Protein AF-A0A841F418-F1 (afdb_monomer)

Secondary structure (DSSP, 8-state):
------------------------------------PPPP-----------PPP------HHHHHHHHHHHH-----SS-BHHHHHHHHHHHTTTTT-----SS---PPP--SS--TTSTTHHHHHHHHHTTS---S---TTSBPBHHHHHHHHHHHTT-HHHHHT--HHHHHHHHHHTT--TTSS-HHHHHHHHHHHHTTSS-GGGHHHHHH-SBPPHHHHHHHHHHHHHHTT-S---SEETT-TTHHHHHHHHHHHPPP---HHHHHHHHHHHHTTS-SEEEEEEGGG-----GGGEEEEEES-HHHHHHHHHHHHHTT--EEEEEEEEEEEEEEPGGG-----BTTEEEEE-TTS-EEEEEEEEEEEEEESSHHHHHHHHHHHHHHTB--TT--S---TT-BSS-EEEESS--TT--EEEEEEEEETTEEEEEEE-HHHHHHHHHHHHHH-TTSEEEEEEEEE-HHHHHHHTT---

Solvent-accessible surface area (backbone atoms only — not comparable to full-atom values): 27471 Å² total; per-residue (Å²): 144,79,87,76,77,82,77,78,80,64,84,75,84,90,69,87,79,79,76,77,82,79,83,81,86,76,81,91,77,90,78,85,89,78,93,79,84,90,76,85,87,76,86,77,82,74,80,72,74,81,76,74,75,80,80,76,88,70,88,47,37,65,56,30,39,52,48,37,34,73,77,67,69,46,77,83,48,84,80,38,26,36,23,59,52,42,39,51,48,20,60,78,69,42,41,75,70,68,74,75,65,88,52,91,70,75,73,75,73,73,79,39,80,74,57,51,91,87,44,92,39,33,68,30,48,45,32,30,36,79,72,61,41,39,88,66,47,69,69,60,41,82,40,72,24,31,41,65,60,52,48,52,40,32,32,32,67,37,68,39,48,70,64,11,75,67,48,49,72,69,58,21,36,58,39,30,46,76,47,69,35,62,58,87,79,42,62,70,68,65,24,16,37,54,15,38,26,45,74,73,50,50,47,48,75,89,49,26,66,56,63,58,70,50,58,70,39,48,47,50,58,51,28,38,35,54,40,36,26,27,50,64,68,72,65,40,72,43,61,73,42,34,49,76,44,94,56,35,65,60,48,52,53,50,55,58,72,72,48,64,65,58,63,61,64,75,60,41,55,49,54,52,48,36,42,74,69,66,60,37,82,41,38,34,32,37,50,59,89,49,53,34,69,59,56,50,81,28,32,39,38,40,51,52,68,52,68,70,32,54,52,46,51,40,50,46,37,43,75,72,72,43,57,28,42,32,23,73,28,58,24,16,40,33,35,76,42,56,53,91,79,49,86,83,81,72,50,95,56,28,46,72,46,80,44,98,89,64,31,27,42,33,39,35,43,33,32,35,38,37,34,34,30,88,40,59,68,60,50,60,48,49,58,61,51,38,63,69,34,37,47,48,57,103,82,64,85,70,80,57,48,60,89,45,32,64,58,51,46,42,36,22,72,38,91,51,90,82,32,52,73,32,23,42,42,33,43,40,59,88,60,36,34,38,38,30,78,39,56,60,89,49,43,63,62,39,53,56,48,48,43,71,73,39,72,88,49,53,71,50,71,50,71,33,20,29,39,53,40,37,53,26,46,77,71,56,41,87,109

Radius of gyration: 28.77 Å; Cα contacts (8 Å, |Δi|>4): 763; chains: 1; bounding box: 75×77×76 Å

Structure (mmCIF, N/CA/C/O backbone):
data_AF-A0A841F418-F1
#
_entry.id   AF-A0A841F418-F1
#
loop_
_atom_site.group_PDB
_atom_site.id
_atom_site.type_symbol
_atom_site.label_atom_id
_atom_site.label_alt_id
_atom_site.label_comp_id
_atom_site.label_asym_id
_atom_site.label_entity_id
_atom_site.label_seq_id
_atom_site.pdbx_PDB_ins_code
_atom_site.Cartn_x
_atom_site.Cartn_y
_atom_site.Cartn_z
_atom_site.occupancy
_atom_site.B_iso_or_equiv
_atom_site.auth_seq_id
_atom_site.auth_comp_id
_atom_site.auth_asym_id
_atom_site.auth_atom_id
_atom_site.pdbx_PDB_model_num
ATOM 1 N N . MET A 1 1 ? -16.067 27.434 44.082 1.00 32.47 1 MET A N 1
ATOM 2 C CA . MET A 1 1 ? -17.075 27.668 43.023 1.00 32.47 1 MET A CA 1
ATOM 3 C C . MET A 1 1 ? -16.406 27.621 41.654 1.00 32.47 1 MET A C 1
ATOM 5 O O . MET A 1 1 ? -15.836 28.611 41.230 1.00 32.47 1 MET A O 1
ATOM 9 N N . LYS A 1 2 ? -16.460 26.464 40.994 1.00 26.03 2 LYS A N 1
ATOM 10 C CA . LYS A 1 2 ? -16.475 26.282 39.534 1.00 26.03 2 LYS A CA 1
ATOM 11 C C . LYS A 1 2 ? -17.062 24.885 39.341 1.00 26.03 2 LYS A C 1
ATOM 13 O O . LYS A 1 2 ? -16.432 23.898 39.700 1.00 26.03 2 LYS A O 1
ATOM 18 N N . LYS A 1 3 ? -18.341 24.841 38.966 1.00 24.81 3 LYS A N 1
ATOM 19 C CA . LYS A 1 3 ? -19.079 23.608 38.687 1.00 24.81 3 LYS A CA 1
ATOM 20 C C . LYS A 1 3 ? -18.502 23.038 37.395 1.00 24.81 3 LYS A C 1
ATOM 22 O O . LYS A 1 3 ? -18.706 23.638 36.346 1.00 24.81 3 LYS A O 1
ATOM 27 N N . PHE A 1 4 ? -17.759 21.942 37.484 1.00 26.64 4 PHE A N 1
ATOM 28 C CA . PHE A 1 4 ? -17.492 21.111 36.320 1.00 26.64 4 PHE A CA 1
ATOM 29 C C . PHE A 1 4 ? -18.671 20.159 36.172 1.00 26.64 4 PHE A C 1
ATOM 31 O O . PHE A 1 4 ? -19.015 19.412 37.086 1.00 26.64 4 PHE A O 1
ATOM 38 N N . THR A 1 5 ? -19.356 20.321 35.052 1.00 27.53 5 THR A N 1
ATOM 39 C CA . THR A 1 5 ? -20.506 19.545 34.615 1.00 27.53 5 THR A CA 1
ATOM 40 C C . THR A 1 5 ? -20.112 18.072 34.564 1.00 27.53 5 THR A C 1
ATOM 42 O O . THR A 1 5 ? -19.142 17.720 33.899 1.00 27.53 5 THR A O 1
ATOM 45 N N . GLN A 1 6 ? -20.843 17.227 35.294 1.00 24.33 6 GLN A N 1
ATOM 46 C CA . GLN A 1 6 ? -20.786 15.778 35.141 1.00 24.33 6 GLN A CA 1
ATOM 47 C C . GLN A 1 6 ? -21.098 15.450 33.679 1.00 24.33 6 GLN A C 1
ATOM 49 O O . GLN A 1 6 ? -22.224 15.646 33.226 1.00 24.33 6 GLN A O 1
ATOM 54 N N . ILE A 1 7 ? -20.092 14.993 32.939 1.00 29.00 7 ILE A N 1
ATOM 55 C CA . ILE A 1 7 ? -20.303 14.312 31.668 1.00 29.00 7 ILE A CA 1
ATOM 56 C C . ILE A 1 7 ? -20.811 12.927 32.053 1.00 29.00 7 ILE A C 1
ATOM 58 O O . ILE A 1 7 ? -20.073 12.108 32.597 1.00 29.00 7 ILE A O 1
ATOM 62 N N . THR A 1 8 ? -22.108 12.707 31.870 1.00 25.97 8 THR A N 1
ATOM 63 C CA . THR A 1 8 ? -22.732 11.392 31.978 1.00 25.97 8 THR A CA 1
ATOM 64 C C . THR A 1 8 ? -22.053 10.469 30.975 1.00 25.97 8 THR A C 1
ATOM 66 O O . THR A 1 8 ? -22.203 10.637 29.767 1.00 25.97 8 THR A O 1
ATOM 69 N N . LEU A 1 9 ? -21.275 9.518 31.488 1.00 29.61 9 LEU A N 1
ATOM 70 C CA . LEU A 1 9 ? -20.693 8.423 30.730 1.00 29.61 9 LEU A CA 1
ATOM 71 C C . LEU A 1 9 ? -21.853 7.559 30.212 1.00 29.61 9 LEU A C 1
ATOM 73 O O . LEU A 1 9 ? -22.412 6.747 30.949 1.00 29.61 9 LEU A O 1
ATOM 77 N N . ALA A 1 10 ? -22.270 7.781 28.966 1.00 25.69 10 ALA A N 1
ATOM 78 C CA . ALA A 1 10 ? -23.228 6.927 28.274 1.00 25.69 10 ALA A CA 1
ATOM 79 C C . ALA A 1 10 ? -22.531 5.612 27.889 1.00 25.69 10 ALA A C 1
ATOM 81 O O . ALA A 1 10 ? -22.186 5.367 26.738 1.00 25.69 10 ALA A O 1
ATOM 82 N N . ALA A 1 11 ? -22.281 4.766 28.887 1.00 30.53 11 ALA A N 1
ATOM 83 C CA . ALA A 1 11 ? -21.896 3.381 28.688 1.00 30.53 11 ALA A CA 1
ATOM 84 C C . ALA A 1 11 ? -23.150 2.578 28.313 1.00 30.53 11 ALA A C 1
ATOM 86 O O . ALA A 1 11 ? -23.836 2.037 29.179 1.00 30.53 11 ALA A O 1
ATOM 87 N N . LEU A 1 12 ? -23.461 2.506 27.017 1.00 27.92 12 LEU A N 1
ATOM 88 C CA . LEU A 1 12 ? -24.394 1.517 26.478 1.00 27.92 12 LEU A CA 1
ATOM 89 C C . LEU A 1 12 ? -23.704 0.671 25.395 1.00 27.92 12 LEU A C 1
ATOM 91 O O . LEU A 1 12 ? -23.572 1.073 24.246 1.00 27.92 12 LEU A O 1
ATOM 95 N N . LEU A 1 13 ? -23.287 -0.524 25.823 1.00 28.75 13 LEU A N 1
ATOM 96 C CA . LEU A 1 13 ? -23.244 -1.792 25.082 1.00 28.75 13 LEU A CA 1
ATOM 97 C C . LEU A 1 13 ? -22.640 -1.790 23.663 1.00 28.75 13 LEU A C 1
ATOM 99 O O . LEU A 1 13 ? -23.347 -1.875 22.660 1.00 28.75 13 LEU A O 1
ATOM 103 N N . ALA A 1 14 ? -21.318 -1.937 23.613 1.00 28.92 14 ALA A N 1
ATOM 104 C CA . ALA A 1 14 ? -20.635 -2.711 22.574 1.00 28.92 14 ALA A CA 1
ATOM 105 C C . ALA A 1 14 ? -19.720 -3.764 23.229 1.00 28.92 14 ALA A C 1
ATOM 107 O O . ALA A 1 14 ? -18.532 -3.844 22.952 1.00 28.92 14 ALA A O 1
ATOM 108 N N . ALA A 1 15 ? -20.273 -4.555 24.153 1.00 27.92 15 ALA A N 1
ATOM 109 C CA . ALA A 1 15 ? -19.637 -5.783 24.619 1.00 27.92 15 ALA A CA 1
ATOM 110 C C . ALA A 1 15 ? -20.347 -6.968 23.942 1.00 27.92 15 ALA A C 1
ATOM 112 O O . ALA A 1 15 ? -21.556 -7.133 24.146 1.00 27.92 15 ALA A O 1
ATOM 113 N N . PRO A 1 16 ? -19.664 -7.801 23.138 1.00 30.88 16 PRO A N 1
ATOM 114 C CA . PRO A 1 16 ? -20.233 -9.057 22.682 1.00 30.88 16 PRO A CA 1
ATOM 115 C C . PRO A 1 16 ? -20.288 -10.016 23.875 1.00 30.88 16 PRO A C 1
ATOM 117 O O . PRO A 1 16 ? -19.336 -10.733 24.179 1.00 30.88 16 PRO A O 1
ATOM 120 N N . VAL A 1 17 ? -21.424 -10.047 24.572 1.00 27.30 17 VAL A N 1
ATOM 121 C CA . VAL A 1 17 ? -21.732 -11.149 25.487 1.00 27.30 17 VAL A CA 1
ATOM 122 C C . VAL A 1 17 ? -21.964 -12.388 24.625 1.00 27.30 17 VAL A C 1
ATOM 124 O O . VAL A 1 17 ? -23.040 -12.597 24.066 1.00 27.30 17 VAL A O 1
ATOM 127 N N . THR A 1 18 ? -20.928 -13.208 24.480 1.00 29.25 18 THR A N 1
ATOM 128 C CA . THR A 1 18 ? -21.031 -14.547 23.900 1.00 29.25 18 THR A CA 1
ATOM 129 C C . THR A 1 18 ? -21.774 -15.449 24.887 1.00 29.25 18 THR A C 1
ATOM 131 O O . THR A 1 18 ? -21.191 -16.086 25.762 1.00 29.25 18 THR A O 1
ATOM 134 N N . LEU A 1 19 ? -23.102 -15.499 24.769 1.00 26.17 19 LEU A N 1
ATOM 135 C CA . LEU A 1 19 ? -23.897 -16.544 25.405 1.00 26.17 19 LEU A CA 1
ATOM 136 C C . LEU A 1 19 ? -23.569 -17.874 24.719 1.00 26.17 19 LEU A C 1
ATOM 138 O O . LEU A 1 19 ? -23.931 -18.104 23.566 1.00 26.17 19 LEU A O 1
ATOM 142 N N . GLY A 1 20 ? -22.842 -18.730 25.438 1.00 25.47 20 GLY A N 1
ATOM 143 C CA . GLY A 1 20 ? -22.570 -20.101 25.034 1.00 25.47 20 GLY A CA 1
ATOM 144 C C . GLY A 1 20 ? -23.873 -20.844 24.752 1.00 25.47 20 GLY A C 1
ATOM 145 O O . GLY A 1 20 ? -24.770 -20.903 25.592 1.00 25.47 20 GLY A O 1
ATOM 146 N N . SER A 1 21 ? -23.974 -21.406 23.553 1.00 28.59 21 SER A N 1
ATOM 147 C CA . SER A 1 21 ? -25.055 -22.291 23.149 1.00 28.59 21 SER A CA 1
ATOM 148 C C . SER A 1 21 ? -25.024 -23.563 23.999 1.00 28.59 21 SER A C 1
ATOM 150 O O . SER A 1 21 ? -24.153 -24.419 23.858 1.00 28.59 21 SER A O 1
ATOM 152 N N . LEU A 1 22 ? -26.000 -23.681 24.898 1.00 25.06 22 LEU A N 1
ATOM 153 C CA . LEU A 1 22 ? -26.347 -24.930 25.562 1.00 25.06 22 LEU A CA 1
ATOM 154 C C . LEU A 1 22 ? -26.990 -25.863 24.531 1.00 25.06 22 LEU A C 1
ATOM 156 O O . LEU A 1 22 ? -28.081 -25.605 24.022 1.00 25.06 22 LEU A O 1
ATOM 160 N N . SER A 1 23 ? -26.290 -26.949 24.221 1.00 27.38 23 SER A N 1
ATOM 161 C CA . SER A 1 23 ? -26.765 -28.050 23.391 1.00 27.38 23 SER A CA 1
ATOM 162 C C . SER A 1 23 ? -27.940 -28.752 24.077 1.00 27.38 23 SER A C 1
ATOM 164 O O . SER A 1 23 ? -27.741 -29.533 25.006 1.00 27.38 23 SER A O 1
ATOM 166 N N . PHE A 1 24 ? -29.166 -28.503 23.619 1.00 27.22 24 PHE A N 1
ATOM 167 C CA . PHE A 1 24 ? -30.311 -29.349 23.948 1.00 27.22 24 PHE A CA 1
ATOM 168 C C . PHE A 1 24 ? -30.300 -30.581 23.040 1.00 27.22 24 PHE A C 1
ATOM 170 O O . PHE A 1 24 ? -30.591 -30.509 21.847 1.00 27.22 24 PHE A O 1
ATOM 177 N N . SER A 1 25 ? -29.948 -31.722 23.621 1.00 29.88 25 SER A N 1
ATOM 178 C CA . SER A 1 25 ? -30.187 -33.048 23.065 1.00 29.88 25 SER A CA 1
ATOM 179 C C . SER A 1 25 ? -31.679 -33.383 23.163 1.00 29.88 25 SER A C 1
ATOM 181 O O . SER A 1 25 ? -32.249 -33.430 24.252 1.00 29.88 25 SER A O 1
ATOM 183 N N . LEU A 1 26 ? -32.311 -33.647 22.019 1.00 27.12 26 LEU A N 1
ATOM 184 C CA . LEU A 1 26 ? -33.628 -34.282 21.936 1.00 27.12 26 LEU A CA 1
ATOM 185 C C . LEU A 1 26 ? -33.526 -35.583 21.123 1.00 27.12 26 LEU A C 1
ATOM 187 O O . LEU A 1 26 ? -32.654 -35.702 20.259 1.00 27.12 26 LEU A O 1
ATOM 191 N N . PRO A 1 27 ? -34.357 -36.589 21.447 1.00 27.81 27 PRO A N 1
ATOM 192 C CA . PRO A 1 27 ? -34.069 -37.984 21.155 1.00 27.81 27 PRO A CA 1
ATOM 193 C C . PRO A 1 27 ? -34.465 -38.392 19.736 1.00 27.81 27 PRO A C 1
ATOM 195 O O . PRO A 1 27 ? -35.436 -37.906 19.156 1.00 27.81 27 PRO A O 1
ATOM 198 N N . ALA A 1 28 ? -33.718 -39.363 19.215 1.00 29.42 28 ALA A N 1
ATOM 199 C CA . ALA A 1 28 ? -34.022 -40.077 17.990 1.00 29.42 28 ALA A CA 1
ATOM 200 C C . ALA A 1 28 ? -35.381 -40.790 18.096 1.00 29.42 28 ALA A C 1
ATOM 202 O O . ALA A 1 28 ? -35.588 -41.613 18.987 1.00 29.42 28 ALA A O 1
ATOM 203 N N . SER A 1 29 ? -36.282 -40.514 17.153 1.00 31.39 29 SER A N 1
ATOM 204 C CA . SER A 1 29 ? -37.414 -41.394 16.857 1.00 31.39 29 SER A CA 1
ATOM 205 C C . SER A 1 29 ? -37.142 -42.133 15.558 1.00 31.39 29 SER A C 1
ATOM 207 O O . SER A 1 29 ? -36.965 -41.532 14.500 1.00 31.39 29 SER A O 1
ATOM 209 N N . ALA A 1 30 ? -37.081 -43.454 15.679 1.00 32.97 30 ALA A N 1
ATOM 210 C CA . ALA A 1 30 ? -37.023 -44.385 14.573 1.00 32.97 30 ALA A CA 1
ATOM 211 C C . ALA A 1 30 ? -38.330 -44.326 13.772 1.00 32.97 30 ALA A C 1
ATOM 213 O O . ALA A 1 30 ? -39.416 -44.426 14.342 1.00 32.97 30 ALA A O 1
ATOM 214 N N . ALA A 1 31 ? -38.217 -44.213 12.451 1.00 33.59 31 ALA A N 1
ATOM 215 C CA . ALA A 1 31 ? -39.319 -44.458 11.536 1.00 33.59 31 ALA A CA 1
ATOM 216 C C . ALA A 1 31 ? -38.864 -45.435 10.449 1.00 33.59 31 ALA A C 1
ATOM 218 O O . ALA A 1 31 ? -37.821 -45.287 9.814 1.00 33.59 31 ALA A O 1
ATOM 219 N N . THR A 1 32 ? -39.663 -46.483 10.333 1.00 29.09 32 THR A N 1
ATOM 220 C CA . THR A 1 32 ? -39.524 -47.685 9.522 1.00 29.09 32 THR A CA 1
ATOM 221 C C . THR A 1 32 ? -39.519 -47.407 8.022 1.00 29.09 32 THR A C 1
ATOM 223 O O . THR A 1 32 ? -40.334 -46.638 7.519 1.00 29.09 32 THR A O 1
ATOM 226 N N . ALA A 1 33 ? -38.638 -48.105 7.305 1.00 29.92 33 ALA A N 1
ATOM 227 C CA . ALA A 1 33 ? -38.586 -48.128 5.851 1.00 29.92 33 ALA A CA 1
ATOM 228 C C . ALA A 1 33 ? -39.730 -48.963 5.248 1.00 29.92 33 ALA A C 1
ATOM 230 O O . ALA A 1 33 ? -39.954 -50.107 5.641 1.00 29.92 33 ALA A O 1
ATOM 231 N N . THR A 1 34 ? -40.386 -48.413 4.226 1.00 31.73 34 THR A N 1
ATOM 232 C CA . THR A 1 34 ? -41.203 -49.152 3.252 1.00 31.73 34 THR A CA 1
ATOM 233 C C . THR A 1 34 ? -40.696 -48.843 1.839 1.00 31.73 34 THR A C 1
ATOM 235 O O . THR A 1 34 ? -40.401 -47.679 1.559 1.00 31.73 34 THR A O 1
ATOM 238 N N . PRO A 1 35 ? -40.576 -49.835 0.939 1.00 33.06 35 PRO A N 1
ATOM 239 C CA . PRO A 1 35 ? -39.984 -49.641 -0.379 1.00 33.06 35 PRO A CA 1
ATOM 240 C C . PRO A 1 35 ? -41.006 -49.064 -1.370 1.00 33.06 35 PRO A C 1
ATOM 242 O O . PRO A 1 35 ? -42.144 -49.523 -1.436 1.00 33.06 35 PRO A O 1
ATOM 245 N N . VAL A 1 36 ? -40.577 -48.090 -2.175 1.00 36.31 36 VAL A N 1
ATOM 246 C CA . VAL A 1 36 ? -41.323 -47.559 -3.331 1.00 36.31 36 VAL A CA 1
ATOM 247 C C . VAL A 1 36 ? -40.580 -47.972 -4.616 1.00 36.31 36 VAL A C 1
ATOM 249 O O . VAL A 1 36 ? -39.347 -48.020 -4.598 1.00 36.31 36 VAL A O 1
ATOM 252 N N . PRO A 1 37 ? -41.279 -48.331 -5.714 1.00 34.19 37 PRO A N 1
ATOM 253 C CA . PRO A 1 37 ? -40.692 -49.047 -6.844 1.00 34.19 37 PRO A CA 1
ATOM 254 C C . PRO A 1 37 ? -39.844 -48.152 -7.755 1.00 34.19 37 PRO A C 1
ATOM 256 O O . PRO A 1 37 ? -40.103 -46.961 -7.918 1.00 34.19 37 PRO A O 1
ATOM 259 N N . ALA A 1 38 ? -38.849 -48.770 -8.392 1.00 36.19 38 ALA A N 1
ATOM 260 C CA . ALA A 1 38 ? -37.937 -48.142 -9.338 1.00 36.19 38 ALA A CA 1
ATOM 261 C C . ALA A 1 38 ? -38.645 -47.685 -10.629 1.00 36.19 38 ALA A C 1
ATOM 263 O O . ALA A 1 38 ? -39.268 -48.487 -11.325 1.00 36.19 38 ALA A O 1
ATOM 264 N N . ALA A 1 39 ? -38.473 -46.407 -10.971 1.00 33.44 39 ALA A N 1
ATOM 265 C CA . ALA A 1 39 ? -38.795 -45.829 -12.275 1.00 33.44 39 ALA A CA 1
ATOM 266 C C . ALA A 1 39 ? -37.534 -45.790 -13.176 1.00 33.44 39 ALA A C 1
ATOM 268 O O . ALA A 1 39 ? -36.411 -45.749 -12.660 1.00 33.44 39 ALA A O 1
ATOM 269 N N . PRO A 1 40 ? -37.682 -45.843 -14.514 1.00 35.19 40 PRO A N 1
ATOM 270 C CA . PRO A 1 40 ? -36.585 -46.127 -15.436 1.00 35.19 40 PRO A CA 1
ATOM 271 C C . PRO A 1 40 ? -35.589 -44.965 -15.549 1.00 35.19 40 PRO A C 1
ATOM 273 O O . PRO A 1 40 ? -35.959 -43.794 -15.589 1.00 35.19 40 PRO A O 1
ATOM 276 N N . LYS A 1 41 ? -34.299 -45.313 -15.629 1.00 31.88 41 LYS A N 1
ATOM 277 C CA . LYS A 1 41 ? -33.183 -44.375 -15.802 1.00 31.88 41 LYS A CA 1
ATOM 278 C C . LYS A 1 41 ? -33.236 -43.730 -17.190 1.00 31.88 41 LYS A C 1
ATOM 280 O O . LYS A 1 41 ? -32.846 -44.352 -18.173 1.00 31.88 41 LYS A O 1
ATOM 285 N N . ALA A 1 42 ? -33.659 -42.472 -17.252 1.00 32.53 42 ALA A N 1
ATOM 286 C CA . ALA A 1 42 ? -33.348 -41.591 -18.370 1.00 32.53 42 ALA A CA 1
ATOM 287 C C . ALA A 1 42 ? -31.920 -41.053 -18.187 1.00 32.53 42 ALA A C 1
ATOM 289 O O . ALA A 1 42 ? -31.624 -40.346 -17.223 1.00 32.53 42 ALA A O 1
ATOM 290 N N . THR A 1 43 ? -31.018 -41.414 -19.094 1.00 31.33 43 THR A N 1
ATOM 291 C CA . THR A 1 43 ? -29.655 -40.881 -19.152 1.00 31.33 43 THR A CA 1
ATOM 292 C C . THR A 1 43 ? -29.710 -39.455 -19.697 1.00 31.33 43 THR A C 1
ATOM 294 O O . THR A 1 43 ? -29.719 -39.234 -20.904 1.00 31.33 43 THR A O 1
ATOM 297 N N . LEU A 1 44 ? -29.770 -38.470 -18.801 1.00 30.17 44 LEU A N 1
ATOM 298 C CA . LEU A 1 44 ? -29.520 -37.071 -19.139 1.00 30.17 44 LEU A CA 1
ATOM 299 C C . LEU A 1 44 ? -28.005 -36.861 -19.212 1.00 30.17 44 LEU A C 1
ATOM 301 O O . LEU A 1 44 ? -27.333 -36.703 -18.195 1.00 30.17 44 LEU A O 1
ATOM 305 N N . THR A 1 45 ? -27.453 -36.872 -20.423 1.00 30.88 45 THR A N 1
ATOM 306 C CA . THR A 1 45 ? -26.113 -36.340 -20.681 1.00 30.88 45 THR A CA 1
ATOM 307 C C . THR A 1 45 ? -26.161 -34.822 -20.554 1.00 30.88 45 THR A C 1
ATOM 309 O O . THR A 1 45 ? -26.459 -34.114 -21.515 1.00 30.88 45 THR A O 1
ATOM 312 N N . VAL A 1 46 ? -25.888 -34.321 -19.351 1.00 33.16 46 VAL A N 1
ATOM 313 C CA . VAL A 1 46 ? -25.592 -32.905 -19.126 1.00 33.16 46 VAL A CA 1
ATOM 314 C C . VAL A 1 46 ? -24.196 -32.652 -19.686 1.00 33.16 46 VAL A C 1
ATOM 316 O O . VAL A 1 46 ? -23.200 -33.085 -19.110 1.00 33.16 46 VAL A O 1
ATOM 319 N N . GLN A 1 47 ? -24.117 -31.978 -20.833 1.00 32.19 47 GLN A N 1
ATOM 320 C CA . GLN A 1 47 ? -22.882 -31.319 -21.244 1.00 32.19 47 GLN A CA 1
ATOM 321 C C . GLN A 1 47 ? -22.627 -30.190 -20.247 1.00 32.19 47 GLN A C 1
ATOM 323 O O . GLN A 1 47 ? -23.277 -29.148 -20.295 1.00 32.19 47 GLN A O 1
ATOM 328 N N . THR A 1 48 ? -21.716 -30.417 -19.305 1.00 32.72 48 THR A N 1
ATOM 329 C CA . THR A 1 48 ? -21.181 -29.362 -18.449 1.00 32.72 48 THR A CA 1
ATOM 330 C C . THR A 1 48 ? -20.517 -28.329 -19.360 1.00 32.72 48 THR A C 1
ATOM 332 O O . THR A 1 48 ? -19.591 -28.692 -20.093 1.00 32.72 48 THR A O 1
ATOM 335 N N . PRO A 1 49 ? -20.945 -27.053 -19.357 1.00 37.56 49 PRO A N 1
ATOM 336 C CA . PRO A 1 49 ? -20.158 -26.004 -19.982 1.00 37.56 49 PRO A CA 1
ATOM 337 C C . PRO A 1 49 ? -18.787 -26.036 -19.316 1.00 37.56 49 PRO A C 1
ATOM 339 O O . PRO A 1 49 ? -18.706 -26.052 -18.086 1.00 37.56 49 PRO A O 1
ATOM 342 N N . ALA A 1 50 ? -17.718 -26.098 -20.109 1.00 35.84 50 ALA A N 1
ATOM 343 C CA . ALA A 1 50 ? -16.371 -25.955 -19.586 1.00 35.84 50 ALA A CA 1
ATOM 344 C C . ALA A 1 50 ? -16.329 -24.648 -18.785 1.00 35.84 50 ALA A C 1
ATOM 346 O O . ALA A 1 50 ? -16.472 -23.565 -19.356 1.00 35.84 50 ALA A O 1
ATOM 347 N N . ALA A 1 51 ? -16.216 -24.758 -17.459 1.00 34.75 51 ALA A N 1
ATOM 348 C CA . ALA A 1 51 ? -16.047 -23.610 -16.591 1.00 34.75 51 ALA A CA 1
ATOM 349 C C . ALA A 1 51 ? -14.766 -22.912 -17.046 1.00 34.75 51 ALA A C 1
ATOM 351 O O . ALA A 1 51 ? -13.665 -23.435 -16.867 1.00 34.75 51 ALA A O 1
ATOM 352 N N . LYS A 1 52 ? -14.918 -21.766 -17.714 1.00 33.69 52 LYS A N 1
ATOM 353 C CA . LYS A 1 52 ? -13.793 -20.894 -18.025 1.00 33.69 52 LYS A CA 1
ATOM 354 C C . LYS A 1 52 ? -13.148 -20.573 -16.672 1.00 33.69 52 LYS A C 1
ATOM 356 O O . LYS A 1 52 ? -13.880 -20.119 -15.788 1.00 33.69 52 LYS A O 1
ATOM 361 N N . PRO A 1 53 ? -11.853 -20.871 -16.458 1.00 43.34 53 PRO A N 1
ATOM 362 C CA . PRO A 1 53 ? -11.205 -20.537 -15.199 1.00 43.34 53 PRO A CA 1
ATOM 363 C C . PRO A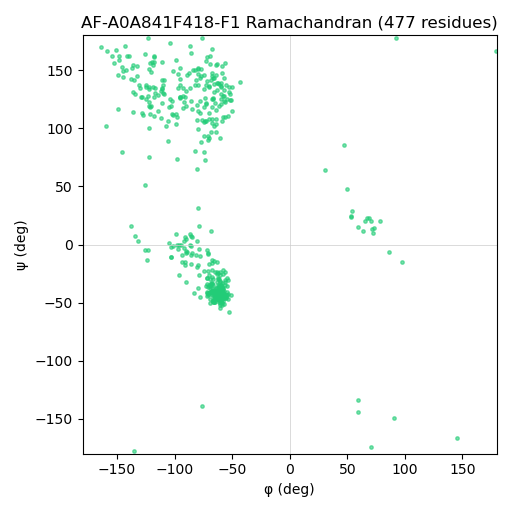 1 53 ? -11.444 -19.054 -14.921 1.00 43.34 53 PRO A C 1
ATOM 365 O O . PRO A 1 53 ? -11.388 -18.240 -15.850 1.00 43.34 53 PRO A O 1
ATOM 368 N N . ALA A 1 54 ? -11.797 -18.730 -13.674 1.00 49.72 54 ALA A N 1
ATOM 369 C CA . ALA A 1 54 ? -11.991 -17.350 -13.258 1.00 49.72 54 ALA A CA 1
ATOM 370 C C . ALA A 1 54 ? -10.751 -16.555 -13.682 1.00 49.72 54 ALA A C 1
ATOM 372 O O . ALA A 1 54 ? -9.625 -16.969 -13.402 1.00 49.72 54 ALA A O 1
ATOM 373 N N . ALA A 1 55 ? -10.956 -15.481 -14.444 1.00 55.50 55 ALA A N 1
ATOM 374 C CA . ALA A 1 55 ? -9.855 -14.634 -14.862 1.00 55.50 55 ALA A CA 1
ATOM 375 C C . ALA A 1 55 ? -9.254 -14.012 -13.599 1.00 55.50 55 ALA A C 1
ATOM 377 O O . ALA A 1 55 ? -9.943 -13.283 -12.891 1.00 55.50 55 ALA A O 1
ATOM 378 N N . VAL A 1 56 ? -7.999 -14.347 -13.299 1.00 66.44 56 VAL A N 1
ATOM 379 C CA . VAL A 1 56 ? -7.243 -13.683 -12.236 1.00 66.44 56 VAL A CA 1
ATOM 380 C C . VAL A 1 56 ? -7.027 -12.248 -12.692 1.00 66.44 56 VAL A C 1
ATOM 382 O O . VAL A 1 56 ? -6.543 -12.026 -13.805 1.00 66.44 56 VAL A O 1
ATOM 385 N N . TYR A 1 57 ? -7.435 -11.285 -11.870 1.00 78.44 57 TYR A N 1
ATOM 386 C CA . TYR A 1 57 ? -7.207 -9.878 -12.163 1.00 78.44 57 TYR A CA 1
ATOM 387 C C . TYR A 1 57 ? -5.702 -9.613 -12.279 1.00 78.44 57 TYR A C 1
ATOM 389 O O . TYR A 1 57 ? -4.896 -10.107 -11.491 1.00 78.44 57 TYR A O 1
ATOM 397 N N . THR A 1 58 ? -5.320 -8.839 -13.288 1.00 82.62 58 THR A N 1
ATOM 398 C CA . THR A 1 58 ? -3.939 -8.408 -13.487 1.00 82.62 58 THR A CA 1
ATOM 399 C C . THR A 1 58 ? -3.924 -6.906 -13.648 1.00 82.62 58 THR A C 1
ATOM 401 O O . THR A 1 58 ? -4.610 -6.401 -14.538 1.00 82.62 58 THR A O 1
ATOM 404 N N . GLU A 1 59 ? -3.097 -6.233 -12.853 1.00 90.44 59 GLU A N 1
ATOM 405 C CA . GLU A 1 59 ? -2.940 -4.782 -12.928 1.00 90.44 59 GLU A CA 1
ATOM 406 C C . GLU A 1 59 ? -2.625 -4.320 -14.353 1.00 90.44 59 GLU A C 1
ATOM 408 O O . GLU A 1 59 ? -1.742 -4.858 -15.042 1.00 90.44 59 GLU A O 1
ATOM 413 N N . SER A 1 60 ? -3.373 -3.315 -14.794 1.00 94.19 60 SER A N 1
ATOM 414 C CA . SER A 1 60 ? -3.221 -2.677 -16.090 1.00 94.19 60 SER A CA 1
ATOM 415 C C . SER A 1 60 ? -2.183 -1.551 -16.036 1.00 94.19 60 SER A C 1
ATOM 417 O O . SER A 1 60 ? -1.715 -1.117 -14.982 1.00 94.19 60 SER A O 1
ATOM 419 N N . ALA A 1 61 ? -1.820 -1.022 -17.206 1.00 97.00 61 ALA A N 1
ATOM 420 C CA . ALA A 1 61 ? -0.970 0.164 -17.278 1.00 97.00 61 ALA A CA 1
ATOM 421 C C . ALA A 1 61 ? -1.603 1.396 -16.609 1.00 97.00 61 ALA A C 1
ATOM 423 O O . ALA A 1 61 ? -0.870 2.259 -16.126 1.00 97.00 61 ALA A O 1
ATOM 424 N N . ALA A 1 62 ? -2.939 1.488 -16.600 1.00 96.75 62 ALA A N 1
ATOM 425 C CA . ALA A 1 62 ? -3.661 2.594 -15.984 1.00 96.75 62 ALA A CA 1
ATOM 426 C C . ALA A 1 62 ? -3.580 2.525 -14.454 1.00 96.75 62 ALA A C 1
ATOM 428 O O . ALA A 1 62 ? -3.299 3.546 -13.830 1.00 96.75 62 ALA A O 1
ATOM 429 N N . ASP A 1 63 ? -3.711 1.328 -13.879 1.00 96.12 63 ASP A N 1
ATOM 430 C CA . ASP A 1 63 ? -3.637 1.114 -12.427 1.00 96.12 63 ASP A CA 1
ATOM 431 C C . ASP A 1 63 ? -2.240 1.461 -11.899 1.00 96.12 63 ASP A C 1
ATOM 433 O O . ASP A 1 63 ? -2.086 2.219 -10.938 1.00 96.12 63 ASP A O 1
ATOM 437 N N . PHE A 1 64 ? -1.190 1.013 -12.599 1.00 98.19 64 PHE A N 1
ATOM 438 C CA . PHE A 1 64 ? 0.178 1.411 -12.268 1.00 98.19 64 PHE A CA 1
ATOM 439 C C . PHE A 1 64 ? 0.414 2.910 -12.440 1.00 98.19 64 PHE A C 1
ATOM 441 O O . PHE A 1 64 ? 1.052 3.519 -11.586 1.00 98.19 64 PHE A O 1
ATOM 448 N N . ALA A 1 65 ? -0.100 3.528 -13.507 1.00 98.31 65 ALA A N 1
ATOM 449 C CA . ALA A 1 65 ? 0.029 4.971 -13.703 1.00 98.31 65 ALA A CA 1
ATOM 450 C C . ALA A 1 65 ? -0.639 5.764 -12.571 1.00 98.31 65 ALA A C 1
ATOM 452 O O . ALA A 1 65 ? -0.074 6.745 -12.088 1.00 98.31 65 ALA A O 1
ATOM 453 N N . GLN A 1 66 ? -1.827 5.334 -12.142 1.00 97.69 66 GLN A N 1
ATOM 454 C CA . GLN A 1 66 ? -2.562 5.963 -11.053 1.00 97.69 66 GLN A CA 1
ATOM 455 C C . GLN A 1 66 ? -1.802 5.839 -9.731 1.00 97.69 66 GLN A C 1
ATOM 457 O O . GLN A 1 66 ? -1.637 6.833 -9.026 1.00 97.69 66 GLN A O 1
ATOM 462 N N . PHE A 1 67 ? -1.279 4.650 -9.431 1.00 98.31 67 PHE A N 1
ATOM 463 C CA . PHE A 1 67 ? -0.481 4.414 -8.231 1.00 98.31 67 PHE A CA 1
ATOM 464 C C . PHE A 1 67 ? 0.818 5.225 -8.220 1.00 98.31 67 PHE A C 1
ATOM 466 O O . PHE A 1 67 ? 1.128 5.886 -7.231 1.00 98.31 67 PHE A O 1
ATOM 473 N N . LEU A 1 68 ? 1.560 5.225 -9.332 1.00 98.50 68 LEU A N 1
ATOM 474 C CA . LEU A 1 68 ? 2.788 6.009 -9.497 1.00 98.50 68 LEU A CA 1
ATOM 475 C C . LEU A 1 68 ? 2.531 7.503 -9.283 1.00 98.50 68 LEU A C 1
ATOM 477 O O . LEU A 1 68 ? 3.310 8.174 -8.606 1.00 98.50 68 LEU A O 1
ATOM 481 N N . GLN A 1 69 ? 1.414 8.015 -9.797 1.00 98.00 69 GLN A N 1
ATOM 482 C CA . GLN A 1 69 ? 1.018 9.394 -9.559 1.00 98.00 69 GLN A CA 1
ATOM 483 C C . GLN A 1 69 ? 0.669 9.645 -8.089 1.00 98.00 69 GLN A C 1
ATOM 485 O O . GLN A 1 69 ? 1.149 10.617 -7.510 1.00 98.00 69 GLN A O 1
ATOM 490 N N . ALA A 1 70 ? -0.168 8.800 -7.489 1.00 97.00 70 ALA A N 1
ATOM 491 C CA . ALA A 1 70 ? -0.677 9.014 -6.138 1.00 97.00 70 ALA A CA 1
ATOM 492 C C . ALA A 1 70 ? 0.411 8.862 -5.062 1.00 97.00 70 ALA A C 1
ATOM 494 O O . ALA A 1 70 ? 0.459 9.648 -4.121 1.00 97.00 70 ALA A O 1
ATOM 495 N N . LYS A 1 71 ? 1.297 7.868 -5.203 1.00 96.25 71 LYS A N 1
ATOM 496 C CA . LYS A 1 71 ? 2.309 7.529 -4.189 1.00 96.25 71 LYS A CA 1
ATOM 497 C C . LYS A 1 71 ? 3.676 8.156 -4.433 1.00 96.25 71 LYS A C 1
ATOM 499 O O . LYS A 1 71 ? 4.398 8.393 -3.471 1.00 96.25 71 LYS A O 1
ATOM 504 N N . TYR A 1 72 ? 4.019 8.458 -5.687 1.00 96.50 72 TYR A N 1
ATOM 505 C CA . TYR A 1 72 ? 5.347 8.967 -6.051 1.00 96.50 72 TYR A CA 1
ATOM 506 C C . TYR A 1 72 ? 5.316 10.283 -6.840 1.00 96.50 72 TYR A C 1
ATOM 508 O O . TYR A 1 72 ? 6.374 10.834 -7.133 1.00 96.50 72 TYR A O 1
ATOM 516 N N . GLY A 1 73 ? 4.138 10.803 -7.209 1.00 96.69 73 GLY A N 1
ATOM 517 C CA . GLY A 1 73 ? 4.024 12.009 -8.038 1.00 96.69 73 GLY A CA 1
ATOM 518 C C . GLY A 1 73 ? 4.562 11.837 -9.464 1.00 96.69 73 GLY A C 1
ATOM 519 O O . GLY A 1 73 ? 4.911 12.823 -10.111 1.00 96.69 73 GLY A O 1
ATOM 520 N N . ILE A 1 74 ? 4.674 10.597 -9.953 1.00 97.94 74 ILE A N 1
ATOM 521 C CA . ILE A 1 74 ? 5.274 10.286 -11.255 1.00 97.94 74 ILE A CA 1
ATOM 522 C C . ILE A 1 74 ? 4.194 1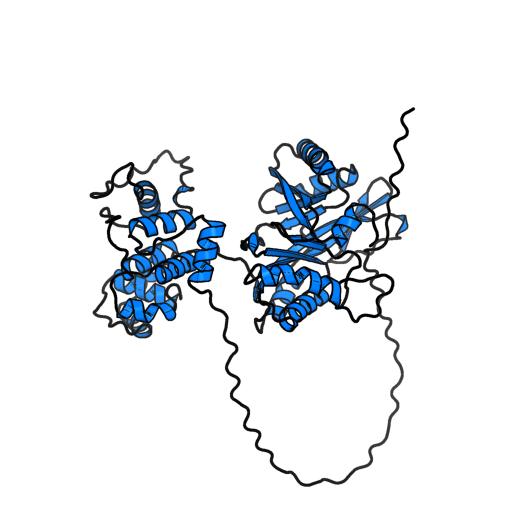0.267 -12.340 1.00 97.94 74 ILE A C 1
ATOM 524 O O . ILE A 1 74 ? 3.276 9.448 -12.310 1.00 97.94 74 ILE A O 1
ATOM 528 N N . GLN A 1 75 ? 4.373 11.097 -13.373 1.00 97.75 75 GLN A N 1
ATOM 529 C CA . GLN A 1 75 ? 3.613 11.017 -14.624 1.00 97.75 75 GLN A CA 1
ATOM 530 C C . GLN A 1 75 ? 4.556 10.996 -15.814 1.00 97.75 75 GLN A C 1
ATOM 532 O O . GLN A 1 75 ? 5.198 11.992 -16.137 1.00 97.75 75 GLN A O 1
ATOM 537 N N . LEU A 1 76 ? 4.588 9.873 -16.526 1.00 97.44 76 LEU A N 1
ATOM 538 C CA . LEU A 1 76 ? 5.385 9.792 -17.741 1.00 97.44 76 LEU A CA 1
ATOM 539 C C . LEU A 1 76 ? 4.734 10.593 -18.886 1.00 97.44 76 LEU A C 1
ATOM 541 O O . LEU A 1 76 ? 3.510 10.491 -19.096 1.00 97.44 76 LEU A O 1
ATOM 545 N N . PRO A 1 77 ? 5.523 11.355 -19.667 1.00 96.00 77 PRO A N 1
ATOM 546 C CA . PRO A 1 77 ? 5.027 12.032 -20.857 1.00 96.00 77 PRO A CA 1
ATOM 547 C C . PRO A 1 77 ? 4.683 11.017 -21.955 1.00 96.00 77 PRO A C 1
ATOM 549 O O . PRO A 1 77 ? 5.131 9.871 -21.942 1.00 96.00 77 PRO A O 1
ATOM 552 N N . LYS A 1 78 ? 3.881 11.440 -22.943 1.00 92.19 78 LYS A N 1
ATOM 553 C CA . LYS A 1 78 ? 3.466 10.577 -24.068 1.00 92.19 78 LYS A CA 1
ATOM 554 C C . LYS A 1 78 ? 4.662 10.048 -24.871 1.00 92.19 78 LYS A C 1
ATOM 556 O O . LYS A 1 78 ? 4.631 8.910 -25.330 1.00 92.19 78 LYS A O 1
ATOM 561 N N . GLN A 1 79 ? 5.682 10.883 -25.055 1.00 93.44 79 GLN A N 1
ATOM 562 C CA . GLN A 1 79 ? 6.974 10.505 -25.619 1.00 93.44 79 GLN A CA 1
ATOM 563 C C . GLN A 1 79 ? 7.983 10.457 -24.474 1.00 93.44 79 GLN A C 1
ATOM 565 O O . GLN A 1 79 ? 8.581 11.469 -24.136 1.00 93.44 79 GLN A O 1
ATOM 570 N N . THR A 1 80 ? 8.101 9.296 -23.837 1.00 97.06 80 THR A N 1
ATOM 571 C CA . THR A 1 80 ? 9.015 9.091 -22.710 1.00 97.06 80 THR A CA 1
ATOM 572 C C . THR A 1 80 ? 10.457 9.020 -23.207 1.00 97.06 80 THR A C 1
ATOM 574 O O . THR A 1 80 ? 10.773 8.227 -24.100 1.00 97.06 80 THR A O 1
ATOM 577 N N . THR A 1 81 ? 11.330 9.844 -22.634 1.00 98.38 81 THR A N 1
ATOM 578 C CA . THR A 1 81 ? 12.779 9.776 -22.857 1.00 98.38 81 THR A CA 1
ATOM 579 C C . THR A 1 81 ? 13.428 8.771 -21.906 1.00 98.38 81 THR A C 1
ATOM 581 O O . THR A 1 81 ? 12.833 8.340 -20.912 1.00 98.38 81 THR A O 1
ATOM 584 N N . LYS A 1 82 ? 14.673 8.375 -22.187 1.00 98.19 82 LYS A N 1
ATOM 585 C CA . LYS A 1 82 ? 15.453 7.545 -21.260 1.00 98.19 82 LYS A CA 1
ATOM 586 C C . LYS A 1 82 ? 15.682 8.256 -19.919 1.00 98.19 82 LYS A C 1
ATOM 588 O O . LYS A 1 82 ? 15.634 7.599 -18.882 1.00 98.19 82 LYS A O 1
ATOM 593 N N . GLY A 1 83 ? 15.874 9.576 -19.934 1.00 97.94 83 GLY A N 1
ATOM 594 C CA . GLY A 1 83 ? 16.020 10.415 -18.744 1.00 97.94 83 GLY A CA 1
ATOM 595 C C . GLY A 1 83 ? 14.776 10.408 -17.855 1.00 97.94 83 GLY A C 1
ATOM 596 O O . GLY A 1 83 ? 14.907 10.176 -16.655 1.00 97.94 83 GLY A O 1
ATOM 597 N N . ASP A 1 84 ? 13.581 10.554 -18.440 1.00 98.38 84 ASP A N 1
ATOM 598 C CA . ASP A 1 84 ? 12.310 10.490 -17.694 1.00 98.38 84 ASP A CA 1
ATOM 599 C C . ASP A 1 84 ? 12.168 9.153 -16.953 1.00 98.38 84 ASP A C 1
ATOM 601 O O . ASP A 1 84 ? 11.779 9.093 -15.787 1.00 98.38 84 ASP A O 1
ATOM 605 N N . PHE A 1 85 ? 12.514 8.054 -17.629 1.00 98.56 85 PHE A N 1
ATOM 606 C CA . PHE A 1 85 ? 12.415 6.715 -17.057 1.00 98.56 85 PHE A CA 1
ATOM 607 C C . PHE A 1 85 ? 13.465 6.458 -15.968 1.00 98.56 85 PHE A C 1
ATOM 609 O O . PHE A 1 85 ? 13.160 5.818 -14.965 1.00 98.56 85 PHE A O 1
ATOM 616 N N . ILE A 1 86 ? 14.683 6.986 -16.129 1.00 98.06 86 ILE A N 1
ATOM 617 C CA . ILE A 1 86 ? 15.742 6.951 -15.107 1.00 98.06 86 ILE A CA 1
ATOM 618 C C . ILE A 1 86 ? 15.300 7.689 -13.842 1.00 98.06 86 ILE A C 1
ATOM 620 O O . ILE A 1 86 ? 15.437 7.147 -12.747 1.00 98.06 86 ILE A O 1
ATOM 624 N N . GLN A 1 87 ? 14.728 8.888 -13.981 1.00 97.69 87 GLN A N 1
ATOM 625 C CA . GLN A 1 87 ? 14.194 9.644 -12.845 1.00 97.69 87 GLN A CA 1
ATOM 626 C C . GLN A 1 87 ? 13.068 8.878 -12.147 1.00 97.69 87 GLN A C 1
ATOM 628 O O . GLN A 1 87 ? 13.068 8.772 -10.922 1.00 97.69 87 GLN A O 1
ATOM 633 N N . ALA A 1 88 ? 12.148 8.295 -12.923 1.00 98.38 88 ALA A N 1
ATOM 634 C CA . ALA A 1 88 ? 11.059 7.495 -12.377 1.00 98.38 88 ALA A CA 1
ATOM 635 C C . ALA A 1 88 ? 11.575 6.270 -11.606 1.00 98.38 88 ALA A C 1
ATOM 637 O O . ALA A 1 88 ? 11.111 6.030 -10.495 1.00 98.38 88 ALA A O 1
ATOM 638 N N . ILE A 1 89 ? 12.562 5.535 -12.143 1.00 98.19 89 ILE A N 1
ATOM 639 C CA . ILE A 1 89 ? 13.198 4.413 -11.434 1.00 98.19 89 ILE A CA 1
ATOM 640 C C . ILE A 1 89 ? 13.857 4.900 -10.143 1.00 98.19 89 ILE A C 1
ATOM 642 O O . ILE A 1 89 ? 13.588 4.336 -9.088 1.00 98.19 89 ILE A O 1
ATOM 646 N N . ALA A 1 90 ? 14.678 5.951 -10.205 1.00 96.38 90 ALA A N 1
ATOM 647 C CA . ALA A 1 90 ? 15.376 6.470 -9.031 1.00 96.38 90 ALA A CA 1
ATOM 648 C C . ALA A 1 90 ? 14.409 6.882 -7.9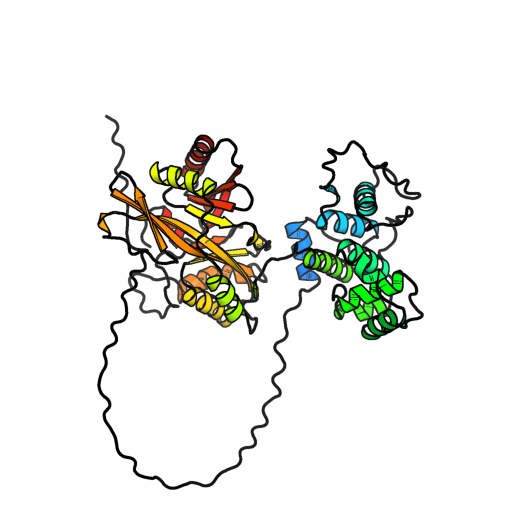10 1.00 96.38 90 ALA A C 1
ATOM 650 O O . ALA A 1 90 ? 14.689 6.630 -6.736 1.00 96.38 90 ALA A O 1
ATOM 651 N N . ALA A 1 91 ? 13.261 7.462 -8.277 1.00 95.75 91 ALA A N 1
ATOM 652 C CA . ALA A 1 91 ? 12.204 7.826 -7.344 1.00 95.75 91 ALA A CA 1
ATOM 653 C C . ALA A 1 91 ? 11.555 6.595 -6.685 1.00 95.75 91 ALA A C 1
ATOM 655 O O . ALA A 1 91 ? 11.475 6.547 -5.459 1.00 95.75 91 ALA A O 1
ATOM 656 N N . ILE A 1 92 ? 11.147 5.574 -7.453 1.00 95.94 92 ILE A N 1
ATOM 657 C CA . ILE A 1 92 ? 10.479 4.385 -6.880 1.00 95.94 92 ILE A CA 1
ATOM 658 C C . ILE A 1 92 ? 11.428 3.471 -6.096 1.00 95.94 92 ILE A C 1
ATOM 660 O O . ILE A 1 92 ? 11.014 2.800 -5.150 1.00 95.94 92 ILE A O 1
ATOM 664 N N . THR A 1 93 ? 12.714 3.446 -6.453 1.00 91.69 93 THR A N 1
ATOM 665 C CA . THR A 1 93 ? 13.721 2.674 -5.715 1.00 91.69 93 THR A CA 1
ATOM 666 C C . THR A 1 93 ? 14.298 3.444 -4.530 1.00 91.69 93 THR A C 1
ATOM 668 O O . THR A 1 93 ? 15.132 2.886 -3.826 1.00 91.69 93 THR A O 1
ATOM 671 N N . GLU A 1 94 ? 13.871 4.695 -4.299 1.00 84.56 94 GLU A N 1
ATOM 672 C CA . GLU A 1 94 ? 14.408 5.601 -3.266 1.00 84.56 94 GLU A CA 1
ATOM 673 C C . GLU A 1 94 ? 15.935 5.775 -3.355 1.00 84.56 94 GLU A C 1
ATOM 675 O O . GLU A 1 94 ? 16.612 6.057 -2.368 1.00 84.56 94 GLU A O 1
ATOM 680 N N . ALA A 1 95 ? 16.497 5.641 -4.560 1.00 70.62 95 ALA A N 1
ATOM 681 C CA . ALA A 1 95 ? 17.946 5.691 -4.763 1.00 70.62 95 ALA A CA 1
ATOM 682 C C . ALA A 1 95 ? 18.530 7.075 -4.419 1.00 70.62 95 ALA A C 1
ATOM 684 O O . ALA A 1 95 ? 19.702 7.189 -4.076 1.00 70.62 95 ALA A O 1
ATOM 685 N N . ASN A 1 96 ? 17.700 8.121 -4.462 1.00 60.75 96 ASN A N 1
ATOM 686 C CA . ASN A 1 96 ? 18.083 9.481 -4.079 1.00 60.75 96 ASN A CA 1
ATOM 687 C C . ASN A 1 96 ? 18.079 9.701 -2.552 1.00 60.75 96 ASN A C 1
ATOM 689 O O . ASN A 1 96 ? 18.656 10.675 -2.077 1.00 60.75 96 ASN A O 1
ATOM 693 N N . SER A 1 97 ? 17.420 8.828 -1.781 1.00 57.12 97 SER A N 1
ATOM 694 C CA . SER A 1 97 ? 17.279 8.943 -0.321 1.00 57.12 97 SER A CA 1
ATOM 695 C C . SER A 1 97 ? 18.360 8.180 0.444 1.00 57.12 97 SER A C 1
ATOM 697 O O . SER A 1 97 ? 18.575 8.447 1.620 1.00 57.12 97 SER A O 1
ATOM 699 N N . THR A 1 98 ? 19.091 7.278 -0.217 1.00 48.69 98 THR A N 1
ATOM 700 C CA . THR A 1 98 ? 20.203 6.512 0.371 1.00 48.69 98 THR A CA 1
ATOM 701 C C . THR A 1 98 ? 21.512 7.305 0.483 1.00 48.69 98 THR A C 1
ATOM 703 O O . THR A 1 98 ? 22.566 6.721 0.708 1.00 48.69 98 THR A O 1
ATOM 706 N N . ALA A 1 99 ? 21.468 8.636 0.366 1.00 43.28 99 ALA A N 1
ATOM 707 C CA . ALA A 1 99 ? 22.606 9.526 0.609 1.00 43.28 99 ALA A CA 1
ATOM 708 C C . ALA A 1 99 ? 22.853 9.791 2.112 1.00 43.28 99 ALA A C 1
ATOM 710 O O . ALA A 1 99 ? 23.330 10.861 2.484 1.00 43.28 99 ALA A O 1
ATOM 711 N N . ASP A 1 100 ? 22.553 8.821 2.981 1.00 39.34 100 ASP A N 1
ATOM 712 C CA . ASP A 1 100 ? 22.999 8.811 4.378 1.00 39.34 100 ASP A CA 1
ATOM 713 C C . ASP A 1 100 ? 24.453 8.302 4.414 1.00 39.34 100 ASP A C 1
ATOM 715 O O . ASP A 1 100 ? 24.778 7.213 4.885 1.00 39.34 100 ASP A O 1
ATOM 719 N N . THR A 1 101 ? 25.363 9.070 3.812 1.00 41.97 101 THR A N 1
ATOM 720 C CA . THR A 1 101 ? 26.797 8.769 3.828 1.00 41.97 101 THR A CA 1
ATOM 721 C C . THR A 1 101 ? 27.399 9.283 5.133 1.00 41.97 101 THR A C 1
ATOM 723 O O . THR A 1 101 ? 28.028 10.342 5.178 1.00 41.97 101 THR A O 1
ATOM 726 N N . SER A 1 102 ? 27.226 8.515 6.212 1.00 39.56 102 SER A N 1
ATOM 727 C CA . SER A 1 102 ? 28.180 8.527 7.330 1.00 39.56 102 SER A CA 1
ATOM 728 C C . SER A 1 102 ? 29.513 7.863 6.955 1.00 39.56 102 SER A C 1
ATOM 730 O O . SER A 1 102 ? 30.481 7.968 7.709 1.00 39.56 102 SER A O 1
ATOM 732 N N . ASP A 1 103 ? 29.591 7.233 5.781 1.00 40.56 103 ASP A N 1
ATOM 733 C CA . ASP A 1 103 ? 30.849 6.811 5.181 1.00 40.56 103 ASP A CA 1
ATOM 734 C C . ASP A 1 103 ? 31.528 7.988 4.480 1.00 40.56 103 ASP A C 1
ATOM 736 O O . ASP A 1 103 ? 31.018 8.589 3.538 1.00 40.56 103 ASP A O 1
ATOM 740 N N . LYS A 1 104 ? 32.737 8.294 4.949 1.00 39.81 104 LYS A N 1
ATOM 741 C CA . LYS A 1 104 ? 33.658 9.294 4.392 1.00 39.81 104 LYS A CA 1
ATOM 742 C C . LYS A 1 104 ? 34.231 8.910 3.018 1.00 39.81 104 LYS A C 1
ATOM 744 O O . LYS A 1 104 ? 35.131 9.594 2.540 1.00 39.81 104 LYS A O 1
ATOM 749 N N . ASP A 1 105 ? 33.675 7.887 2.378 1.00 41.97 105 ASP A N 1
ATOM 750 C CA . ASP A 1 105 ? 33.843 7.588 0.963 1.00 41.97 105 ASP A CA 1
ATOM 751 C C . ASP A 1 105 ? 32.625 8.139 0.216 1.00 41.97 105 ASP A C 1
ATOM 753 O O . ASP A 1 105 ? 31.740 7.406 -0.224 1.00 41.97 105 ASP A O 1
ATOM 757 N N . ALA A 1 106 ? 32.561 9.464 0.073 1.00 47.50 106 ALA A N 1
ATOM 758 C CA . ALA A 1 106 ? 31.722 10.070 -0.951 1.00 47.50 106 ALA A CA 1
ATOM 759 C C . ALA A 1 106 ? 32.235 9.557 -2.306 1.00 47.50 106 ALA A C 1
ATOM 761 O O . ALA A 1 106 ? 33.189 10.108 -2.859 1.00 47.50 106 ALA A O 1
ATOM 762 N N . ALA A 1 107 ? 31.665 8.447 -2.787 1.00 57.31 107 ALA A N 1
ATOM 763 C CA . ALA A 1 107 ? 31.996 7.856 -4.072 1.00 57.31 107 ALA A CA 1
ATOM 764 C C . ALA A 1 107 ? 31.922 8.964 -5.124 1.00 57.31 107 ALA A C 1
ATOM 766 O O . ALA A 1 107 ? 30.872 9.579 -5.326 1.00 57.31 107 ALA A O 1
ATOM 767 N N . GLN A 1 108 ? 33.074 9.288 -5.714 1.00 68.69 108 GLN A N 1
ATOM 768 C CA . GLN A 1 108 ? 33.183 10.335 -6.716 1.00 68.69 108 GLN A CA 1
ATOM 769 C C . GLN A 1 108 ? 32.134 10.070 -7.796 1.00 68.69 108 GLN A C 1
ATOM 771 O O . GLN A 1 108 ? 32.106 8.976 -8.360 1.00 68.69 108 GLN A O 1
ATOM 776 N N . ALA A 1 109 ? 31.275 11.061 -8.056 1.00 71.88 109 ALA A N 1
ATOM 777 C CA . ALA A 1 109 ? 30.225 10.931 -9.056 1.00 71.88 109 ALA A CA 1
ATOM 778 C C . ALA A 1 109 ? 30.830 10.411 -10.374 1.00 71.88 109 ALA A C 1
ATOM 780 O O . ALA A 1 109 ? 31.902 10.887 -10.775 1.00 71.88 109 ALA A O 1
ATOM 781 N N . PRO A 1 110 ? 30.186 9.435 -11.037 1.00 83.38 110 PRO A N 1
ATOM 782 C CA . PRO A 1 110 ? 30.689 8.901 -12.289 1.00 83.38 110 PRO A CA 1
ATOM 783 C C . PRO A 1 110 ? 30.883 10.037 -13.292 1.00 83.38 110 PRO A C 1
ATOM 785 O O . PRO A 1 110 ? 30.039 10.923 -13.434 1.00 83.38 110 PRO A O 1
ATOM 788 N N . ALA A 1 111 ? 32.005 10.003 -14.007 1.00 88.31 111 ALA A N 1
ATOM 789 C CA . ALA A 1 111 ? 32.267 10.939 -15.089 1.00 88.31 111 ALA A CA 1
ATOM 790 C C . ALA A 1 111 ? 31.416 10.553 -16.308 1.00 88.31 111 ALA A C 1
ATOM 792 O O . ALA A 1 111 ? 31.897 9.885 -17.226 1.00 88.31 111 ALA A O 1
ATOM 793 N N . PHE A 1 112 ? 30.136 10.931 -16.293 1.00 93.81 112 PHE A N 1
ATOM 794 C CA . PHE A 1 112 ? 29.264 10.770 -17.450 1.00 93.81 112 PHE A CA 1
ATOM 795 C C . PHE A 1 112 ? 29.790 11.613 -18.618 1.00 93.81 112 PHE A C 1
ATOM 797 O O . PHE A 1 112 ? 30.147 12.780 -18.453 1.00 93.81 112 PHE A O 1
ATOM 804 N N . SER A 1 113 ? 29.860 11.023 -19.809 1.00 93.44 113 SER A N 1
ATOM 805 C CA . SER A 1 113 ? 30.410 11.689 -20.999 1.00 93.44 113 SER A CA 1
ATOM 806 C C . SER A 1 113 ? 29.413 12.634 -21.673 1.00 93.44 113 SER A C 1
ATOM 808 O O . SER A 1 113 ? 29.815 13.508 -22.439 1.00 93.44 113 SER A O 1
ATOM 810 N N . ASP A 1 114 ? 28.123 12.467 -21.389 1.00 95.31 114 ASP A N 1
ATOM 811 C CA . ASP A 1 114 ? 27.007 13.123 -22.074 1.00 95.31 114 ASP A CA 1
ATOM 812 C C . ASP A 1 114 ? 25.939 13.695 -21.123 1.00 95.31 114 ASP A C 1
ATOM 814 O O . ASP A 1 114 ? 24.905 14.180 -21.581 1.00 95.31 114 ASP A O 1
ATOM 818 N N . LEU A 1 115 ? 26.196 13.672 -19.812 1.00 94.00 115 LEU A N 1
ATOM 819 C CA . LEU A 1 115 ? 25.305 14.198 -18.777 1.00 94.00 115 LEU A CA 1
ATOM 820 C C . LEU A 1 115 ? 26.112 15.004 -17.754 1.00 94.00 115 LEU A C 1
ATOM 822 O O . LEU A 1 115 ? 27.149 14.542 -17.276 1.00 94.00 115 LEU A O 1
ATOM 826 N N . LYS A 1 116 ? 25.658 16.213 -17.417 1.00 93.00 116 LYS A N 1
ATOM 827 C CA . LYS A 1 116 ? 26.392 17.161 -16.563 1.00 93.00 116 LYS A CA 1
ATOM 828 C C . LYS A 1 116 ? 25.618 17.502 -15.286 1.00 93.00 116 LYS A C 1
ATOM 830 O O . LYS A 1 116 ? 24.387 17.468 -15.296 1.00 93.00 116 LYS A O 1
ATOM 835 N N . PRO A 1 117 ? 26.313 17.907 -14.203 1.00 91.19 117 PRO A N 1
ATOM 836 C CA . PRO A 1 117 ? 25.653 18.462 -13.026 1.00 91.19 117 PRO A CA 1
ATOM 837 C C . PRO A 1 117 ? 24.706 19.608 -13.406 1.00 91.19 117 PRO A C 1
ATOM 839 O O . PRO A 1 117 ? 25.105 20.531 -14.118 1.00 91.19 117 PRO A O 1
ATOM 842 N N . GLY A 1 118 ? 23.464 19.544 -12.924 1.00 88.06 118 GLY A N 1
ATOM 843 C CA . GLY A 1 118 ? 22.395 20.492 -13.254 1.00 88.06 118 GLY A CA 1
ATOM 844 C C . GLY A 1 118 ? 21.442 20.024 -14.359 1.00 88.06 118 GLY A C 1
ATOM 845 O O . GLY A 1 118 ? 20.344 20.571 -14.465 1.00 88.06 118 GLY A O 1
ATOM 846 N N . ASP A 1 119 ? 21.797 18.996 -15.137 1.00 93.12 119 ASP A N 1
ATOM 847 C CA . ASP A 1 119 ? 20.842 18.347 -16.037 1.00 93.12 119 ASP A CA 1
ATOM 848 C C . ASP A 1 119 ? 19.786 17.591 -15.220 1.00 93.12 119 ASP A C 1
ATOM 850 O O . ASP A 1 119 ? 20.102 16.931 -14.230 1.00 93.12 119 ASP A O 1
ATOM 854 N N . ALA A 1 120 ? 18.526 17.621 -15.664 1.00 93.19 120 ALA A N 1
ATOM 855 C CA . ALA A 1 120 ? 17.403 17.088 -14.888 1.00 93.19 120 ALA A CA 1
ATOM 856 C C . ALA A 1 120 ? 17.567 15.609 -14.480 1.00 93.19 120 ALA A C 1
ATOM 858 O O . ALA A 1 120 ? 17.071 15.190 -13.440 1.00 93.19 120 ALA A O 1
ATOM 859 N N . ALA A 1 121 ? 18.229 14.787 -15.302 1.00 94.75 121 ALA A N 1
ATOM 860 C CA . ALA A 1 121 ? 18.434 13.362 -15.030 1.00 94.75 121 ALA A CA 1
ATOM 861 C C . ALA A 1 121 ? 19.748 13.047 -14.291 1.00 94.75 121 ALA A C 1
ATOM 863 O O . ALA A 1 121 ? 19.980 11.878 -13.987 1.00 94.75 121 ALA A O 1
ATOM 864 N N . TYR A 1 122 ? 20.606 14.039 -14.020 1.00 94.25 122 TYR A N 1
ATOM 865 C CA . TYR A 1 122 ? 21.958 13.813 -13.501 1.00 94.25 122 TYR A CA 1
ATOM 866 C C . TYR A 1 122 ? 21.959 13.106 -12.145 1.00 94.25 122 TYR A C 1
ATOM 868 O O . TYR A 1 122 ? 22.537 12.028 -12.030 1.00 94.25 122 TYR A O 1
ATOM 876 N N . ASP A 1 123 ? 21.255 13.648 -11.149 1.00 92.75 123 ASP A N 1
ATOM 877 C CA . ASP A 1 123 ? 21.262 13.090 -9.789 1.00 92.75 123 ASP A CA 1
ATOM 878 C C . ASP A 1 123 ? 20.690 11.666 -9.758 1.00 92.75 123 ASP A C 1
ATOM 880 O O . ASP A 1 123 ? 21.283 10.756 -9.177 1.00 92.75 123 ASP A O 1
ATOM 884 N N . ALA A 1 124 ? 19.588 11.447 -10.482 1.00 94.94 124 ALA A N 1
ATOM 885 C CA . ALA A 1 124 ? 18.994 10.125 -10.649 1.00 94.94 124 ALA A CA 1
ATOM 886 C C . ALA A 1 124 ? 19.964 9.146 -11.332 1.00 94.94 124 ALA A C 1
ATOM 888 O O . ALA A 1 124 ? 20.071 7.990 -10.924 1.00 94.94 124 ALA A O 1
ATOM 889 N N . ALA A 1 125 ? 20.695 9.592 -12.358 1.00 95.19 125 ALA A N 1
ATOM 890 C CA . ALA A 1 125 ? 21.670 8.756 -13.043 1.00 95.19 125 ALA A CA 1
ATOM 891 C C . ALA A 1 125 ? 22.855 8.393 -12.136 1.00 95.19 125 ALA A C 1
ATOM 893 O O . ALA A 1 125 ? 23.267 7.234 -12.121 1.00 95.19 125 ALA A O 1
ATOM 894 N N . VAL A 1 126 ? 23.372 9.342 -11.346 1.00 93.31 126 VAL A N 1
ATOM 895 C CA . VAL A 1 126 ? 24.428 9.080 -10.353 1.00 93.31 126 VAL A CA 1
ATOM 896 C C . VAL A 1 126 ? 23.958 8.029 -9.345 1.00 93.31 126 VAL A C 1
ATOM 898 O O . VAL A 1 126 ? 24.637 7.020 -9.151 1.00 93.31 126 VAL A O 1
ATOM 901 N N . ALA A 1 127 ? 22.772 8.220 -8.760 1.00 91.88 127 ALA A N 1
ATOM 902 C CA . ALA A 1 127 ? 22.209 7.301 -7.774 1.00 91.88 127 ALA A CA 1
ATOM 903 C C . ALA A 1 127 ? 22.024 5.882 -8.342 1.00 91.88 127 ALA A C 1
ATOM 905 O O . ALA A 1 127 ? 22.433 4.890 -7.734 1.00 91.88 127 ALA A O 1
ATOM 906 N N . LEU A 1 128 ? 21.466 5.769 -9.551 1.00 94.25 128 LEU A N 1
ATOM 907 C CA . LEU A 1 128 ? 21.285 4.478 -10.214 1.00 94.25 128 LEU A CA 1
ATOM 908 C C . LEU A 1 128 ? 22.596 3.839 -10.676 1.00 94.25 128 LEU A C 1
ATOM 910 O O . LEU A 1 128 ? 22.654 2.612 -10.775 1.00 94.25 128 LEU A O 1
ATOM 914 N N . PHE A 1 129 ? 23.639 4.623 -10.954 1.00 93.81 129 PHE A N 1
ATOM 915 C CA . PHE A 1 129 ? 24.966 4.092 -11.260 1.00 93.81 129 PHE A CA 1
ATOM 916 C C . PHE A 1 129 ? 25.606 3.462 -10.020 1.00 93.81 129 PHE A C 1
ATOM 918 O O . PHE A 1 129 ? 26.061 2.320 -10.081 1.00 93.81 129 PHE A O 1
ATOM 925 N N . HIS A 1 130 ? 25.567 4.151 -8.875 1.00 89.44 130 HIS A N 1
ATOM 926 C CA . HIS A 1 130 ? 26.082 3.616 -7.608 1.00 89.44 130 HIS A CA 1
ATOM 927 C C . HIS A 1 130 ? 25.345 2.344 -7.170 1.00 89.44 130 HIS A C 1
ATOM 929 O O . HIS A 1 130 ? 25.973 1.399 -6.698 1.00 89.44 130 HIS A O 1
ATOM 935 N N . ASN A 1 131 ? 24.038 2.269 -7.429 1.00 88.81 131 ASN A N 1
ATOM 936 C CA . ASN A 1 131 ? 23.230 1.091 -7.112 1.00 88.81 131 ASN A CA 1
ATOM 937 C C . ASN A 1 131 ? 23.283 0.003 -8.208 1.00 88.81 131 ASN A C 1
ATOM 939 O O . ASN A 1 131 ? 22.556 -0.987 -8.141 1.00 88.81 131 ASN A O 1
ATOM 943 N N . GLY A 1 132 ? 24.132 0.163 -9.233 1.00 90.88 132 GLY A N 1
ATOM 944 C CA . GLY A 1 132 ? 24.381 -0.842 -10.272 1.00 90.88 132 GLY A CA 1
ATOM 945 C C . GLY A 1 132 ? 23.233 -1.066 -11.264 1.00 90.88 132 GLY A C 1
ATOM 946 O O . GLY A 1 132 ? 23.257 -2.049 -12.014 1.00 90.88 132 GLY A O 1
ATOM 947 N N . VAL A 1 133 ? 22.237 -0.173 -11.285 1.00 94.81 133 VAL A N 1
ATOM 948 C CA . VAL A 1 133 ? 21.136 -0.166 -12.261 1.00 94.81 133 VAL A CA 1
ATOM 949 C C . VAL A 1 133 ? 21.607 0.421 -13.587 1.00 94.81 133 VAL A C 1
ATOM 951 O O . VAL A 1 133 ? 21.365 -0.156 -14.651 1.00 94.81 133 VAL A O 1
ATOM 954 N N . LEU A 1 134 ? 22.337 1.536 -13.529 1.00 94.56 134 LEU A N 1
ATOM 955 C CA . LEU A 1 134 ? 23.109 2.047 -14.656 1.00 94.56 134 LEU A CA 1
ATOM 956 C C . LEU A 1 134 ? 24.534 1.504 -14.576 1.00 94.56 134 LEU A C 1
ATOM 958 O O . LEU A 1 134 ? 25.149 1.491 -13.520 1.00 94.56 134 LEU A O 1
ATOM 962 N N . THR A 1 135 ? 25.057 1.038 -15.707 1.00 89.06 135 THR A N 1
ATOM 963 C CA . THR A 1 135 ? 26.380 0.391 -15.767 1.00 89.06 135 THR A CA 1
ATOM 964 C C . THR A 1 135 ? 27.341 1.068 -16.742 1.00 89.06 135 THR A C 1
ATOM 966 O O . THR A 1 135 ? 28.489 0.654 -16.842 1.00 89.06 135 THR A O 1
ATOM 969 N N . GLY A 1 136 ? 26.883 2.074 -17.490 1.00 89.31 136 GLY A N 1
ATOM 970 C CA . GLY A 1 136 ? 27.682 2.812 -18.469 1.00 89.31 136 GLY A CA 1
ATOM 971 C C . GLY A 1 136 ? 27.759 4.297 -18.132 1.00 89.31 136 GLY A C 1
ATOM 972 O O . GLY A 1 136 ? 26.883 4.821 -17.445 1.00 89.31 136 GLY A O 1
ATOM 973 N N . THR A 1 137 ? 28.799 4.962 -18.635 1.00 91.06 137 THR A N 1
ATOM 974 C CA . THR A 1 137 ? 29.016 6.409 -18.474 1.00 91.06 137 THR A CA 1
ATOM 975 C C . THR A 1 137 ? 28.370 7.249 -19.582 1.00 91.06 137 THR A C 1
ATOM 977 O O . THR A 1 137 ? 28.362 8.470 -19.494 1.00 91.06 137 THR A O 1
ATOM 980 N N . GLU A 1 138 ? 27.816 6.609 -20.611 1.00 94.44 138 GLU A N 1
ATOM 981 C CA . GLU A 1 138 ? 26.964 7.247 -21.616 1.00 94.44 138 GLU A CA 1
ATOM 982 C C . GLU A 1 138 ? 25.489 7.003 -21.271 1.00 94.44 138 GLU A C 1
ATOM 984 O O . GLU A 1 138 ? 24.981 5.874 -21.349 1.00 94.44 138 GLU A O 1
ATOM 989 N N . VAL A 1 139 ? 24.792 8.057 -20.852 1.00 95.00 139 VAL A N 1
ATOM 990 C CA . VAL A 1 139 ? 23.421 7.956 -20.341 1.00 95.00 139 VAL A CA 1
ATOM 991 C C . VAL A 1 139 ? 22.391 8.117 -21.449 1.00 95.00 139 VAL A C 1
ATOM 993 O O . VAL A 1 139 ? 21.357 7.460 -21.379 1.00 95.00 139 VAL A O 1
ATOM 996 N N . HIS A 1 140 ? 22.652 8.909 -22.482 1.00 96.19 140 HIS A N 1
ATOM 997 C CA . HIS A 1 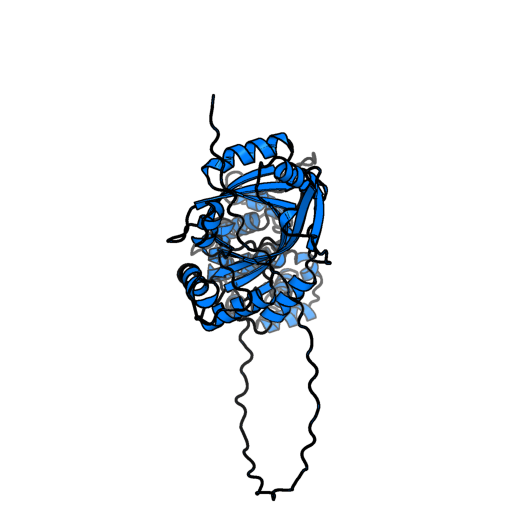140 ? 21.751 9.232 -23.591 1.00 96.19 140 HIS A CA 1
ATOM 998 C C . HIS A 1 140 ? 20.367 9.670 -23.089 1.00 96.19 140 HIS A C 1
ATOM 1000 O O . HIS A 1 140 ? 19.333 9.146 -23.496 1.00 96.19 140 HIS A O 1
ATOM 1006 N N . ALA A 1 141 ? 20.342 10.589 -22.116 1.00 96.44 141 ALA A N 1
ATOM 1007 C CA . ALA A 1 141 ? 19.130 10.924 -21.360 1.00 96.44 141 ALA A CA 1
ATOM 1008 C C . ALA A 1 141 ? 18.002 11.517 -22.226 1.00 96.44 141 ALA A C 1
ATOM 1010 O O . ALA A 1 141 ? 16.832 11.324 -21.909 1.00 96.44 141 ALA A O 1
ATOM 1011 N N . GLN A 1 142 ? 18.342 12.205 -23.318 1.00 96.62 142 GLN A N 1
ATOM 1012 C CA . GLN A 1 142 ? 17.369 12.841 -24.217 1.00 96.62 142 GLN A CA 1
ATOM 1013 C C . GLN A 1 142 ? 16.830 11.896 -25.299 1.00 96.62 142 GLN A C 1
ATOM 1015 O O . GLN A 1 142 ? 15.878 12.242 -25.999 1.00 96.62 142 GLN A O 1
ATOM 1020 N N . ASP A 1 143 ? 17.410 10.701 -25.439 1.00 97.25 143 ASP A N 1
ATOM 1021 C CA . ASP A 1 143 ? 16.954 9.734 -26.428 1.00 97.25 143 ASP A CA 1
ATOM 1022 C C . ASP A 1 143 ? 15.560 9.217 -26.083 1.00 97.25 143 ASP A C 1
ATOM 1024 O O . ASP A 1 143 ? 15.192 9.037 -24.915 1.00 97.25 143 ASP A O 1
ATOM 1028 N N . GLN A 1 144 ? 14.788 8.904 -27.123 1.00 97.81 144 GLN A N 1
ATOM 1029 C CA . GLN A 1 144 ? 13.513 8.225 -26.952 1.00 97.81 144 GLN A CA 1
ATOM 1030 C C . GLN A 1 144 ? 13.732 6.869 -26.264 1.00 97.81 144 GLN A C 1
ATOM 1032 O O . GLN A 1 144 ? 14.555 6.060 -26.701 1.00 97.81 144 GLN A O 1
ATOM 1037 N N . LEU A 1 145 ? 12.966 6.593 -25.203 1.00 98.56 145 LEU A N 1
ATOM 1038 C CA . LEU A 1 145 ? 13.072 5.340 -24.462 1.00 98.56 145 LEU A CA 1
ATOM 1039 C C . LEU A 1 145 ? 12.753 4.157 -25.382 1.00 98.56 145 LEU A C 1
ATOM 1041 O O . LEU A 1 145 ? 11.640 4.045 -25.894 1.00 98.56 145 LEU A O 1
ATOM 1045 N N . SER A 1 146 ? 13.706 3.242 -25.568 1.00 98.06 146 SER A N 1
ATOM 1046 C CA . SER A 1 146 ? 13.452 1.977 -26.263 1.00 98.06 146 SER A CA 1
ATOM 1047 C C . SER A 1 146 ? 12.840 0.941 -25.317 1.00 98.06 146 SER A C 1
ATOM 1049 O O . SER A 1 146 ? 13.141 0.930 -24.120 1.00 98.06 146 SER A O 1
ATOM 1051 N N . ILE A 1 147 ? 12.021 0.026 -25.846 1.00 98.00 147 ILE A N 1
ATOM 1052 C CA . ILE A 1 147 ? 11.403 -1.038 -25.038 1.00 98.00 147 ILE A CA 1
ATOM 1053 C C . ILE A 1 147 ? 12.446 -1.952 -24.382 1.00 98.00 147 ILE A C 1
ATOM 1055 O O . ILE A 1 147 ? 12.281 -2.334 -23.228 1.00 98.00 147 ILE A O 1
ATOM 1059 N N . TYR A 1 148 ? 13.552 -2.256 -25.067 1.00 97.25 148 TYR A N 1
ATOM 1060 C CA . TYR A 1 148 ? 14.616 -3.080 -24.489 1.00 97.25 148 TYR A CA 1
ATOM 1061 C C . TYR A 1 148 ? 15.369 -2.337 -23.387 1.00 97.25 148 TYR A C 1
ATOM 1063 O O . TYR A 1 148 ? 15.587 -2.903 -22.322 1.00 97.25 148 TYR A O 1
ATOM 1071 N N . THR A 1 149 ? 15.690 -1.055 -23.596 1.00 97.56 149 THR A N 1
ATOM 1072 C CA . THR A 1 149 ? 16.319 -0.221 -22.561 1.00 97.56 149 THR A CA 1
ATOM 1073 C C . THR A 1 149 ? 15.448 -0.156 -21.309 1.00 97.56 149 THR A C 1
ATOM 1075 O O . THR A 1 149 ? 15.964 -0.319 -20.207 1.00 97.56 149 THR A O 1
ATOM 1078 N N . ALA A 1 150 ? 14.133 0.029 -21.471 1.00 98.56 150 ALA A N 1
ATOM 1079 C CA . ALA A 1 150 ? 13.194 0.035 -20.354 1.00 98.56 150 ALA A CA 1
ATOM 1080 C C . ALA A 1 150 ? 13.223 -1.294 -19.580 1.00 98.56 150 ALA A C 1
ATOM 1082 O O . ALA A 1 150 ? 13.309 -1.285 -18.354 1.00 98.56 150 ALA A O 1
ATOM 1083 N N . VAL A 1 151 ? 13.221 -2.432 -20.286 1.00 98.62 151 VAL A N 1
ATOM 1084 C CA . VAL A 1 151 ? 13.303 -3.760 -19.656 1.00 98.62 151 VAL A CA 1
ATOM 1085 C C . VAL A 1 151 ? 14.625 -3.956 -18.919 1.00 98.62 151 VAL A C 1
ATOM 1087 O O . VAL A 1 151 ? 14.606 -4.394 -17.777 1.00 98.62 151 VAL A O 1
ATOM 1090 N N . PHE A 1 152 ? 15.765 -3.619 -19.519 1.00 98.06 152 PHE A N 1
ATOM 1091 C CA . PHE A 1 152 ? 17.076 -3.825 -18.889 1.00 98.06 152 PHE A CA 1
ATOM 1092 C C . PHE A 1 152 ? 17.241 -3.003 -17.610 1.00 98.06 152 PHE A C 1
ATOM 1094 O O . PHE A 1 152 ? 17.730 -3.509 -16.599 1.00 98.06 152 PHE A O 1
ATOM 1101 N N . LEU A 1 153 ? 16.776 -1.751 -17.628 1.00 98.38 153 LEU A N 1
ATOM 1102 C CA . LEU A 1 153 ? 16.746 -0.916 -16.430 1.00 98.38 153 LEU A CA 1
ATOM 1103 C C . LEU A 1 153 ? 15.795 -1.497 -15.377 1.00 98.38 153 LEU A C 1
ATOM 1105 O O . LEU A 1 153 ? 16.176 -1.595 -14.214 1.00 98.38 153 LEU A O 1
ATOM 1109 N N . ALA A 1 154 ? 14.604 -1.949 -15.782 1.00 98.56 154 ALA A N 1
ATOM 1110 C CA . ALA A 1 154 ? 13.641 -2.567 -14.876 1.00 98.56 154 ALA A CA 1
ATOM 1111 C C . ALA A 1 154 ? 14.172 -3.867 -14.250 1.00 98.56 154 ALA A C 1
ATOM 1113 O O . ALA A 1 154 ? 13.994 -4.069 -13.058 1.00 98.56 154 ALA A O 1
ATOM 1114 N N . VAL A 1 155 ? 14.870 -4.727 -15.001 1.00 98.50 155 VAL A N 1
ATOM 1115 C CA . VAL A 1 155 ? 15.473 -5.974 -14.486 1.00 98.50 155 VAL A CA 1
ATOM 1116 C C . VAL A 1 155 ? 16.461 -5.684 -13.366 1.00 98.50 155 VAL A C 1
ATOM 1118 O O . VAL A 1 155 ? 16.436 -6.345 -12.328 1.00 98.50 155 VAL A O 1
ATOM 1121 N N . LYS A 1 156 ? 17.327 -4.689 -13.568 1.00 97.81 156 LYS A N 1
ATOM 1122 C CA . LYS A 1 156 ? 18.333 -4.315 -12.572 1.00 97.81 156 LYS A CA 1
ATOM 1123 C C . LYS A 1 156 ? 17.689 -3.629 -11.374 1.00 97.81 156 LYS A C 1
ATOM 1125 O O . LYS A 1 156 ? 17.988 -4.000 -10.246 1.00 97.81 156 LYS A O 1
ATOM 1130 N N . ALA A 1 157 ? 16.762 -2.702 -11.613 1.00 97.75 157 ALA A N 1
ATOM 1131 C CA . ALA A 1 157 ? 16.013 -2.035 -10.553 1.00 97.75 157 ALA A CA 1
ATOM 1132 C C . ALA A 1 157 ? 15.187 -3.026 -9.714 1.00 97.75 157 ALA A C 1
ATOM 1134 O O . ALA A 1 157 ? 15.130 -2.898 -8.499 1.00 97.75 157 ALA A O 1
ATOM 1135 N N . ALA A 1 158 ? 14.616 -4.060 -10.332 1.00 97.50 158 ALA A N 1
ATOM 1136 C CA . ALA A 1 158 ? 13.878 -5.130 -9.660 1.00 97.50 158 ALA A CA 1
ATOM 1137 C C . ALA A 1 158 ? 14.766 -6.101 -8.852 1.00 97.50 158 ALA A C 1
ATOM 1139 O O . ALA A 1 158 ? 14.244 -7.000 -8.199 1.00 97.50 158 ALA A O 1
ATOM 1140 N N . GLY A 1 159 ? 16.097 -5.964 -8.902 1.00 96.19 159 GLY A N 1
ATOM 1141 C CA . GLY A 1 159 ? 17.023 -6.853 -8.192 1.00 96.19 159 GLY A CA 1
ATOM 1142 C C . GLY A 1 159 ? 17.252 -8.205 -8.878 1.00 96.19 159 GLY A C 1
ATOM 1143 O O . GLY A 1 159 ? 17.688 -9.159 -8.239 1.00 96.19 159 GLY A O 1
ATOM 1144 N N . PHE A 1 160 ? 16.974 -8.319 -10.182 1.00 97.75 160 PHE A N 1
ATOM 1145 C CA . PHE A 1 160 ? 17.128 -9.572 -10.933 1.00 97.75 160 PHE A CA 1
ATOM 1146 C C . PHE A 1 160 ? 18.424 -9.666 -11.748 1.00 97.75 160 PHE A C 1
ATOM 1148 O O . PHE A 1 160 ? 18.574 -10.604 -12.532 1.00 97.75 160 PHE A O 1
ATOM 1155 N N . LYS A 1 161 ? 19.379 -8.741 -11.582 1.00 96.56 161 LYS A N 1
ATOM 1156 C CA . LYS A 1 161 ? 20.629 -8.720 -12.365 1.00 96.56 161 LYS A CA 1
ATOM 1157 C C . LYS A 1 161 ? 21.436 -10.009 -12.195 1.00 96.56 161 LYS A C 1
ATOM 1159 O O . LYS A 1 161 ? 21.797 -10.658 -13.174 1.00 96.56 161 LYS A O 1
ATOM 1164 N N . GLU A 1 162 ? 21.692 -10.402 -10.954 1.00 96.94 162 GLU A N 1
ATOM 1165 C CA . GLU A 1 162 ? 22.478 -11.588 -10.615 1.00 96.94 162 GLU A CA 1
ATOM 1166 C C . GLU A 1 162 ? 21.768 -12.852 -11.105 1.00 96.94 162 GLU A C 1
ATOM 1168 O O . GLU A 1 162 ? 22.403 -13.708 -11.719 1.00 96.94 162 GLU A O 1
ATOM 1173 N N . LEU A 1 163 ? 20.440 -12.929 -10.927 1.00 98.06 163 LEU A N 1
ATOM 1174 C CA . LEU A 1 163 ? 19.620 -14.014 -11.468 1.00 98.06 163 LEU A CA 1
ATOM 1175 C C . LEU A 1 163 ? 19.751 -14.095 -12.991 1.00 98.06 163 LEU A C 1
ATOM 1177 O O . LEU A 1 163 ? 19.984 -15.186 -13.510 1.00 98.06 163 LEU A O 1
ATOM 1181 N N . ALA A 1 164 ? 19.628 -12.973 -13.702 1.00 98.06 164 ALA A N 1
ATOM 1182 C CA . ALA A 1 164 ? 19.745 -12.930 -15.153 1.00 98.06 164 ALA A CA 1
ATOM 1183 C C . ALA A 1 164 ? 21.083 -13.493 -15.628 1.00 98.06 164 ALA A C 1
ATOM 1185 O O . ALA A 1 164 ? 21.118 -14.361 -16.499 1.00 98.06 164 ALA A O 1
ATOM 1186 N N . TYR A 1 165 ? 22.184 -13.096 -14.996 1.00 97.31 165 TYR A N 1
ATOM 1187 C CA . TYR A 1 165 ? 23.521 -13.522 -15.413 1.00 97.31 165 TYR A CA 1
ATOM 1188 C C . TYR A 1 165 ? 23.823 -15.001 -15.120 1.00 97.31 165 TYR A C 1
ATOM 1190 O O . TYR A 1 165 ? 24.818 -15.526 -15.619 1.00 97.31 165 TYR A O 1
ATOM 1198 N N . THR A 1 166 ? 22.939 -15.715 -14.409 1.00 97.94 166 THR A N 1
ATOM 1199 C CA . THR A 1 166 ? 23.002 -17.185 -14.301 1.00 97.94 166 THR A CA 1
ATOM 1200 C C . THR A 1 166 ? 22.470 -17.923 -15.532 1.00 97.94 166 THR A C 1
ATOM 1202 O O . THR A 1 166 ? 22.605 -19.143 -15.600 1.00 97.94 166 THR A O 1
ATOM 1205 N N . TYR A 1 167 ? 21.826 -17.243 -16.491 1.00 97.94 167 TYR A N 1
ATOM 1206 C CA . TYR A 1 167 ? 21.132 -17.914 -17.591 1.00 97.94 167 TYR A CA 1
ATOM 1207 C C . TYR A 1 167 ? 22.127 -18.387 -18.662 1.00 97.94 167 TYR A C 1
ATOM 1209 O O . TYR A 1 167 ? 22.697 -17.555 -19.373 1.00 97.94 167 TYR A O 1
ATOM 1217 N N . PRO A 1 168 ? 22.320 -19.707 -18.860 1.00 96.56 168 PRO A N 1
ATOM 1218 C CA . PRO A 1 168 ? 23.077 -20.201 -20.005 1.00 96.56 168 PRO A CA 1
ATOM 1219 C C . PRO A 1 168 ? 22.333 -19.931 -21.322 1.00 96.56 168 PRO A C 1
ATOM 1221 O O . PRO A 1 168 ? 21.149 -19.572 -21.341 1.00 96.56 168 PRO A O 1
ATOM 1224 N N . ALA A 1 169 ? 23.029 -20.112 -22.446 1.00 95.75 169 ALA A N 1
ATOM 1225 C CA . ALA A 1 169 ? 22.498 -19.806 -23.774 1.00 95.75 169 ALA A CA 1
ATOM 1226 C C . ALA A 1 169 ? 21.214 -20.590 -24.113 1.00 95.75 169 ALA A C 1
ATOM 1228 O O . ALA A 1 169 ? 20.286 -20.028 -24.693 1.00 95.75 169 ALA A O 1
ATOM 1229 N N . ASP A 1 170 ? 21.121 -21.864 -23.721 1.00 96.00 170 ASP A N 1
ATOM 1230 C CA . ASP A 1 170 ? 19.950 -22.705 -23.988 1.00 96.00 170 ASP A CA 1
ATOM 1231 C C . ASP A 1 170 ? 18.731 -22.281 -23.150 1.00 96.00 170 ASP A C 1
ATOM 1233 O O . ASP A 1 170 ? 17.619 -22.199 -23.676 1.00 96.00 170 ASP A O 1
ATOM 1237 N N . LYS A 1 171 ? 18.935 -21.947 -21.867 1.00 97.31 171 LYS A N 1
ATOM 1238 C CA . LYS A 1 171 ? 17.895 -21.392 -20.988 1.00 97.31 171 LYS A CA 1
ATOM 1239 C C . LYS A 1 171 ? 17.407 -20.043 -21.513 1.00 97.31 171 LYS A C 1
ATOM 1241 O O . LYS A 1 171 ? 16.202 -19.830 -21.615 1.00 97.31 171 LYS A O 1
ATOM 1246 N N . THR A 1 172 ? 18.337 -19.179 -21.921 1.00 98.00 172 THR A N 1
ATOM 1247 C CA . THR A 1 172 ? 18.038 -17.879 -22.541 1.00 98.00 172 THR A CA 1
ATOM 1248 C C . THR A 1 172 ? 17.166 -18.059 -23.783 1.00 98.00 172 THR A C 1
ATOM 1250 O O . THR A 1 172 ? 16.099 -17.460 -23.885 1.00 98.00 172 THR A O 1
ATOM 1253 N N . ALA A 1 173 ? 17.562 -18.943 -24.704 1.00 96.56 173 ALA A N 1
ATOM 1254 C CA . ALA A 1 173 ? 16.804 -19.215 -25.922 1.00 96.56 173 ALA A CA 1
ATOM 1255 C C . ALA A 1 173 ? 15.382 -19.730 -25.636 1.00 96.56 173 ALA A C 1
ATOM 1257 O O . ALA A 1 173 ? 14.431 -19.286 -26.282 1.00 96.56 173 ALA A O 1
ATOM 1258 N N . LYS A 1 174 ? 15.223 -20.630 -24.654 1.00 97.31 174 LYS A N 1
ATOM 1259 C CA . LYS A 1 174 ? 13.913 -21.163 -24.240 1.00 97.31 174 LYS A CA 1
ATOM 1260 C C . LYS A 1 174 ? 12.996 -20.073 -23.684 1.00 97.31 174 LYS A C 1
ATOM 1262 O O . LYS A 1 174 ? 11.823 -20.044 -24.042 1.00 97.31 174 LYS A O 1
ATOM 1267 N N . ALA A 1 175 ? 13.516 -19.180 -22.844 1.00 97.50 175 ALA A N 1
ATOM 1268 C CA . ALA A 1 175 ? 12.739 -18.076 -22.282 1.00 97.50 175 ALA A CA 1
ATOM 1269 C C . ALA A 1 175 ? 12.315 -17.070 -23.366 1.00 97.50 175 ALA A C 1
ATOM 1271 O O . ALA A 1 175 ? 11.136 -16.746 -23.480 1.00 97.50 175 ALA A O 1
ATOM 1272 N N . LEU A 1 176 ? 13.243 -16.649 -24.234 1.00 97.62 176 LEU A N 1
ATOM 1273 C CA . LEU A 1 176 ? 12.948 -15.725 -25.339 1.00 97.62 176 LEU A CA 1
ATOM 1274 C C . LEU A 1 176 ? 11.895 -16.279 -26.314 1.00 97.62 176 LEU A C 1
ATOM 1276 O O . LEU A 1 176 ? 11.059 -15.525 -26.819 1.00 97.62 176 LEU A O 1
ATOM 1280 N N . ALA A 1 177 ? 11.894 -17.596 -26.543 1.00 96.62 177 ALA A N 1
ATOM 1281 C CA . ALA A 1 177 ? 10.913 -18.253 -27.400 1.00 96.62 177 ALA A CA 1
ATOM 1282 C C . ALA A 1 177 ? 9.470 -18.112 -26.882 1.00 96.62 177 ALA A C 1
ATOM 1284 O O . ALA A 1 177 ? 8.559 -18.023 -27.705 1.00 96.62 177 ALA A O 1
ATOM 1285 N N . LYS A 1 178 ? 9.252 -18.011 -25.559 1.00 96.69 178 LYS A N 1
ATOM 1286 C CA . LYS A 1 178 ? 7.918 -17.765 -24.968 1.00 96.69 178 LYS A CA 1
ATOM 1287 C C . LYS A 1 178 ? 7.306 -16.450 -25.457 1.00 96.69 178 LYS A C 1
ATOM 1289 O O . LYS A 1 178 ? 6.107 -16.383 -25.691 1.00 96.69 178 LYS A O 1
ATOM 1294 N N . ALA A 1 179 ? 8.145 -15.435 -25.677 1.00 95.31 179 ALA A N 1
ATOM 1295 C CA . ALA A 1 179 ? 7.743 -14.137 -26.213 1.00 95.31 179 ALA A CA 1
ATOM 1296 C C . ALA A 1 179 ? 7.814 -14.052 -27.749 1.00 95.31 179 ALA A C 1
ATOM 1298 O O . ALA A 1 179 ? 7.653 -12.972 -28.311 1.00 95.31 179 ALA A O 1
ATOM 1299 N N . GLY A 1 180 ? 8.096 -15.157 -28.452 1.00 95.81 180 GLY A N 1
ATOM 1300 C CA . GLY A 1 180 ? 8.257 -15.167 -29.910 1.00 95.81 180 GLY A CA 1
ATOM 1301 C C . GLY A 1 180 ? 9.536 -14.478 -30.410 1.00 95.81 180 GLY A C 1
ATOM 1302 O O . GLY A 1 180 ? 9.618 -14.087 -31.577 1.00 95.81 180 GLY A O 1
ATOM 1303 N N . ILE A 1 181 ? 10.544 -14.308 -29.549 1.00 95.75 181 ILE A N 1
ATOM 1304 C CA . ILE A 1 181 ? 11.799 -13.624 -29.881 1.00 95.75 181 ILE A CA 1
ATOM 1305 C C . ILE A 1 181 ? 12.850 -14.654 -30.299 1.00 95.75 181 ILE A C 1
ATOM 1307 O O . ILE A 1 181 ? 13.135 -15.611 -29.583 1.00 95.75 181 ILE A O 1
ATOM 1311 N N . LYS A 1 182 ? 13.461 -14.448 -31.472 1.00 91.38 182 LYS A N 1
ATOM 1312 C CA . LYS A 1 182 ? 14.511 -15.340 -31.978 1.00 91.38 182 LYS A CA 1
ATOM 1313 C C . LYS A 1 182 ? 15.799 -15.201 -31.145 1.00 91.38 182 LYS A C 1
ATOM 1315 O O . LYS A 1 182 ? 16.230 -14.067 -30.924 1.00 91.38 182 LYS A O 1
ATOM 1320 N N . PRO A 1 183 ? 16.474 -16.306 -30.768 1.00 82.25 183 PRO A N 1
ATOM 1321 C CA . PRO A 1 183 ? 17.669 -16.265 -29.912 1.00 82.25 183 PRO A CA 1
ATOM 1322 C C . PRO A 1 183 ? 18.856 -15.473 -30.474 1.00 82.25 183 PRO A C 1
ATOM 1324 O O . PRO A 1 183 ? 19.701 -15.014 -29.722 1.00 82.25 183 PRO A O 1
ATOM 1327 N N . ASN A 1 184 ? 18.939 -15.295 -31.794 1.00 85.50 184 ASN A N 1
ATOM 1328 C CA . ASN A 1 184 ? 20.016 -14.533 -32.428 1.00 85.50 184 ASN A CA 1
ATOM 1329 C C . ASN A 1 184 ? 19.800 -13.010 -32.397 1.00 85.50 184 ASN A C 1
ATOM 1331 O O . ASN A 1 184 ? 20.713 -12.271 -32.759 1.00 85.50 184 ASN A O 1
ATOM 1335 N N . ARG A 1 185 ? 18.612 -12.539 -31.986 1.00 87.75 185 ARG A N 1
ATOM 1336 C CA . ARG A 1 185 ? 18.269 -11.110 -31.946 1.00 87.75 185 ARG A CA 1
ATOM 1337 C C . ARG A 1 185 ? 18.978 -10.368 -30.816 1.00 87.75 185 ARG A C 1
ATOM 1339 O O . ARG A 1 185 ? 19.331 -9.208 -30.987 1.00 87.75 185 ARG A O 1
ATOM 1346 N N . LEU A 1 186 ? 19.154 -11.028 -29.674 1.00 88.00 186 LEU A N 1
ATOM 1347 C CA . LEU A 1 186 ? 19.831 -10.499 -28.495 1.00 88.00 186 LEU A CA 1
ATOM 1348 C C . LEU A 1 186 ? 20.779 -11.570 -27.969 1.00 88.00 186 LEU A C 1
ATOM 1350 O O . LEU A 1 186 ? 20.376 -12.714 -27.784 1.00 88.00 186 LEU A O 1
ATOM 1354 N N . GLN A 1 187 ? 22.033 -11.196 -27.740 1.00 87.00 187 GLN A N 1
ATOM 1355 C CA . GLN A 1 187 ? 23.085 -12.104 -27.287 1.00 87.00 187 GLN A CA 1
ATOM 1356 C C . GLN A 1 187 ? 23.747 -11.558 -26.020 1.00 87.00 187 GLN A C 1
ATOM 1358 O O . GLN A 1 187 ? 23.584 -10.385 -25.675 1.00 87.00 187 GLN A O 1
ATOM 1363 N N . GLY A 1 188 ? 24.487 -12.418 -25.320 1.00 92.69 188 GLY A N 1
ATOM 1364 C CA . GLY A 1 188 ? 25.160 -12.059 -24.073 1.00 92.69 188 GLY A CA 1
ATOM 1365 C C . GLY A 1 188 ? 24.185 -11.577 -22.994 1.00 92.69 188 GLY A C 1
ATOM 1366 O O . GLY A 1 188 ? 23.054 -12.062 -22.904 1.00 92.69 188 GLY A O 1
ATOM 1367 N N . GLN A 1 189 ? 24.622 -10.599 -22.200 1.00 95.19 189 GLN A N 1
ATOM 1368 C CA . GLN A 1 189 ? 23.873 -10.078 -21.050 1.00 95.19 189 GLN A CA 1
ATOM 1369 C C . GLN A 1 189 ? 22.500 -9.508 -21.430 1.00 95.19 189 GLN A C 1
ATOM 1371 O O . GLN A 1 189 ? 21.532 -9.752 -20.723 1.00 95.19 189 GLN A O 1
ATOM 1376 N N . ALA A 1 190 ? 22.368 -8.848 -22.583 1.00 95.19 190 ALA A N 1
ATOM 1377 C CA . ALA A 1 190 ? 21.078 -8.320 -23.035 1.00 95.19 190 ALA A CA 1
ATOM 1378 C C . ALA A 1 190 ? 20.039 -9.435 -23.277 1.00 95.19 190 ALA A C 1
ATOM 1380 O O . ALA A 1 190 ? 18.859 -9.283 -22.962 1.00 95.19 190 ALA A O 1
ATOM 1381 N N . GLY A 1 191 ? 20.475 -10.579 -23.819 1.00 97.06 191 GLY A N 1
ATOM 1382 C CA . GLY A 1 191 ? 19.612 -11.753 -23.975 1.00 97.06 191 GLY A CA 1
ATOM 1383 C C . GLY A 1 191 ? 19.225 -12.359 -22.625 1.00 97.06 191 GLY A C 1
ATOM 1384 O O . GLY A 1 191 ? 18.056 -12.674 -22.408 1.00 97.06 191 GLY A O 1
ATOM 1385 N N . GLN A 1 192 ? 20.193 -12.472 -21.712 1.00 98.06 192 GLN A N 1
ATOM 1386 C CA . GLN A 1 192 ? 20.007 -13.001 -20.358 1.00 98.06 192 GLN A CA 1
ATOM 1387 C C . GLN A 1 192 ? 19.039 -12.155 -19.516 1.00 98.06 192 GLN A C 1
ATOM 1389 O O . GLN A 1 192 ? 18.138 -12.704 -18.885 1.00 98.06 192 GLN A O 1
ATOM 1394 N N . GLU A 1 193 ? 19.187 -10.828 -19.535 1.00 98.12 193 GLU A N 1
ATOM 1395 C CA . GLU A 1 193 ? 18.312 -9.889 -18.822 1.00 98.12 193 GLU A CA 1
ATOM 1396 C C . GLU A 1 193 ? 16.866 -10.001 -19.308 1.00 98.12 193 GLU A C 1
ATOM 1398 O O . GLU A 1 193 ? 15.956 -10.155 -18.496 1.00 98.12 193 GLU A O 1
ATOM 1403 N N . LEU A 1 194 ? 16.643 -10.007 -20.628 1.00 98.19 194 LEU A N 1
ATOM 1404 C CA . LEU A 1 194 ? 15.294 -10.160 -21.174 1.00 98.19 194 LEU A CA 1
ATOM 1405 C C . LEU A 1 194 ? 14.697 -11.542 -20.874 1.00 98.19 194 LEU A C 1
ATOM 1407 O O . LEU A 1 194 ? 13.514 -11.642 -20.552 1.00 98.19 194 LEU A O 1
ATOM 1411 N N . ALA A 1 195 ? 15.501 -12.604 -20.964 1.00 98.19 195 ALA A N 1
ATOM 1412 C CA . ALA A 1 195 ? 15.072 -13.957 -20.624 1.00 98.19 195 ALA A CA 1
ATOM 1413 C C . ALA A 1 195 ? 14.624 -14.061 -19.161 1.00 98.19 195 ALA A C 1
ATOM 1415 O O . ALA A 1 195 ? 13.551 -14.598 -18.888 1.00 98.19 195 ALA A O 1
ATOM 1416 N N . ALA A 1 196 ? 15.404 -13.504 -18.232 1.00 98.50 196 ALA A N 1
ATOM 1417 C CA . ALA A 1 196 ? 15.026 -13.462 -16.827 1.00 98.50 196 ALA A CA 1
ATOM 1418 C C . ALA A 1 196 ? 13.767 -12.624 -16.602 1.00 98.50 196 ALA A C 1
ATOM 1420 O O . ALA A 1 196 ? 12.886 -13.071 -15.880 1.00 98.50 196 ALA A O 1
ATOM 1421 N N . ALA A 1 197 ? 13.635 -11.471 -17.266 1.00 98.50 197 ALA A N 1
ATOM 1422 C CA . ALA A 1 197 ? 12.444 -10.630 -17.160 1.00 98.50 197 ALA A CA 1
ATOM 1423 C C . ALA A 1 197 ? 11.155 -11.359 -17.583 1.00 98.50 197 ALA A C 1
ATOM 1425 O O . ALA A 1 197 ? 10.101 -11.152 -16.985 1.00 98.50 197 ALA A O 1
ATOM 1426 N N . ILE A 1 198 ? 11.241 -12.205 -18.615 1.00 98.38 198 ILE A N 1
ATOM 1427 C CA . ILE A 1 198 ? 10.135 -13.050 -19.082 1.00 98.38 198 ILE A CA 1
ATOM 1428 C C . ILE A 1 198 ? 9.824 -14.144 -18.054 1.00 98.38 198 ILE A C 1
ATOM 1430 O O . ILE A 1 198 ? 8.669 -14.313 -17.672 1.00 98.38 198 ILE A O 1
ATOM 1434 N N . ASP A 1 199 ? 10.840 -14.877 -17.594 1.00 97.94 199 ASP A N 1
ATOM 1435 C CA . ASP A 1 199 ? 10.656 -16.019 -16.690 1.00 97.94 199 ASP A CA 1
ATOM 1436 C C . ASP A 1 199 ? 10.191 -15.610 -15.284 1.00 97.94 199 ASP A C 1
ATOM 1438 O O . ASP A 1 199 ? 9.472 -16.374 -14.642 1.00 97.94 199 ASP A O 1
ATOM 1442 N N . THR A 1 200 ? 10.562 -14.417 -14.807 1.00 96.88 200 THR A N 1
ATOM 1443 C CA . THR A 1 200 ? 10.095 -13.876 -13.518 1.00 96.88 200 THR A CA 1
ATOM 1444 C C . THR A 1 200 ? 8.744 -13.168 -13.611 1.00 96.88 200 THR A C 1
ATOM 1446 O O . THR A 1 200 ? 8.197 -12.768 -12.586 1.00 96.88 200 THR A O 1
ATOM 1449 N N . GLY A 1 201 ? 8.201 -12.980 -14.818 1.00 95.94 201 GLY A N 1
ATOM 1450 C CA . GLY A 1 201 ? 6.967 -12.222 -15.034 1.00 95.94 201 GLY A CA 1
ATOM 1451 C C . GLY A 1 201 ? 7.113 -10.705 -14.851 1.00 95.94 201 GLY A C 1
ATOM 1452 O O . GLY A 1 201 ? 6.105 -9.997 -14.867 1.00 95.94 201 GLY A O 1
ATOM 1453 N N . LEU A 1 202 ? 8.343 -10.184 -14.714 1.00 97.69 202 LEU A N 1
ATOM 1454 C CA . LEU A 1 202 ? 8.613 -8.740 -14.747 1.00 97.69 202 LEU A CA 1
ATOM 1455 C C . LEU A 1 202 ? 8.122 -8.130 -16.070 1.00 97.69 202 LEU A C 1
ATOM 1457 O O . LEU A 1 202 ? 7.559 -7.038 -16.091 1.00 97.69 202 LEU A O 1
ATOM 1461 N N . VAL A 1 203 ? 8.301 -8.866 -17.169 1.00 97.69 203 VAL A N 1
ATOM 1462 C CA . VAL A 1 203 ? 7.671 -8.596 -18.462 1.00 97.69 203 VAL A CA 1
ATOM 1463 C C . VAL A 1 203 ? 6.455 -9.520 -18.605 1.00 97.69 203 VAL A C 1
ATOM 1465 O O . VAL A 1 203 ? 6.631 -10.706 -18.901 1.00 97.69 203 VAL A O 1
ATOM 1468 N N . PRO A 1 204 ? 5.222 -9.008 -18.436 1.00 96.06 204 PRO 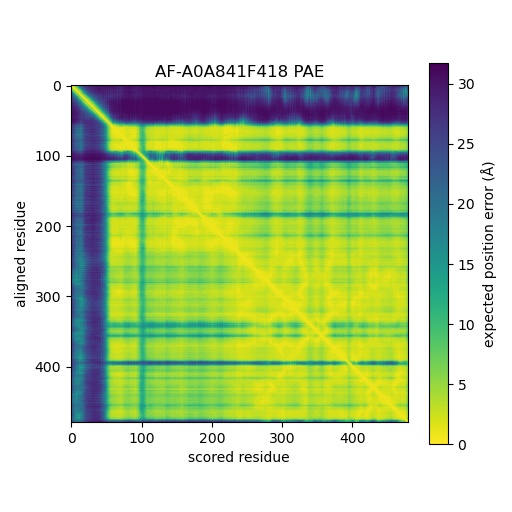A N 1
ATOM 1469 C CA . PRO A 1 204 ? 4.020 -9.799 -18.671 1.00 96.06 204 PRO A CA 1
ATOM 1470 C C . PRO A 1 204 ? 3.788 -10.050 -20.169 1.00 96.06 204 PRO A C 1
ATOM 1472 O O . PRO A 1 204 ? 4.281 -9.312 -21.027 1.00 96.06 204 PRO A O 1
ATOM 1475 N N . GLU A 1 205 ? 2.970 -11.059 -20.485 1.00 95.88 205 GLU A N 1
ATOM 1476 C CA . GLU A 1 205 ? 2.646 -11.456 -21.867 1.00 95.88 205 GLU A CA 1
ATOM 1477 C C . GLU A 1 205 ? 2.071 -10.308 -22.711 1.00 95.88 205 GLU A C 1
ATOM 1479 O O . GLU A 1 205 ? 2.326 -10.223 -23.914 1.00 95.88 205 GLU A O 1
ATOM 1484 N N . SER A 1 206 ? 1.361 -9.370 -22.075 1.00 95.12 206 SER A N 1
ATOM 1485 C CA . SER A 1 206 ? 0.820 -8.171 -22.725 1.00 95.12 206 SER A CA 1
ATOM 1486 C C . SER A 1 206 ? 1.893 -7.295 -23.387 1.00 95.12 206 SER A C 1
ATOM 1488 O O . SER A 1 206 ? 1.583 -6.556 -24.322 1.00 95.12 206 SER A O 1
ATOM 1490 N N . LEU A 1 207 ? 3.161 -7.398 -22.966 1.00 97.44 207 LEU A N 1
ATOM 1491 C CA . LEU A 1 207 ? 4.286 -6.666 -23.555 1.00 97.44 207 LEU A CA 1
ATOM 1492 C C . LEU A 1 207 ? 5.037 -7.442 -24.647 1.00 97.44 207 LEU A C 1
ATOM 1494 O O . LEU A 1 207 ? 5.865 -6.851 -25.349 1.00 97.44 207 LEU A O 1
ATOM 1498 N N . TYR A 1 208 ? 4.756 -8.733 -24.855 1.00 97.19 208 TYR A N 1
ATOM 1499 C CA . TYR A 1 208 ? 5.469 -9.541 -25.854 1.00 97.19 208 TYR A CA 1
ATOM 1500 C C . TYR A 1 208 ? 5.352 -8.977 -27.280 1.00 97.19 208 TYR A C 1
ATOM 1502 O O . TYR A 1 208 ? 6.385 -8.873 -27.948 1.00 97.19 208 TYR A O 1
ATOM 1510 N N . PRO A 1 209 ? 4.177 -8.513 -27.760 1.00 96.94 209 PRO A N 1
ATOM 1511 C CA . PRO A 1 209 ? 4.079 -7.919 -29.094 1.00 96.94 209 PRO A CA 1
ATOM 1512 C C . PRO A 1 209 ? 4.982 -6.689 -29.276 1.00 96.94 209 PRO A C 1
ATOM 1514 O O . PRO A 1 209 ? 5.603 -6.524 -30.329 1.00 96.94 209 PRO A O 1
ATOM 1517 N N . ALA A 1 210 ? 5.107 -5.847 -28.243 1.00 95.94 210 ALA A N 1
ATOM 1518 C CA . ALA A 1 210 ? 5.979 -4.674 -28.271 1.00 95.94 210 ALA A CA 1
ATOM 1519 C C . ALA A 1 210 ? 7.461 -5.074 -28.339 1.00 95.94 210 ALA A C 1
ATOM 1521 O O . ALA A 1 210 ? 8.226 -4.478 -29.096 1.00 95.94 210 ALA A O 1
ATOM 1522 N N . LEU A 1 211 ? 7.857 -6.129 -27.623 1.00 96.62 211 LEU A N 1
ATOM 1523 C CA . LEU A 1 211 ? 9.217 -6.668 -27.666 1.00 96.62 211 LEU A CA 1
ATOM 1524 C C . LEU A 1 211 ? 9.550 -7.341 -28.999 1.00 96.62 211 LEU A C 1
ATOM 1526 O O . LEU A 1 211 ? 10.669 -7.207 -29.490 1.00 96.62 211 LEU A O 1
ATOM 1530 N N . VAL A 1 212 ? 8.600 -8.040 -29.623 1.00 96.19 212 VAL A N 1
ATOM 1531 C CA . VAL A 1 212 ? 8.793 -8.607 -30.966 1.00 96.19 212 VAL A CA 1
ATOM 1532 C C . VAL A 1 212 ? 8.922 -7.495 -32.004 1.00 96.19 212 VAL A C 1
ATOM 1534 O O . VAL A 1 212 ? 9.776 -7.578 -32.889 1.00 96.19 212 VAL A O 1
ATOM 1537 N N . LYS A 1 213 ? 8.142 -6.421 -31.896 1.00 95.31 213 LYS A N 1
ATOM 1538 C CA . LYS A 1 213 ? 8.289 -5.265 -32.786 1.00 95.31 213 LYS A CA 1
ATOM 1539 C C . LYS A 1 213 ? 9.626 -4.545 -32.562 1.00 95.31 213 LYS A C 1
ATOM 1541 O O . LYS A 1 213 ? 10.328 -4.250 -33.526 1.00 95.31 213 LYS A O 1
ATOM 1546 N N . GLY A 1 214 ? 10.018 -4.348 -31.305 1.00 93.94 214 GLY A N 1
ATOM 1547 C CA . GLY A 1 214 ? 11.140 -3.492 -30.922 1.00 93.94 214 GLY A CA 1
ATOM 1548 C C . GLY A 1 214 ? 10.837 -2.002 -31.136 1.00 93.94 214 GLY A C 1
ATOM 1549 O O . GLY A 1 214 ? 9.722 -1.621 -31.498 1.00 93.94 214 GLY A O 1
ATOM 1550 N N . GLY A 1 215 ? 11.845 -1.153 -30.927 1.00 94.88 215 GLY A N 1
ATOM 1551 C CA . GLY A 1 215 ? 11.724 0.302 -31.064 1.00 94.88 215 GLY A CA 1
ATOM 1552 C C . GLY A 1 215 ? 11.329 1.000 -29.761 1.00 94.88 215 GLY A C 1
ATOM 1553 O O . GLY A 1 215 ? 11.701 0.550 -28.677 1.00 94.88 215 GLY A O 1
ATOM 1554 N N . ALA A 1 216 ? 10.613 2.120 -29.877 1.00 97.31 216 ALA A N 1
ATOM 1555 C CA . ALA A 1 216 ? 10.224 2.956 -28.744 1.00 97.31 216 ALA A CA 1
ATOM 1556 C C . ALA A 1 216 ? 9.249 2.244 -27.788 1.00 97.31 216 ALA A C 1
ATOM 1558 O O . ALA A 1 216 ? 8.296 1.593 -28.225 1.00 97.31 216 ALA A O 1
ATOM 1559 N N . ALA A 1 217 ? 9.469 2.405 -26.485 1.00 97.75 217 ALA A N 1
ATOM 1560 C CA . ALA A 1 217 ? 8.525 2.015 -25.451 1.00 97.75 217 ALA A CA 1
ATOM 1561 C C . ALA A 1 217 ? 7.311 2.953 -25.483 1.00 97.75 217 ALA A C 1
ATOM 1563 O O . ALA A 1 217 ? 7.452 4.173 -25.587 1.00 97.75 217 ALA A O 1
ATOM 1564 N N . SER A 1 218 ? 6.107 2.393 -25.377 1.00 97.50 218 SER A N 1
ATOM 1565 C CA . SER A 1 218 ? 4.930 3.209 -25.086 1.00 97.50 218 SER A CA 1
ATOM 1566 C C . SER A 1 218 ? 4.952 3.659 -23.624 1.00 97.50 218 SER A C 1
ATOM 1568 O O . SER A 1 218 ? 5.552 3.002 -22.770 1.00 97.50 218 SER A O 1
ATOM 1570 N N . LYS A 1 219 ? 4.224 4.740 -23.326 1.00 97.69 219 LYS A N 1
ATOM 1571 C CA . LYS A 1 219 ? 3.940 5.159 -21.947 1.00 97.69 219 LYS A CA 1
ATOM 1572 C C . LYS A 1 219 ? 3.375 4.003 -21.109 1.00 97.69 219 LYS A C 1
ATOM 1574 O O . LYS A 1 219 ? 3.820 3.787 -19.989 1.00 97.69 219 LYS A O 1
ATOM 1579 N N . ASP A 1 220 ? 2.453 3.227 -21.675 1.00 97.88 220 ASP A N 1
ATOM 1580 C CA . ASP A 1 220 ? 1.832 2.092 -20.986 1.00 97.88 220 ASP A CA 1
ATOM 1581 C C . ASP A 1 220 ? 2.843 0.997 -20.640 1.00 97.88 220 ASP A C 1
ATOM 1583 O O . ASP A 1 220 ? 2.849 0.495 -19.519 1.00 97.88 220 ASP A O 1
ATOM 1587 N N . ALA A 1 221 ? 3.744 0.660 -21.570 1.00 98.06 221 ALA A N 1
ATOM 1588 C CA . ALA A 1 221 ? 4.798 -0.315 -21.310 1.00 98.06 221 ALA A CA 1
ATOM 1589 C C . ALA A 1 221 ? 5.758 0.171 -20.216 1.00 98.06 221 ALA A C 1
ATOM 1591 O O . ALA A 1 221 ? 6.152 -0.613 -19.356 1.00 98.06 221 ALA A O 1
ATOM 1592 N N . ALA A 1 222 ? 6.098 1.463 -20.215 1.00 98.62 222 ALA A N 1
ATOM 1593 C CA . ALA A 1 222 ? 6.935 2.058 -19.180 1.00 98.62 222 ALA A CA 1
ATOM 1594 C C . ALA A 1 222 ? 6.251 2.029 -17.798 1.00 98.62 222 ALA A C 1
ATOM 1596 O O . ALA A 1 222 ? 6.874 1.598 -16.830 1.00 98.62 222 ALA A O 1
ATOM 1597 N N . ASN A 1 223 ? 4.964 2.387 -17.706 1.00 98.69 223 ASN A N 1
ATOM 1598 C CA . ASN A 1 223 ? 4.195 2.295 -16.457 1.00 98.69 223 ASN A CA 1
ATOM 1599 C C . ASN A 1 223 ? 4.090 0.852 -15.945 1.00 98.69 223 ASN A C 1
ATOM 1601 O O . ASN A 1 223 ? 4.292 0.619 -14.757 1.00 98.69 223 ASN A O 1
ATOM 1605 N N . ILE A 1 224 ? 3.836 -0.121 -16.833 1.00 98.56 224 ILE A N 1
ATOM 1606 C CA . ILE A 1 224 ? 3.816 -1.545 -16.466 1.00 98.56 224 ILE A CA 1
ATOM 1607 C C . ILE A 1 224 ? 5.163 -1.964 -15.875 1.00 98.56 224 ILE A C 1
ATOM 1609 O O . ILE A 1 224 ? 5.194 -2.606 -14.831 1.00 98.56 224 ILE A O 1
ATOM 1613 N N . LEU A 1 225 ? 6.278 -1.598 -16.510 1.00 98.69 225 LEU A N 1
ATOM 1614 C CA . LEU A 1 225 ? 7.608 -1.976 -16.031 1.00 98.69 225 LEU A CA 1
ATOM 1615 C C . LEU A 1 225 ? 7.944 -1.332 -14.678 1.00 98.69 225 LEU A C 1
ATOM 1617 O O . LEU A 1 225 ? 8.440 -2.030 -13.798 1.00 98.69 225 LEU A O 1
ATOM 1621 N N . LEU A 1 226 ? 7.627 -0.049 -14.472 1.00 98.75 226 LEU A N 1
ATOM 1622 C CA . LEU A 1 226 ? 7.797 0.621 -13.172 1.00 98.75 226 LEU A CA 1
ATOM 1623 C C . LEU A 1 226 ? 6.944 -0.037 -12.080 1.00 98.75 226 LEU A C 1
ATOM 1625 O O . LEU A 1 226 ? 7.435 -0.321 -10.989 1.00 98.75 226 LEU A O 1
ATOM 1629 N N . GLY A 1 227 ? 5.685 -0.345 -12.393 1.00 98.19 227 GLY A N 1
ATOM 1630 C CA . GLY A 1 227 ? 4.793 -1.082 -11.504 1.00 98.19 227 GLY A CA 1
ATOM 1631 C C . GLY A 1 227 ? 5.328 -2.463 -11.128 1.00 98.19 227 GLY A C 1
ATOM 1632 O O . GLY A 1 227 ? 5.302 -2.862 -9.966 1.00 98.19 227 GLY A O 1
ATOM 1633 N N . ARG A 1 228 ? 5.895 -3.185 -12.097 1.00 97.94 228 ARG A N 1
ATOM 1634 C CA . ARG A 1 228 ? 6.500 -4.505 -11.873 1.00 97.94 228 ARG A CA 1
ATOM 1635 C C . ARG A 1 228 ? 7.776 -4.431 -11.030 1.00 97.94 228 ARG A C 1
ATOM 1637 O O . ARG A 1 228 ? 7.986 -5.324 -10.212 1.00 97.94 228 ARG A O 1
ATOM 1644 N N . VAL A 1 229 ? 8.566 -3.360 -11.156 1.00 98.44 229 VAL A N 1
ATOM 1645 C CA . VAL A 1 229 ? 9.686 -3.073 -10.240 1.00 98.44 229 VAL A CA 1
ATOM 1646 C C . VAL A 1 229 ? 9.168 -2.886 -8.811 1.00 98.44 229 VAL A C 1
ATOM 1648 O O . VAL A 1 229 ? 9.649 -3.558 -7.900 1.00 98.44 229 VAL A O 1
ATOM 1651 N N . LEU A 1 230 ? 8.135 -2.062 -8.611 1.00 97.88 230 LEU A N 1
ATOM 1652 C CA . LEU A 1 230 ? 7.517 -1.858 -7.293 1.00 97.88 230 LEU A CA 1
ATOM 1653 C C . LEU A 1 230 ? 7.015 -3.173 -6.680 1.00 97.88 230 LEU A C 1
ATOM 1655 O O . LEU A 1 230 ? 7.300 -3.450 -5.516 1.00 97.88 230 LEU A O 1
ATOM 1659 N N . ILE A 1 231 ? 6.325 -4.010 -7.463 1.00 96.25 231 ILE A N 1
ATOM 1660 C CA . ILE A 1 231 ? 5.856 -5.330 -7.011 1.00 96.25 231 ILE A CA 1
ATOM 1661 C C . ILE A 1 231 ? 7.036 -6.206 -6.576 1.00 96.25 231 ILE A C 1
ATOM 1663 O O . ILE A 1 231 ? 7.004 -6.764 -5.483 1.00 96.25 231 ILE A O 1
ATOM 1667 N N . SER A 1 232 ? 8.094 -6.306 -7.389 1.00 95.12 232 SER A N 1
ATOM 1668 C CA . SER A 1 232 ? 9.255 -7.150 -7.059 1.00 95.12 232 SER A CA 1
ATOM 1669 C C . SER A 1 232 ? 9.990 -6.726 -5.787 1.00 95.12 232 SER A C 1
ATOM 1671 O O . SER A 1 232 ? 10.619 -7.558 -5.141 1.00 95.12 232 SER A O 1
ATOM 1673 N N . GLN A 1 233 ? 9.883 -5.450 -5.410 1.00 94.12 233 GLN A N 1
ATOM 1674 C CA . GLN A 1 233 ? 10.491 -4.900 -4.202 1.00 94.12 233 GLN A CA 1
ATOM 1675 C C . GLN A 1 233 ? 9.537 -4.888 -2.997 1.00 94.12 233 GLN A C 1
ATOM 1677 O O . GLN A 1 233 ? 9.924 -4.422 -1.928 1.00 94.12 233 GLN A O 1
ATOM 1682 N N . GLY A 1 234 ? 8.289 -5.349 -3.152 1.00 93.31 234 GLY A N 1
ATOM 1683 C CA . GLY A 1 234 ? 7.267 -5.253 -2.104 1.00 93.31 234 GLY A CA 1
ATOM 1684 C C . GLY A 1 234 ? 6.834 -3.814 -1.791 1.00 93.31 234 GLY A C 1
ATOM 1685 O O . GLY A 1 234 ? 6.351 -3.550 -0.696 1.00 93.31 234 GLY A O 1
ATOM 1686 N N . LYS A 1 235 ? 7.026 -2.880 -2.734 1.00 94.94 235 LYS A N 1
ATOM 1687 C CA . LYS A 1 235 ? 6.724 -1.443 -2.594 1.00 94.94 235 LYS A CA 1
ATOM 1688 C C . LYS A 1 235 ? 5.440 -0.998 -3.305 1.00 94.94 235 LYS A C 1
ATOM 1690 O O . LYS A 1 235 ? 5.092 0.177 -3.254 1.00 94.94 235 LYS A O 1
ATOM 1695 N N . TYR A 1 236 ? 4.759 -1.905 -4.007 1.00 96.06 236 TYR A N 1
ATOM 1696 C CA . TYR A 1 236 ? 3.437 -1.633 -4.578 1.00 96.06 236 TYR A CA 1
ATOM 1697 C C . TYR A 1 236 ? 2.371 -1.682 -3.464 1.00 96.06 236 TYR A C 1
ATOM 1699 O O . TYR A 1 236 ? 2.601 -1.190 -2.361 1.00 96.06 236 TYR A O 1
ATOM 1707 N N . LYS A 1 237 ? 1.211 -2.270 -3.726 1.00 96.50 237 LYS A N 1
ATOM 1708 C CA . LYS A 1 237 ? 0.183 -2.557 -2.733 1.00 96.50 237 LYS A CA 1
ATOM 1709 C C . LYS A 1 237 ? 0.550 -3.782 -1.892 1.00 96.50 237 LYS A C 1
ATOM 1711 O O . LYS A 1 237 ? 1.135 -4.742 -2.394 1.00 96.50 237 LYS A O 1
ATOM 1716 N N . ASN A 1 238 ? 0.180 -3.739 -0.619 1.00 96.25 238 ASN A N 1
ATOM 1717 C CA . ASN A 1 238 ? 0.210 -4.852 0.319 1.00 96.25 238 ASN A CA 1
ATOM 1718 C C . ASN A 1 238 ? -1.232 -5.287 0.578 1.00 96.25 238 ASN A C 1
ATOM 1720 O O . ASN A 1 238 ? -1.965 -4.638 1.325 1.00 96.25 238 ASN A O 1
ATOM 1724 N N . GLU A 1 239 ? -1.631 -6.372 -0.069 1.00 96.56 239 GLU A N 1
ATOM 1725 C CA . GLU A 1 239 ? -2.985 -6.906 -0.030 1.00 96.56 239 GLU A CA 1
ATOM 1726 C C . GLU A 1 239 ? -2.960 -8.420 0.140 1.00 96.56 239 GLU A C 1
ATOM 1728 O O . GLU A 1 239 ? -2.020 -9.105 -0.273 1.00 96.56 239 GLU A O 1
ATOM 1733 N N . ILE A 1 240 ? -4.036 -8.959 0.708 1.00 97.19 240 ILE A N 1
ATOM 1734 C CA . ILE A 1 240 ? -4.264 -10.404 0.715 1.00 97.19 240 ILE A CA 1
ATOM 1735 C C . ILE A 1 240 ? -4.962 -10.861 -0.573 1.00 97.19 240 ILE A C 1
ATOM 1737 O O . ILE A 1 240 ? -4.937 -12.044 -0.894 1.00 97.19 240 ILE A O 1
ATOM 1741 N N . GLY A 1 241 ? -5.565 -9.955 -1.337 1.00 96.31 241 GLY A N 1
ATOM 1742 C CA . GLY A 1 241 ? -6.184 -10.237 -2.632 1.00 96.31 241 GLY A CA 1
ATOM 1743 C C . GLY A 1 241 ? -7.415 -9.377 -2.858 1.00 96.31 241 GLY A C 1
ATOM 1744 O O . GLY A 1 241 ? -7.670 -8.434 -2.110 1.00 96.31 241 GLY A O 1
ATOM 1745 N N . ARG A 1 242 ? -8.215 -9.728 -3.860 1.00 96.62 242 ARG A N 1
ATOM 1746 C CA . ARG A 1 242 ? -9.405 -8.967 -4.245 1.00 96.62 242 ARG A CA 1
ATOM 1747 C C . ARG A 1 242 ? -10.683 -9.605 -3.734 1.00 96.62 242 ARG A C 1
ATOM 1749 O O . ARG A 1 242 ? -10.814 -10.819 -3.628 1.00 96.62 242 ARG A O 1
ATOM 1756 N N . SER A 1 243 ? -11.676 -8.773 -3.456 1.00 96.50 243 SER A N 1
ATOM 1757 C CA . SER A 1 243 ? -13.018 -9.191 -3.001 1.00 96.50 243 SER A CA 1
ATOM 1758 C C . SER A 1 243 ? -13.738 -10.177 -3.937 1.00 96.50 243 SER A C 1
ATOM 1760 O O . SER A 1 243 ? -14.602 -10.933 -3.484 1.00 96.50 243 SER A O 1
ATOM 1762 N N . ASN A 1 244 ? -13.388 -10.202 -5.226 1.00 94.44 244 ASN A N 1
ATOM 1763 C CA . ASN A 1 244 ? -13.920 -11.135 -6.218 1.00 94.44 244 ASN A CA 1
ATOM 1764 C C . ASN A 1 244 ? -13.022 -12.365 -6.464 1.00 94.44 244 ASN A C 1
ATOM 1766 O O . ASN A 1 244 ? -13.447 -13.267 -7.194 1.00 94.44 244 ASN A O 1
ATOM 1770 N N . ASP A 1 245 ? -11.841 -12.447 -5.839 1.00 95.25 245 ASP A N 1
ATOM 1771 C CA . ASP A 1 245 ? -10.971 -13.616 -5.951 1.00 95.25 245 ASP A CA 1
ATOM 1772 C C . ASP A 1 245 ? -11.672 -14.856 -5.391 1.00 95.25 245 ASP A C 1
ATOM 1774 O O . ASP A 1 245 ? -12.318 -14.833 -4.341 1.00 95.25 245 ASP A O 1
ATOM 1778 N N . ALA A 1 246 ? -11.514 -15.990 -6.075 1.00 93.75 246 ALA A N 1
ATOM 1779 C CA . ALA A 1 246 ? -12.131 -17.244 -5.647 1.00 93.75 246 ALA A CA 1
ATOM 1780 C C . ALA A 1 246 ? -11.618 -17.724 -4.274 1.00 93.75 246 ALA A C 1
ATOM 1782 O O . ALA A 1 246 ? -12.322 -18.456 -3.578 1.00 93.75 246 ALA A O 1
ATOM 1783 N N . ASP A 1 247 ? -10.408 -17.317 -3.886 1.00 96.38 247 ASP A N 1
ATOM 1784 C CA . ASP A 1 247 ? -9.729 -17.750 -2.666 1.00 96.38 247 ASP A CA 1
ATOM 1785 C C . ASP A 1 247 ? -9.718 -16.700 -1.539 1.00 96.38 247 ASP A C 1
ATOM 1787 O O . ASP A 1 247 ? -9.215 -17.005 -0.451 1.00 96.38 247 ASP A O 1
ATOM 1791 N N . ILE A 1 248 ? -10.323 -15.516 -1.734 1.00 97.00 248 ILE A N 1
ATOM 1792 C CA . ILE A 1 248 ? -10.261 -14.395 -0.777 1.00 97.00 248 ILE A CA 1
ATOM 1793 C C . ILE A 1 248 ? -10.684 -14.787 0.640 1.00 97.00 248 ILE A C 1
ATOM 1795 O O . ILE A 1 248 ? -10.013 -14.453 1.614 1.00 97.00 248 ILE A O 1
ATOM 1799 N N . TYR A 1 249 ? -11.756 -15.570 0.779 1.00 97.69 249 TYR A N 1
ATOM 1800 C CA . TYR A 1 249 ? -12.246 -15.997 2.090 1.00 97.69 249 TYR A CA 1
ATOM 1801 C C . TYR A 1 249 ? -11.237 -16.886 2.821 1.00 97.69 249 TYR A C 1
ATOM 1803 O O . TYR A 1 249 ? -11.072 -16.764 4.034 1.00 97.69 249 TYR A O 1
ATOM 1811 N N . SER A 1 250 ? -10.533 -17.763 2.097 1.00 97.88 250 SER A N 1
ATOM 1812 C CA . SER A 1 250 ? -9.510 -18.625 2.696 1.00 97.88 250 SER A CA 1
ATOM 1813 C C . SER A 1 250 ? -8.310 -17.814 3.187 1.00 97.88 250 SER A C 1
ATOM 1815 O O . SER A 1 250 ? -7.825 -18.055 4.294 1.00 97.88 250 SER A O 1
ATOM 1817 N N . LYS A 1 251 ? -7.898 -16.796 2.421 1.00 97.94 251 LYS A N 1
ATOM 1818 C CA . LYS A 1 251 ? -6.811 -15.883 2.788 1.00 97.94 251 LYS A CA 1
ATOM 1819 C C . LYS A 1 251 ? -7.178 -15.012 3.988 1.00 97.94 251 LYS A C 1
ATOM 1821 O O . LYS A 1 251 ? -6.369 -14.859 4.897 1.00 97.94 251 LYS A O 1
ATOM 1826 N N . LEU A 1 252 ? -8.419 -14.530 4.049 1.00 97.75 252 LEU A N 1
ATOM 1827 C CA . LEU A 1 252 ? -8.927 -13.769 5.190 1.00 97.75 252 LEU A CA 1
ATOM 1828 C C . LEU A 1 252 ? -8.953 -14.616 6.476 1.00 97.75 252 LEU A C 1
ATOM 1830 O O . LEU A 1 252 ? -8.487 -14.167 7.523 1.00 97.75 252 LEU A O 1
ATOM 1834 N N . TYR A 1 253 ? -9.437 -15.864 6.406 1.00 98.31 253 TYR A N 1
ATOM 1835 C CA . TYR A 1 253 ? -9.380 -16.783 7.551 1.00 98.31 253 TYR A CA 1
ATOM 1836 C C . TYR A 1 253 ? -7.945 -17.101 7.969 1.00 98.31 253 TYR A C 1
ATOM 1838 O O . TYR A 1 253 ? -7.682 -17.193 9.168 1.00 98.31 253 TYR A O 1
ATOM 1846 N N . ALA A 1 254 ? -7.030 -17.286 7.013 1.00 98.19 254 ALA A N 1
ATOM 1847 C CA . ALA A 1 254 ? -5.621 -17.506 7.314 1.00 98.19 254 ALA A CA 1
ATOM 1848 C C . ALA A 1 254 ? -5.040 -16.307 8.078 1.00 98.19 254 ALA A C 1
ATOM 1850 O O . ALA A 1 254 ? -4.544 -16.499 9.185 1.00 98.19 254 ALA A O 1
ATOM 1851 N N . ALA A 1 255 ? -5.217 -15.087 7.557 1.00 97.69 255 ALA A N 1
ATOM 1852 C CA . ALA A 1 255 ? -4.735 -13.855 8.182 1.00 97.69 255 ALA A CA 1
ATOM 1853 C C . ALA A 1 255 ? -5.281 -13.656 9.609 1.00 97.69 255 ALA A C 1
ATOM 1855 O O . ALA A 1 255 ? -4.513 -13.388 10.532 1.00 97.69 255 ALA A O 1
ATOM 1856 N N . TYR A 1 256 ? -6.587 -13.860 9.825 1.00 97.00 256 TYR A N 1
ATOM 1857 C CA . TYR A 1 256 ? -7.203 -13.713 11.150 1.00 97.00 256 TYR A CA 1
ATOM 1858 C C . TYR A 1 256 ? -6.747 -14.781 12.155 1.00 97.00 256 TYR A C 1
ATOM 1860 O O . TYR A 1 256 ? -6.578 -14.492 13.341 1.00 97.00 256 TYR A O 1
ATOM 1868 N N . ARG A 1 257 ? -6.555 -16.032 11.715 1.00 95.69 257 ARG A N 1
ATOM 1869 C CA . ARG A 1 257 ? -6.116 -17.131 12.597 1.00 95.69 257 ARG A CA 1
ATOM 1870 C C . ARG A 1 257 ? -4.660 -16.999 13.025 1.00 95.69 257 ARG A C 1
ATOM 1872 O O . ARG A 1 257 ? -4.324 -17.479 14.098 1.00 95.69 257 ARG A O 1
ATOM 1879 N N . THR A 1 258 ? -3.823 -16.380 12.198 1.00 95.12 258 THR A N 1
ATOM 1880 C CA . THR A 1 258 ? -2.411 -16.123 12.514 1.00 95.12 258 THR A CA 1
ATOM 1881 C C . THR A 1 258 ? -2.184 -14.787 13.215 1.00 95.12 258 THR A C 1
ATOM 1883 O O . THR A 1 258 ? -1.061 -14.498 13.613 1.00 95.12 258 THR A O 1
ATOM 1886 N N . ALA A 1 259 ? -3.214 -13.947 13.324 1.00 95.12 259 ALA A N 1
ATOM 1887 C CA . ALA A 1 259 ? -3.145 -12.707 14.078 1.00 95.12 259 ALA A CA 1
ATOM 1888 C C . ALA A 1 259 ? -3.273 -12.995 15.577 1.00 95.12 259 ALA A C 1
ATOM 1890 O O . ALA A 1 259 ? -4.284 -13.541 16.013 1.00 95.12 259 ALA A O 1
ATOM 1891 N N . ASP A 1 260 ? -2.290 -12.574 16.360 1.00 94.38 260 ASP A N 1
ATOM 1892 C CA . ASP A 1 260 ? -2.347 -12.580 17.822 1.00 94.38 260 ASP A CA 1
ATOM 1893 C C . ASP A 1 260 ? -2.596 -11.161 18.355 1.00 94.38 260 ASP A C 1
ATOM 1895 O O . ASP A 1 260 ? -2.585 -10.180 17.604 1.00 94.38 260 ASP A O 1
ATOM 1899 N N . LEU A 1 261 ? -2.799 -11.039 19.670 1.00 96.12 261 LEU A N 1
ATOM 1900 C CA . LEU A 1 261 ? -2.776 -9.740 20.337 1.00 96.12 261 LEU A CA 1
ATOM 1901 C C . LEU A 1 261 ? -1.418 -9.056 20.114 1.00 96.12 261 LEU A C 1
ATOM 1903 O O . LEU A 1 261 ? -0.356 -9.615 20.394 1.00 96.12 261 LEU A O 1
ATOM 1907 N N . ILE A 1 262 ? -1.456 -7.815 19.641 1.00 97.00 262 ILE A N 1
ATOM 1908 C CA . ILE A 1 262 ? -0.288 -6.954 19.509 1.00 97.00 262 ILE A CA 1
ATOM 1909 C C . ILE A 1 262 ? 0.061 -6.436 20.904 1.00 97.00 262 ILE A C 1
ATOM 1911 O O . ILE A 1 262 ? -0.631 -5.593 21.467 1.00 97.00 262 ILE A O 1
ATOM 1915 N N . GLU A 1 263 ? 1.152 -6.952 21.467 1.00 94.69 263 GLU A N 1
ATOM 1916 C CA . GLU A 1 263 ? 1.556 -6.640 22.844 1.00 94.69 263 GLU A CA 1
ATOM 1917 C C . GLU A 1 263 ? 2.349 -5.324 22.953 1.00 94.69 263 GLU A C 1
ATOM 1919 O O . GLU A 1 263 ? 2.127 -4.568 23.894 1.00 94.69 263 GLU A O 1
ATOM 1924 N N . ALA A 1 264 ? 3.279 -5.065 22.016 1.00 96.00 264 ALA A N 1
ATOM 1925 C CA . ALA A 1 264 ? 4.137 -3.867 21.919 1.00 96.00 264 ALA A CA 1
ATOM 1926 C C . ALA A 1 264 ? 4.480 -3.217 23.288 1.00 96.00 264 ALA A C 1
ATOM 1928 O O . ALA A 1 264 ? 4.063 -2.091 23.556 1.00 96.00 264 ALA A O 1
ATOM 1929 N N . PRO A 1 265 ? 5.217 -3.907 24.181 1.00 96.19 265 PRO A N 1
ATOM 1930 C CA . PRO A 1 265 ? 5.195 -3.645 25.626 1.00 96.19 265 PRO A CA 1
ATOM 1931 C C . PRO A 1 265 ? 5.616 -2.227 26.035 1.00 96.19 265 PRO A C 1
ATOM 1933 O O . PRO A 1 265 ? 4.998 -1.640 26.924 1.00 96.19 265 PRO A O 1
ATOM 1936 N N . GLU A 1 266 ? 6.638 -1.660 25.390 1.00 95.69 266 GLU A N 1
ATOM 1937 C CA . GLU A 1 266 ? 7.096 -0.289 25.661 1.00 95.69 266 GLU A CA 1
ATOM 1938 C C . GLU A 1 266 ? 6.030 0.744 25.290 1.00 95.69 266 GLU A C 1
ATOM 1940 O O . GLU A 1 266 ? 5.704 1.629 26.082 1.00 95.69 266 GLU A O 1
ATOM 1945 N N . LEU A 1 267 ? 5.438 0.584 24.106 1.00 97.19 267 LEU A N 1
ATOM 1946 C CA . LEU A 1 267 ? 4.371 1.443 23.618 1.00 97.19 267 LEU A CA 1
ATOM 1947 C C . LEU A 1 267 ? 3.115 1.296 24.475 1.00 97.19 267 LEU A C 1
ATOM 1949 O O . LEU A 1 267 ? 2.545 2.297 24.902 1.00 97.19 267 LEU A O 1
ATOM 1953 N N . ARG A 1 268 ? 2.729 0.054 24.787 1.00 96.38 268 ARG A N 1
ATOM 1954 C CA . ARG A 1 268 ? 1.571 -0.263 25.621 1.00 96.38 268 ARG A CA 1
ATOM 1955 C C . ARG A 1 268 ? 1.668 0.383 26.993 1.00 96.38 268 ARG A C 1
ATOM 1957 O O . ARG A 1 268 ? 0.693 0.963 27.446 1.00 96.38 268 ARG A O 1
ATOM 1964 N N . LYS A 1 269 ? 2.845 0.368 27.625 1.00 96.56 269 LYS A N 1
ATOM 1965 C CA . LYS A 1 269 ? 3.061 1.051 28.909 1.00 96.56 269 LYS A CA 1
ATOM 1966 C C . LYS A 1 269 ? 2.679 2.536 28.841 1.00 96.56 269 LYS A C 1
ATOM 1968 O O . LYS A 1 269 ? 2.032 3.031 29.761 1.00 96.56 269 LYS A O 1
ATOM 1973 N N . ILE A 1 270 ? 3.060 3.226 27.764 1.00 96.94 270 ILE A N 1
ATOM 1974 C CA . ILE A 1 270 ? 2.768 4.652 27.559 1.00 96.94 270 ILE A CA 1
ATOM 1975 C C . ILE A 1 270 ? 1.263 4.876 27.378 1.00 96.94 270 ILE A C 1
ATOM 1977 O O . ILE A 1 270 ? 0.684 5.748 28.025 1.00 96.94 270 ILE A O 1
ATOM 1981 N N . VAL A 1 271 ? 0.613 4.095 26.513 1.00 97.12 271 VAL A N 1
ATOM 1982 C CA . VAL A 1 271 ? -0.810 4.309 26.207 1.00 97.12 271 VAL A CA 1
ATOM 1983 C C . VAL A 1 271 ? -1.763 3.762 27.269 1.00 97.12 271 VAL A C 1
ATOM 1985 O O . VAL A 1 271 ? -2.822 4.346 27.474 1.00 97.12 271 VAL A O 1
ATOM 1988 N N . ASP A 1 272 ? -1.368 2.742 28.031 1.00 97.19 272 ASP A N 1
ATOM 1989 C CA . ASP A 1 272 ? -2.068 2.335 29.254 1.00 97.19 272 ASP A CA 1
ATOM 1990 C C . ASP A 1 272 ? -2.033 3.442 30.300 1.00 97.19 272 ASP A C 1
ATOM 1992 O O . ASP A 1 272 ? -3.022 3.672 30.991 1.00 97.19 272 ASP A O 1
ATOM 1996 N N . GLN A 1 273 ? -0.902 4.140 30.430 1.00 96.44 273 GLN A N 1
ATOM 1997 C CA . GLN A 1 273 ? -0.819 5.292 31.318 1.00 96.44 273 GLN A CA 1
ATOM 1998 C C . GLN A 1 273 ? -1.741 6.421 30.841 1.00 96.44 273 GLN A C 1
ATOM 2000 O O . GLN A 1 273 ? -2.502 6.945 31.646 1.00 96.44 273 GLN A O 1
ATOM 2005 N N . ALA A 1 274 ? -1.756 6.730 29.541 1.00 96.25 274 ALA A N 1
ATOM 2006 C CA . ALA A 1 274 ? -2.694 7.703 28.978 1.00 96.25 274 ALA A CA 1
ATOM 2007 C C . ALA A 1 274 ? -4.164 7.333 29.244 1.00 96.25 274 ALA A C 1
ATOM 2009 O O . ALA A 1 274 ? -4.971 8.206 29.556 1.00 96.25 274 ALA A O 1
ATOM 2010 N N . LEU A 1 275 ? -4.506 6.046 29.148 1.00 94.88 275 LEU A N 1
ATOM 2011 C CA . LEU A 1 275 ? -5.847 5.541 29.432 1.00 94.88 275 LEU A CA 1
ATOM 2012 C C . LEU A 1 275 ? -6.200 5.660 30.927 1.00 94.88 275 LEU A C 1
ATOM 2014 O O . LEU A 1 275 ? -7.304 6.066 31.263 1.00 94.88 275 LEU A O 1
ATOM 2018 N N . ARG A 1 276 ? -5.258 5.359 31.833 1.00 94.56 276 ARG A N 1
ATOM 2019 C CA . ARG A 1 276 ? -5.443 5.516 33.293 1.00 94.56 276 ARG A CA 1
ATOM 2020 C C . ARG A 1 276 ? -5.574 6.974 33.734 1.00 94.56 276 ARG A C 1
ATOM 2022 O O . ARG A 1 276 ? -6.201 7.235 34.753 1.00 94.56 276 ARG A O 1
ATOM 2029 N N . GLU A 1 277 ? -4.950 7.895 33.007 1.00 93.81 277 GLU A N 1
ATOM 2030 C CA . GLU A 1 277 ? -5.002 9.339 33.264 1.00 93.81 277 GLU A CA 1
ATOM 2031 C C . GLU A 1 277 ? -6.210 10.024 32.595 1.00 93.81 277 GLU A C 1
ATOM 2033 O O . GLU A 1 277 ? -6.267 11.254 32.564 1.00 93.81 277 GLU A O 1
ATOM 2038 N N . ASP A 1 278 ? -7.153 9.250 32.036 1.00 92.44 278 ASP A N 1
ATOM 2039 C CA . ASP A 1 278 ? -8.315 9.735 31.275 1.00 92.44 278 ASP A CA 1
ATOM 2040 C C . ASP A 1 278 ? -7.934 10.690 30.122 1.00 92.44 278 ASP A C 1
ATOM 2042 O O . ASP A 1 278 ? -8.740 11.502 29.658 1.00 92.44 278 ASP A O 1
ATOM 2046 N N . LEU A 1 279 ? -6.691 10.604 29.630 1.00 95.25 279 LEU A N 1
ATOM 2047 C CA . LEU A 1 279 ? -6.228 11.387 28.484 1.00 95.25 279 LEU A CA 1
ATOM 2048 C C . LEU A 1 279 ? -6.911 10.908 27.200 1.00 95.25 279 LEU A C 1
ATOM 2050 O O . LEU A 1 279 ? -7.203 11.707 26.312 1.00 95.25 279 LEU A O 1
ATOM 2054 N N . VAL A 1 280 ? -7.150 9.600 27.110 1.00 94.88 280 VAL A N 1
ATOM 2055 C CA . VAL A 1 280 ? -7.847 8.920 26.016 1.00 94.88 280 VAL A CA 1
ATOM 2056 C C . VAL A 1 280 ? -8.888 7.966 26.597 1.00 94.88 280 VAL A C 1
ATOM 2058 O O . VAL A 1 280 ? -8.718 7.474 27.706 1.00 94.88 280 VAL A O 1
ATOM 2061 N N . THR A 1 281 ? -9.952 7.674 25.850 1.00 89.81 281 THR A N 1
ATOM 2062 C CA . THR A 1 281 ? -11.010 6.732 26.271 1.00 89.81 281 THR A CA 1
ATOM 2063 C C . THR A 1 281 ? -10.745 5.290 25.833 1.00 89.81 281 THR A C 1
ATOM 2065 O O . THR A 1 281 ? -11.361 4.353 26.336 1.00 89.81 281 THR A O 1
ATOM 2068 N N . GLY A 1 282 ? -9.816 5.110 24.898 1.00 94.69 282 GLY A N 1
ATOM 2069 C CA . GLY A 1 282 ? -9.363 3.831 24.378 1.00 94.69 282 GLY A CA 1
ATOM 2070 C C . GLY A 1 282 ? -8.298 4.048 23.309 1.00 94.69 282 GLY A C 1
ATOM 2071 O O . GLY A 1 282 ? -8.095 5.167 22.833 1.00 94.69 282 GLY A O 1
ATOM 2072 N N . TYR A 1 283 ? -7.597 2.987 22.932 1.00 97.56 283 TYR A N 1
ATOM 2073 C CA . TYR A 1 283 ? -6.596 3.044 21.873 1.00 97.56 283 TYR A CA 1
ATOM 2074 C C . TYR A 1 283 ? -6.510 1.721 21.119 1.00 97.56 283 TYR A C 1
ATOM 2076 O O . TYR A 1 283 ? -6.912 0.675 21.615 1.00 97.56 283 TYR A O 1
ATOM 2084 N N . ASN A 1 284 ? -5.922 1.769 19.929 1.00 97.88 284 ASN A N 1
ATOM 2085 C CA . ASN A 1 284 ? -5.628 0.595 19.123 1.00 97.88 284 ASN A CA 1
ATOM 2086 C C . ASN A 1 284 ? -4.120 0.466 18.923 1.00 97.88 284 ASN A C 1
ATOM 2088 O O . ASN A 1 284 ? -3.506 1.413 18.432 1.00 97.88 284 ASN A O 1
ATOM 2092 N N . LEU A 1 285 ? -3.537 -0.689 19.240 1.00 98.44 285 LEU A N 1
ATOM 2093 C CA . LEU A 1 285 ? -2.182 -1.060 18.831 1.00 98.44 285 LEU A CA 1
ATOM 2094 C C . LEU A 1 285 ? -2.219 -1.709 17.454 1.00 98.44 285 LEU A C 1
ATOM 2096 O O . LEU A 1 285 ? -3.055 -2.576 17.194 1.00 98.44 285 LEU A O 1
ATOM 2100 N N . LYS A 1 286 ? -1.301 -1.284 16.588 1.00 98.31 286 LYS A N 1
ATOM 2101 C CA . LYS A 1 286 ? -1.162 -1.740 15.206 1.00 98.31 286 LYS A CA 1
ATOM 2102 C C . LYS A 1 286 ? 0.308 -1.867 14.820 1.00 98.31 286 LYS A C 1
ATOM 2104 O O . LYS A 1 286 ? 1.193 -1.303 15.465 1.00 98.31 286 LYS A O 1
ATOM 2109 N N . ASP A 1 287 ? 0.544 -2.601 13.743 1.00 97.56 287 ASP A N 1
ATOM 2110 C CA . ASP A 1 287 ? 1.860 -2.872 13.171 1.00 97.56 287 ASP A CA 1
ATOM 2111 C C . ASP A 1 287 ? 1.905 -2.363 11.724 1.00 97.56 287 ASP A C 1
ATOM 2113 O O . ASP A 1 287 ? 1.129 -2.805 10.876 1.00 97.56 287 ASP A O 1
ATOM 2117 N N . SER A 1 288 ? 2.808 -1.421 11.442 1.00 96.69 288 SER A N 1
ATOM 2118 C CA . SER A 1 288 ? 2.921 -0.757 10.140 1.00 96.69 288 SER A CA 1
ATOM 2119 C C . SER A 1 288 ? 3.386 -1.685 9.022 1.00 96.69 288 SER A C 1
ATOM 2121 O O . SER A 1 288 ? 3.262 -1.340 7.853 1.00 96.69 288 SER A O 1
ATOM 2123 N N . ARG A 1 289 ? 3.890 -2.886 9.334 1.00 95.81 289 ARG A N 1
ATOM 2124 C CA . ARG A 1 289 ? 4.211 -3.900 8.315 1.00 95.81 289 ARG A CA 1
ATOM 2125 C C . ARG A 1 289 ? 2.960 -4.444 7.616 1.00 95.81 289 ARG A C 1
ATOM 2127 O O . ARG A 1 289 ? 3.076 -5.045 6.554 1.00 95.81 289 ARG A O 1
ATOM 2134 N N . PHE A 1 290 ? 1.775 -4.218 8.188 1.00 96.69 290 PHE A N 1
ATOM 2135 C CA . PHE A 1 290 ? 0.486 -4.543 7.571 1.00 96.69 290 PHE A CA 1
ATOM 2136 C C . PHE A 1 290 ? -0.158 -3.353 6.847 1.00 96.69 290 PHE A C 1
ATOM 2138 O O . PHE A 1 290 ? -1.249 -3.510 6.289 1.00 96.69 290 PHE A O 1
ATOM 2145 N N . ASP A 1 291 ? 0.479 -2.175 6.841 1.00 97.00 291 ASP A N 1
ATOM 2146 C CA . ASP A 1 291 ? -0.030 -1.021 6.100 1.00 97.00 291 ASP A CA 1
ATOM 2147 C C . ASP A 1 291 ? -0.177 -1.404 4.615 1.00 97.00 291 ASP A C 1
ATOM 2149 O O . ASP A 1 291 ? 0.697 -2.046 4.031 1.00 97.00 291 ASP A O 1
ATOM 2153 N N . SER A 1 292 ? -1.329 -1.072 4.030 1.00 97.75 292 SER A N 1
ATOM 2154 C CA . SER A 1 292 ? -1.762 -1.554 2.709 1.00 97.75 292 SER A CA 1
ATOM 2155 C C . SER A 1 292 ? -1.022 -0.896 1.548 1.00 97.75 292 SER A C 1
ATOM 2157 O O . SER A 1 292 ? -0.979 -1.427 0.443 1.00 97.75 292 SER A O 1
ATOM 2159 N N . ASN A 1 293 ? -0.470 0.294 1.791 1.00 97.31 293 ASN A N 1
ATOM 2160 C CA . ASN A 1 293 ? 0.033 1.199 0.763 1.00 97.31 293 ASN A CA 1
ATOM 2161 C C . ASN A 1 293 ? -0.999 1.525 -0.340 1.00 97.31 293 ASN A C 1
ATOM 2163 O O . ASN A 1 293 ? -0.627 1.906 -1.445 1.00 97.31 293 ASN A O 1
ATOM 2167 N N . PHE A 1 294 ? -2.294 1.406 -0.040 1.00 98.56 294 PHE A N 1
ATOM 2168 C CA . PHE A 1 294 ? -3.372 1.737 -0.970 1.00 98.56 294 PHE A CA 1
ATOM 2169 C C . PHE A 1 294 ? -3.483 3.237 -1.243 1.00 98.56 294 PHE A C 1
ATOM 2171 O O . PHE A 1 294 ? -3.078 4.058 -0.421 1.00 98.56 294 PHE A O 1
ATOM 2178 N N . ILE A 1 295 ? -4.043 3.610 -2.391 1.00 98.44 295 ILE A N 1
ATOM 2179 C CA . ILE A 1 295 ? -4.314 4.990 -2.808 1.00 98.44 295 ILE A CA 1
ATOM 2180 C C . ILE A 1 295 ? -5.396 5.597 -1.905 1.00 98.44 295 ILE A C 1
ATOM 2182 O O . ILE A 1 295 ? -6.538 5.134 -1.874 1.00 98.44 295 ILE A O 1
ATOM 2186 N N . ASP A 1 296 ? -5.059 6.661 -1.180 1.00 97.81 296 ASP A N 1
ATOM 2187 C CA . ASP A 1 296 ? -5.903 7.267 -0.144 1.00 97.81 296 ASP A CA 1
ATOM 2188 C C . ASP A 1 296 ? -7.273 7.730 -0.687 1.00 97.81 296 ASP A C 1
ATOM 2190 O O . ASP A 1 296 ? -8.315 7.559 -0.041 1.00 97.81 296 ASP A O 1
ATOM 2194 N N . GLU A 1 297 ? -7.319 8.270 -1.908 1.00 98.00 297 GLU A N 1
ATOM 2195 C CA . GLU A 1 297 ? -8.561 8.680 -2.578 1.00 98.00 297 GLU A CA 1
ATOM 2196 C C . GLU A 1 297 ? -9.529 7.509 -2.781 1.00 98.00 297 GLU A C 1
ATOM 2198 O O . GLU A 1 297 ? -10.746 7.693 -2.705 1.00 98.00 297 GLU A O 1
ATOM 2203 N N . LEU A 1 298 ? -8.993 6.303 -2.960 1.00 98.44 298 LEU A N 1
ATOM 2204 C CA . LEU A 1 298 ? -9.728 5.067 -3.209 1.00 98.44 298 LEU A CA 1
ATOM 2205 C C . LEU A 1 298 ? -9.856 4.181 -1.967 1.00 98.44 298 LEU A C 1
ATOM 2207 O O . LEU A 1 298 ? -10.498 3.142 -2.040 1.00 98.44 298 LEU A O 1
ATOM 2211 N N . THR A 1 299 ? -9.295 4.587 -0.827 1.00 98.62 299 THR A N 1
ATOM 2212 C CA . THR A 1 299 ? -9.235 3.738 0.368 1.00 98.62 299 THR A CA 1
ATOM 2213 C C . THR A 1 299 ? -10.378 4.006 1.344 1.00 98.62 299 THR A C 1
ATOM 2215 O O . THR A 1 299 ? -10.750 5.162 1.573 1.00 98.62 299 THR A O 1
ATOM 2218 N N . LEU A 1 300 ? -10.890 2.947 1.973 1.00 98.44 300 LEU A N 1
ATOM 2219 C CA . LEU A 1 300 ? -11.732 2.996 3.172 1.00 98.44 300 LEU A CA 1
ATOM 2220 C C . LEU A 1 300 ? -11.306 1.890 4.144 1.00 98.44 300 LEU A C 1
ATOM 2222 O O . LEU A 1 300 ? -10.948 0.793 3.725 1.00 98.44 300 LEU A O 1
ATOM 2226 N N . THR A 1 301 ? -11.338 2.177 5.442 1.00 98.62 301 THR A N 1
ATOM 2227 C CA . THR A 1 301 ? -11.017 1.218 6.507 1.00 98.62 301 THR A CA 1
ATOM 2228 C C . THR A 1 301 ? -12.270 0.854 7.293 1.00 98.62 301 THR A C 1
ATOM 2230 O O . THR A 1 301 ? -13.013 1.751 7.673 1.00 98.62 301 THR A O 1
ATOM 2233 N N . TYR A 1 302 ? -12.488 -0.434 7.562 1.00 98.56 302 TYR A N 1
ATOM 2234 C CA . TYR A 1 302 ? -13.599 -0.961 8.357 1.00 98.56 302 TYR A CA 1
ATOM 2235 C C . TYR A 1 302 ? -13.067 -1.771 9.547 1.00 98.56 302 TYR A C 1
ATOM 2237 O O . TYR A 1 302 ? -12.369 -2.769 9.352 1.00 98.56 302 TYR A O 1
ATOM 2245 N N . GLY A 1 303 ? -13.384 -1.352 10.772 1.00 97.88 303 GLY A N 1
ATOM 2246 C CA . GLY A 1 303 ? -12.936 -1.998 12.009 1.00 97.88 303 GLY A CA 1
ATOM 2247 C C . GLY A 1 303 ? -13.982 -2.953 12.584 1.00 97.88 303 GLY A C 1
ATOM 2248 O O . GLY A 1 303 ? -15.156 -2.596 12.660 1.00 97.88 303 GLY A O 1
ATOM 2249 N N . HIS A 1 304 ? -13.567 -4.155 12.998 1.00 97.38 304 HIS A N 1
ATOM 2250 C CA . HIS A 1 304 ? -14.427 -5.116 13.706 1.00 97.38 304 HIS A CA 1
ATOM 2251 C C . HIS A 1 304 ? -13.591 -6.219 14.389 1.00 97.38 304 HIS A C 1
ATOM 2253 O O . HIS A 1 304 ? -12.397 -6.366 14.142 1.00 97.38 304 HIS A O 1
ATOM 2259 N N . ASP A 1 305 ? -14.228 -7.035 15.225 1.00 95.12 305 ASP A N 1
ATOM 2260 C CA . ASP A 1 305 ? -13.646 -8.196 15.919 1.00 95.12 305 ASP A CA 1
ATOM 2261 C C . ASP A 1 305 ? -14.016 -9.580 15.327 1.00 95.12 305 ASP A C 1
ATOM 2263 O O . ASP A 1 305 ? -13.421 -10.601 15.687 1.00 95.12 305 ASP A O 1
ATOM 2267 N N . SER A 1 306 ? -14.983 -9.658 14.402 1.00 96.50 306 SER A N 1
ATOM 2268 C CA . SER A 1 306 ? -15.635 -10.916 14.028 1.00 96.50 306 SER A CA 1
ATOM 2269 C C . SER A 1 306 ? -15.287 -11.359 12.616 1.00 96.50 306 SER A C 1
ATOM 2271 O O . SER A 1 306 ? -15.812 -10.841 11.634 1.00 96.50 306 SER A O 1
ATOM 2273 N N . ILE A 1 307 ? -14.490 -12.421 12.498 1.00 96.81 307 ILE A N 1
ATOM 2274 C CA . ILE A 1 307 ? -14.125 -12.985 11.191 1.00 96.81 307 ILE A CA 1
ATOM 2275 C C . ILE A 1 307 ? -15.341 -13.374 10.331 1.00 96.81 307 ILE A C 1
ATOM 2277 O O . ILE A 1 307 ? -15.332 -13.185 9.117 1.00 96.81 307 ILE A O 1
ATOM 2281 N N . ASN A 1 308 ? -16.427 -13.852 10.947 1.00 97.62 308 ASN A N 1
ATOM 2282 C CA . ASN A 1 308 ? -17.650 -14.184 10.214 1.00 97.62 308 ASN A CA 1
ATOM 2283 C C . ASN A 1 308 ? -18.332 -12.931 9.641 1.00 97.62 308 ASN A C 1
ATOM 2285 O O . ASN A 1 308 ? -18.909 -13.004 8.557 1.00 97.62 308 ASN A O 1
ATOM 2289 N N . HIS A 1 309 ? -18.233 -11.790 10.334 1.00 98.31 309 HIS A N 1
ATOM 2290 C CA . HIS A 1 309 ? -18.710 -10.510 9.819 1.00 98.31 309 HIS A CA 1
ATOM 2291 C C . HIS A 1 309 ? -17.875 -10.064 8.616 1.00 98.31 309 HIS A C 1
ATOM 2293 O O . HIS A 1 309 ? -18.446 -9.771 7.572 1.00 98.31 309 HIS A O 1
ATOM 2299 N N . ALA A 1 310 ? -16.539 -10.094 8.705 1.00 98.00 310 ALA A N 1
ATOM 2300 C CA . ALA A 1 310 ? -15.667 -9.756 7.574 1.00 98.00 310 ALA A CA 1
ATOM 2301 C C . ALA A 1 310 ? -15.956 -10.591 6.319 1.00 98.00 310 ALA A C 1
ATOM 2303 O O . ALA A 1 310 ? -16.051 -10.048 5.219 1.00 98.00 310 ALA A O 1
ATOM 2304 N N . VAL A 1 311 ? -16.125 -11.908 6.476 1.00 98.12 311 VAL A N 1
ATOM 2305 C CA . VAL A 1 311 ? -16.448 -12.809 5.359 1.00 98.12 311 VAL A CA 1
ATOM 2306 C C . VAL A 1 311 ? -17.770 -12.409 4.698 1.00 98.12 311 VAL A C 1
ATOM 2308 O O . VAL A 1 311 ? -17.843 -12.335 3.470 1.00 98.12 311 VAL A O 1
ATOM 2311 N N . GLN A 1 312 ? -18.804 -12.110 5.492 1.00 98.38 312 GLN A N 1
ATOM 2312 C CA . GLN A 1 312 ? -20.092 -11.664 4.959 1.00 98.38 312 GLN A CA 1
ATOM 2313 C C . GLN A 1 312 ? -20.025 -10.259 4.356 1.00 98.38 312 GLN A C 1
ATOM 2315 O O . GLN A 1 312 ? -20.666 -10.032 3.338 1.00 98.38 312 GLN A O 1
ATOM 2320 N N . LEU A 1 313 ? -19.216 -9.352 4.908 1.00 98.50 313 LEU A N 1
ATOM 2321 C CA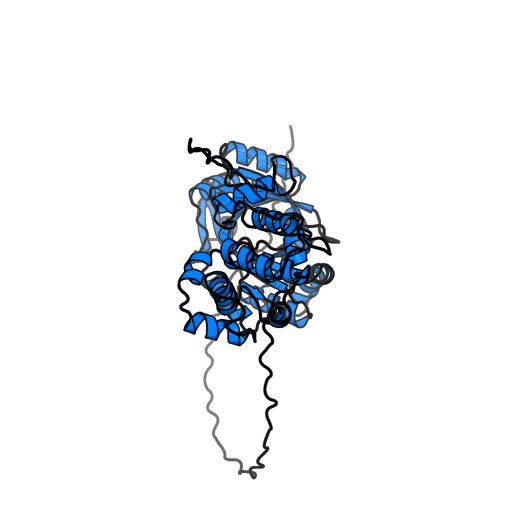 . LEU A 1 313 ? -18.996 -8.018 4.353 1.00 98.50 313 LEU A CA 1
ATOM 2322 C C . LEU A 1 313 ? -18.345 -8.090 2.963 1.00 98.50 313 LEU A C 1
ATOM 2324 O O . LEU A 1 313 ? -18.824 -7.448 2.036 1.00 98.50 313 LEU A O 1
ATOM 2328 N N . ILE A 1 314 ? -17.316 -8.925 2.774 1.00 98.19 314 ILE A N 1
ATOM 2329 C CA . ILE A 1 314 ? -16.718 -9.149 1.443 1.00 98.19 314 ILE A CA 1
ATOM 2330 C C . ILE A 1 314 ? -17.742 -9.775 0.484 1.00 98.19 314 ILE A C 1
ATOM 2332 O O . ILE A 1 314 ? -17.847 -9.362 -0.671 1.00 98.19 314 ILE A O 1
ATOM 2336 N N . GLY A 1 315 ? -18.525 -10.755 0.952 1.00 97.56 315 GLY A N 1
ATOM 2337 C CA . GLY A 1 315 ? -19.625 -11.333 0.171 1.00 97.56 315 GLY A CA 1
ATOM 2338 C C . GLY A 1 315 ? -20.679 -10.301 -0.238 1.00 97.56 315 GLY A C 1
ATOM 2339 O O . GLY A 1 315 ? -21.153 -10.334 -1.372 1.00 97.56 315 GLY A O 1
ATOM 2340 N N . LEU A 1 316 ? -20.989 -9.360 0.653 1.00 97.31 316 LEU A N 1
ATOM 2341 C CA . LEU A 1 316 ? -21.924 -8.271 0.415 1.00 97.31 316 LEU A CA 1
ATOM 2342 C C . LEU A 1 316 ? -21.402 -7.316 -0.663 1.00 97.31 316 LEU A C 1
ATOM 2344 O O . LEU A 1 316 ? -22.118 -7.082 -1.634 1.00 97.31 316 LEU A O 1
ATOM 2348 N N . LEU A 1 317 ? -20.149 -6.851 -0.564 1.00 97.31 317 LEU A N 1
ATOM 2349 C CA . LEU A 1 317 ? -19.528 -6.015 -1.605 1.00 97.31 317 LEU A CA 1
ATOM 2350 C C . LEU A 1 317 ? -19.613 -6.684 -2.978 1.00 97.31 317 LEU A C 1
ATOM 2352 O O . LEU A 1 317 ? -20.086 -6.078 -3.938 1.00 97.31 317 LEU A O 1
ATOM 2356 N N . ARG A 1 318 ? -19.262 -7.972 -3.043 1.00 95.44 318 ARG A N 1
ATOM 2357 C CA . ARG A 1 318 ? -19.356 -8.759 -4.272 1.00 95.44 318 ARG A CA 1
ATOM 2358 C C . ARG A 1 318 ? -20.790 -8.843 -4.806 1.00 95.44 318 ARG A C 1
ATOM 2360 O O . ARG A 1 318 ? -20.990 -8.723 -6.011 1.00 95.44 318 ARG A O 1
ATOM 2367 N N . SER A 1 319 ? -21.782 -9.059 -3.941 1.00 96.19 319 SER A N 1
ATOM 2368 C CA . SER A 1 319 ? -23.193 -9.126 -4.355 1.00 96.19 319 SER A CA 1
ATOM 2369 C C . SER A 1 319 ? -23.742 -7.784 -4.846 1.00 96.19 319 SER A C 1
ATOM 2371 O O . SER A 1 319 ? -24.594 -7.761 -5.729 1.00 96.19 319 SER A O 1
ATOM 2373 N N . GLU A 1 320 ? -23.188 -6.680 -4.344 1.00 96.50 320 GLU A N 1
ATOM 2374 C CA . GLU A 1 320 ? -23.506 -5.306 -4.748 1.00 96.50 320 GLU A CA 1
ATOM 2375 C C . GLU A 1 320 ? -22.682 -4.844 -5.969 1.00 96.50 320 GLU A C 1
ATOM 2377 O O . GLU A 1 320 ? -22.722 -3.673 -6.361 1.00 96.50 320 GLU A O 1
ATOM 2382 N N . GLY A 1 321 ? -21.929 -5.759 -6.593 1.00 95.81 321 GLY A N 1
ATOM 2383 C CA . GLY A 1 321 ? -21.116 -5.487 -7.778 1.00 95.81 321 GLY A CA 1
ATOM 2384 C C . GLY A 1 321 ? -19.911 -4.586 -7.508 1.00 95.81 321 GLY A C 1
ATOM 2385 O O . GLY A 1 321 ? -19.441 -3.926 -8.430 1.00 95.81 321 GLY A O 1
ATOM 2386 N N . ILE A 1 322 ? -19.439 -4.525 -6.261 1.00 96.50 322 ILE A N 1
ATOM 2387 C CA . ILE A 1 322 ? -18.240 -3.785 -5.881 1.00 96.50 322 ILE A CA 1
ATOM 2388 C C . ILE A 1 322 ? -17.047 -4.733 -5.859 1.00 96.50 322 ILE A C 1
ATOM 2390 O O . ILE A 1 322 ? -17.040 -5.743 -5.154 1.00 96.50 322 ILE A O 1
ATOM 2394 N N . GLU A 1 323 ? -16.017 -4.346 -6.603 1.00 95.25 323 GLU A N 1
ATOM 2395 C CA . GLU A 1 323 ? -14.702 -4.964 -6.562 1.00 95.25 323 GLU A CA 1
ATOM 2396 C C . GLU A 1 323 ? -13.701 -3.997 -5.927 1.00 95.25 323 GLU A C 1
ATOM 2398 O O . GLU A 1 323 ? -13.607 -2.824 -6.295 1.00 95.25 323 GLU A O 1
ATOM 2403 N N . ALA A 1 324 ? -12.956 -4.518 -4.966 1.00 97.56 324 ALA A N 1
ATOM 2404 C CA . ALA A 1 324 ? -11.905 -3.822 -4.243 1.00 97.56 324 ALA A CA 1
ATOM 2405 C C . ALA A 1 324 ? -10.749 -4.770 -3.906 1.00 97.56 324 ALA A C 1
ATOM 2407 O O . ALA A 1 324 ? -10.990 -5.966 -3.663 1.00 97.56 324 ALA A O 1
ATOM 2408 N N . ASP A 1 325 ? -9.539 -4.214 -3.847 1.00 98.31 325 ASP A N 1
ATOM 2409 C CA . ASP A 1 325 ? -8.396 -4.830 -3.172 1.00 98.31 325 ASP A CA 1
ATOM 2410 C C . ASP A 1 325 ? -8.680 -4.881 -1.671 1.00 98.31 325 ASP A C 1
ATOM 2412 O O . ASP A 1 325 ? -9.308 -3.978 -1.114 1.00 98.31 325 ASP A O 1
ATOM 2416 N N . VAL A 1 326 ? -8.251 -5.952 -1.010 1.00 98.62 326 VAL A N 1
ATOM 2417 C CA . VAL A 1 326 ? -8.546 -6.231 0.396 1.00 98.62 326 VAL A CA 1
ATOM 2418 C C . VAL A 1 326 ? -7.239 -6.429 1.143 1.00 98.62 326 VAL A C 1
ATOM 2420 O O . VAL A 1 326 ? -6.455 -7.323 0.818 1.00 98.62 326 VAL A O 1
ATOM 2423 N N . GLN A 1 327 ? -7.046 -5.653 2.207 1.00 98.56 327 GLN A N 1
ATOM 2424 C CA . GLN A 1 327 ? -5.951 -5.856 3.147 1.00 98.56 327 GLN A CA 1
ATOM 2425 C C . GLN A 1 327 ? -6.466 -6.039 4.570 1.00 98.56 327 GLN A C 1
ATOM 2427 O O . GLN A 1 327 ? -7.217 -5.213 5.086 1.00 98.56 327 GLN A O 1
ATOM 2432 N N . PHE A 1 328 ? -6.023 -7.114 5.220 1.00 98.50 328 PHE A N 1
ATOM 2433 C CA . PHE A 1 328 ? -6.309 -7.389 6.626 1.00 98.50 328 PHE A CA 1
ATOM 2434 C C . PHE A 1 328 ? -5.199 -6.822 7.515 1.00 98.50 328 PHE A C 1
ATOM 2436 O O . PHE A 1 328 ? -4.025 -7.132 7.320 1.00 98.50 328 PHE A O 1
ATOM 2443 N N . GLN A 1 329 ? -5.569 -6.034 8.523 1.00 98.19 329 GLN A N 1
ATOM 2444 C CA . GLN A 1 329 ? -4.638 -5.445 9.482 1.00 98.19 329 GLN A CA 1
ATOM 2445 C C . GLN A 1 329 ? -4.997 -5.895 10.899 1.00 98.19 329 GLN A C 1
ATOM 2447 O O . GLN A 1 329 ? -6.049 -5.493 11.406 1.00 98.19 329 GLN A O 1
ATOM 2452 N N . PRO A 1 330 ? -4.151 -6.703 11.563 1.00 97.69 330 PRO A N 1
ATOM 2453 C CA . PRO A 1 330 ? -4.384 -7.077 12.947 1.00 97.69 330 PRO A CA 1
ATOM 2454 C C . PRO A 1 330 ? -4.321 -5.844 13.847 1.00 97.69 330 PRO A C 1
ATOM 2456 O O . PRO A 1 330 ? -3.547 -4.908 13.614 1.00 97.69 330 PRO A O 1
ATOM 2459 N N . LYS A 1 331 ? -5.150 -5.855 14.887 1.00 97.31 331 LYS A N 1
ATOM 2460 C CA . LYS A 1 331 ? -5.283 -4.750 15.825 1.00 97.31 331 LYS A CA 1
ATOM 2461 C C . LYS A 1 331 ? -5.537 -5.287 17.226 1.00 97.31 331 LYS A C 1
ATOM 2463 O O . LYS A 1 331 ? -6.250 -6.272 17.404 1.00 97.31 331 LYS A O 1
ATOM 2468 N N . THR A 1 332 ? -4.988 -4.613 18.227 1.00 98.44 332 THR A N 1
ATOM 2469 C CA . THR A 1 332 ? -5.404 -4.819 19.617 1.00 98.44 332 THR A CA 1
ATOM 2470 C C . THR A 1 332 ? -6.051 -3.561 20.138 1.00 98.44 332 THR A C 1
ATOM 2472 O O . THR A 1 332 ? -5.389 -2.531 20.252 1.00 98.44 332 THR A O 1
ATOM 2475 N N . SER A 1 333 ? -7.337 -3.659 20.441 1.00 97.31 333 SER A N 1
ATOM 2476 C CA . SER A 1 333 ? -8.127 -2.567 20.997 1.00 97.31 333 SER A CA 1
ATOM 2477 C C . SER A 1 333 ? -8.062 -2.627 22.512 1.00 97.31 333 SER A C 1
ATOM 2479 O O . SER A 1 333 ? -8.241 -3.696 23.097 1.00 97.31 333 SER A O 1
ATOM 2481 N N . ALA A 1 334 ? -7.802 -1.489 23.144 1.00 97.38 334 ALA A N 1
ATOM 2482 C CA . ALA A 1 334 ? -7.730 -1.368 24.587 1.00 97.38 334 ALA A CA 1
ATOM 2483 C C . ALA A 1 334 ? -8.675 -0.292 25.112 1.00 97.38 334 ALA A C 1
ATOM 2485 O O . ALA A 1 334 ? -8.746 0.808 24.559 1.00 97.38 334 ALA A O 1
ATOM 2486 N N . PHE A 1 335 ? -9.393 -0.613 26.186 1.00 94.56 335 PHE A N 1
ATOM 2487 C CA . PHE A 1 335 ? -10.394 0.260 26.801 1.00 94.56 335 PHE A CA 1
ATOM 2488 C C . PHE A 1 335 ? -10.581 -0.068 28.286 1.00 94.56 335 PHE A C 1
ATOM 2490 O O . PHE A 1 335 ? -10.207 -1.147 28.754 1.00 94.56 335 PHE A O 1
ATOM 2497 N N . ILE A 1 336 ? -11.171 0.866 29.036 1.00 93.19 336 ILE A N 1
ATOM 2498 C CA . ILE A 1 336 ? -11.531 0.629 30.435 1.00 93.19 336 ILE A CA 1
ATOM 2499 C C . ILE A 1 336 ? -12.762 -0.278 30.499 1.00 93.19 336 ILE A C 1
ATOM 2501 O O . ILE A 1 336 ? -13.847 0.086 30.049 1.00 93.19 336 ILE A O 1
ATOM 2505 N N . TYR A 1 337 ? -12.591 -1.450 31.100 1.00 91.00 337 TYR A N 1
ATOM 2506 C CA . TYR A 1 337 ? -13.669 -2.347 31.484 1.00 91.00 337 TYR A CA 1
ATOM 2507 C C . TYR A 1 337 ? -14.061 -2.045 32.933 1.00 91.00 337 TYR A C 1
ATOM 2509 O O . TYR A 1 337 ? -13.254 -2.169 33.863 1.00 91.00 337 TYR A O 1
ATOM 2517 N N . LEU A 1 338 ? -15.307 -1.619 33.120 1.00 90.25 338 LEU A N 1
ATOM 2518 C CA . LEU A 1 338 ? -15.807 -1.166 34.410 1.00 90.25 338 LEU A CA 1
ATOM 2519 C C . LEU A 1 338 ? -16.164 -2.352 35.307 1.00 90.25 338 LEU A C 1
ATOM 2521 O O . LEU A 1 338 ? -16.792 -3.314 34.863 1.00 90.25 338 LEU A O 1
ATOM 2525 N N . LYS A 1 339 ? -15.801 -2.274 36.590 1.00 88.94 339 LYS A N 1
ATOM 2526 C CA . LYS A 1 339 ? -16.093 -3.326 37.576 1.00 88.94 339 LYS A CA 1
ATOM 2527 C C . LYS A 1 339 ? -17.584 -3.679 37.636 1.00 88.94 339 LYS A C 1
ATOM 2529 O O . LYS A 1 339 ? -17.933 -4.839 37.848 1.00 88.94 339 LYS A O 1
ATOM 2534 N N . GLU A 1 340 ? -18.474 -2.702 37.458 1.00 91.00 340 GLU A N 1
ATOM 2535 C CA . GLU A 1 340 ? -19.924 -2.927 37.454 1.00 91.00 340 GLU A CA 1
ATOM 2536 C C . GLU A 1 340 ? -20.424 -3.835 36.320 1.00 91.00 340 GLU A C 1
ATOM 2538 O O . GLU A 1 340 ? -21.546 -4.330 36.403 1.00 91.00 340 GLU A O 1
ATOM 2543 N N . TRP A 1 341 ? -19.615 -4.096 35.287 1.00 88.50 341 TRP A N 1
ATOM 2544 C CA . TRP A 1 341 ? -19.963 -5.027 34.208 1.00 88.50 341 TRP A CA 1
ATOM 2545 C C . TRP A 1 341 ? -19.779 -6.503 34.606 1.00 88.50 341 TRP A C 1
ATOM 2547 O O . TRP A 1 341 ? -20.154 -7.393 33.846 1.00 88.50 341 TRP A O 1
ATOM 2557 N N . GLY A 1 342 ? -19.264 -6.773 35.811 1.00 90.75 342 GLY A N 1
ATOM 2558 C CA . GLY A 1 342 ? -19.004 -8.118 36.333 1.00 90.75 342 GLY A CA 1
ATOM 2559 C C . GLY A 1 342 ? -17.585 -8.599 36.035 1.00 90.75 342 GLY A C 1
ATOM 2560 O O . GLY A 1 342 ? -16.812 -7.897 35.396 1.00 90.75 342 GLY A O 1
ATOM 2561 N N . GLU A 1 343 ? -17.218 -9.794 36.497 1.00 89.69 343 GLU A N 1
ATOM 2562 C CA . GLU A 1 343 ? -15.852 -10.299 36.307 1.00 89.69 343 GLU A CA 1
ATOM 2563 C C . GLU A 1 343 ? -15.553 -10.588 34.825 1.00 89.69 343 GLU A C 1
ATOM 2565 O O . GLU A 1 343 ? -16.294 -11.353 34.191 1.00 89.69 343 GLU A O 1
ATOM 2570 N N . PRO A 1 344 ? -14.485 -10.005 34.250 1.00 91.12 344 PRO A N 1
ATOM 2571 C CA . PRO A 1 344 ? -14.128 -10.254 32.863 1.00 91.12 344 PRO A CA 1
ATOM 2572 C C . PRO A 1 344 ? -13.666 -11.702 32.662 1.00 91.12 344 PRO A C 1
ATOM 2574 O O . PRO A 1 344 ? -12.992 -12.293 33.506 1.00 91.12 344 PRO A O 1
ATOM 2577 N N . LYS A 1 345 ? -13.991 -12.272 31.499 1.00 92.44 345 LYS A N 1
ATOM 2578 C CA . LYS A 1 345 ? -13.544 -13.611 31.106 1.00 92.44 345 LYS A CA 1
ATOM 2579 C C . LYS A 1 345 ? -12.390 -13.512 30.117 1.00 92.44 345 LYS A C 1
ATOM 2581 O O . LYS A 1 345 ? -12.597 -13.113 28.974 1.00 92.44 345 LYS A O 1
ATOM 2586 N N . GLU A 1 346 ? -11.201 -13.929 30.536 1.00 94.69 346 GLU A N 1
ATOM 2587 C CA . GLU A 1 346 ? -10.042 -13.982 29.646 1.00 94.69 346 GLU A CA 1
ATOM 2588 C C . GLU A 1 346 ? -10.117 -15.151 28.653 1.00 94.69 346 GLU A C 1
ATOM 2590 O O . GLU A 1 346 ? -10.628 -16.239 28.943 1.00 94.69 346 GLU A O 1
ATOM 2595 N N . THR A 1 347 ? -9.587 -14.912 27.458 1.00 94.38 347 THR A N 1
ATOM 2596 C CA . THR A 1 347 ? -9.408 -15.878 26.372 1.00 94.38 347 THR A CA 1
ATOM 2597 C C . THR A 1 347 ? -8.082 -15.572 25.658 1.00 94.38 347 THR A C 1
ATOM 2599 O O . THR A 1 347 ? -7.496 -14.518 25.900 1.00 94.38 347 THR A O 1
ATOM 2602 N N . PRO A 1 348 ? -7.589 -16.429 24.746 1.00 92.19 348 PRO A N 1
ATOM 2603 C CA . PRO A 1 348 ? -6.422 -16.077 23.930 1.00 92.19 348 PRO A CA 1
ATOM 2604 C C . PRO A 1 348 ? -6.570 -14.745 23.169 1.00 92.19 348 PRO A C 1
ATOM 2606 O O . PRO A 1 348 ? -5.587 -14.031 22.995 1.00 92.19 348 PRO A O 1
ATOM 2609 N N . ASP A 1 349 ? -7.803 -14.390 22.794 1.00 94.12 349 ASP A N 1
ATOM 2610 C CA . ASP A 1 349 ? -8.146 -13.197 22.014 1.00 94.12 349 ASP A CA 1
ATOM 2611 C C . ASP A 1 349 ? -8.622 -12.013 22.887 1.00 94.12 349 ASP A C 1
ATOM 2613 O O . ASP A 1 349 ? -8.950 -10.948 22.363 1.00 94.12 349 ASP A O 1
ATOM 2617 N N . TYR A 1 350 ? -8.687 -12.177 24.215 1.00 95.75 350 TYR A N 1
ATOM 2618 C CA . TYR A 1 350 ? -9.167 -11.149 25.143 1.00 95.75 350 TYR A CA 1
ATOM 2619 C C . TYR A 1 350 ? -8.478 -11.263 26.503 1.00 95.75 350 TYR A C 1
ATOM 2621 O O . TYR A 1 350 ? -8.665 -12.254 27.210 1.00 95.75 350 TYR A O 1
ATOM 2629 N N . LYS A 1 351 ? -7.719 -10.240 26.892 1.00 96.50 351 LYS A N 1
ATOM 2630 C CA . LYS A 1 351 ? -6.998 -10.189 28.173 1.00 96.50 351 LYS A CA 1
ATOM 2631 C C . LYS A 1 351 ? -7.431 -8.986 28.992 1.00 96.50 351 LYS A C 1
ATOM 2633 O O . LYS A 1 351 ? -7.879 -7.989 28.428 1.00 96.50 351 LYS A O 1
ATOM 2638 N N . VAL A 1 352 ? -7.257 -9.049 30.306 1.00 95.50 352 VAL A N 1
ATOM 2639 C CA . VAL A 1 352 ? -7.552 -7.928 31.205 1.00 95.50 352 VAL A CA 1
ATOM 2640 C C . VAL A 1 352 ? -6.449 -7.711 32.232 1.00 95.50 352 VAL A C 1
ATOM 2642 O O . VAL A 1 352 ? -5.909 -8.651 32.803 1.00 95.50 352 VAL A O 1
ATOM 2645 N N . THR A 1 353 ? -6.153 -6.446 32.519 1.00 94.25 353 THR A N 1
ATOM 2646 C CA . THR A 1 353 ? -5.239 -6.049 33.595 1.00 94.25 353 THR A CA 1
ATOM 2647 C C . THR A 1 353 ? -5.990 -5.162 34.572 1.00 94.25 353 THR A C 1
ATOM 2649 O O . THR A 1 353 ? -6.448 -4.084 34.196 1.00 94.25 353 THR A O 1
ATOM 2652 N N . GLN A 1 354 ? -6.113 -5.588 35.829 1.00 93.31 354 GLN A N 1
ATOM 2653 C CA . GLN A 1 354 ? -6.746 -4.768 36.861 1.00 93.31 354 GLN A CA 1
ATOM 2654 C C . GLN A 1 354 ? -5.915 -3.505 37.143 1.00 93.31 354 GLN A C 1
ATOM 2656 O O . GLN A 1 354 ? -4.684 -3.541 37.121 1.00 93.31 354 GLN A O 1
ATOM 2661 N N . ILE A 1 355 ? -6.592 -2.389 37.403 1.00 92.00 355 ILE A N 1
ATOM 2662 C CA . ILE A 1 355 ? -5.989 -1.102 37.772 1.00 92.00 355 ILE A CA 1
ATOM 2663 C C . ILE A 1 355 ? -6.437 -0.672 39.178 1.00 92.00 355 ILE A C 1
ATOM 2665 O O . ILE A 1 355 ? -7.429 -1.177 39.700 1.00 92.00 355 ILE A O 1
ATOM 2669 N N . ASP A 1 356 ? -5.708 0.262 39.800 1.00 90.00 356 ASP A N 1
ATOM 2670 C CA . ASP A 1 356 ? -5.814 0.601 41.234 1.00 90.00 356 ASP A CA 1
ATOM 2671 C C . ASP A 1 356 ? -7.227 0.979 41.716 1.00 90.00 356 ASP A C 1
ATOM 2673 O O . ASP A 1 356 ? -7.571 0.761 42.877 1.00 90.00 356 ASP A O 1
ATOM 2677 N N . ASN A 1 357 ? -8.069 1.529 40.835 1.00 86.38 357 ASN A N 1
ATOM 2678 C CA . ASN A 1 357 ? -9.456 1.890 41.149 1.00 86.38 357 ASN A CA 1
ATOM 2679 C C . ASN A 1 357 ? -10.435 0.693 41.115 1.00 86.38 357 ASN A C 1
ATOM 2681 O O . ASN A 1 357 ? -11.634 0.874 41.322 1.00 86.38 357 ASN A O 1
ATOM 2685 N N . GLY A 1 358 ? -9.940 -0.522 40.867 1.00 88.12 358 GLY A N 1
ATOM 2686 C CA . GLY A 1 358 ? -10.716 -1.759 40.805 1.00 88.12 358 GLY A CA 1
ATOM 2687 C C . GLY A 1 358 ? -11.340 -2.062 39.440 1.00 88.12 358 GLY A C 1
ATOM 2688 O O . GLY A 1 358 ? -11.884 -3.155 39.285 1.00 88.12 358 GLY A O 1
ATOM 2689 N N . ASN A 1 359 ? -11.250 -1.147 38.468 1.00 92.88 359 ASN A N 1
ATOM 2690 C CA . ASN A 1 359 ? -11.584 -1.422 37.068 1.00 92.88 359 ASN A CA 1
ATOM 2691 C C . ASN A 1 359 ? -10.469 -2.236 36.396 1.00 92.88 359 ASN A C 1
ATOM 2693 O O . ASN A 1 359 ? -9.424 -2.514 36.991 1.00 92.88 359 ASN A O 1
ATOM 2697 N N . TYR A 1 360 ? -10.675 -2.591 35.132 1.00 94.75 360 TYR A N 1
ATOM 2698 C CA . TYR A 1 360 ? -9.700 -3.295 34.312 1.00 94.75 360 TYR A CA 1
ATOM 2699 C C . TYR A 1 360 ? -9.378 -2.489 33.050 1.00 94.75 360 TYR A C 1
ATOM 2701 O O . TYR A 1 360 ? -10.227 -1.768 32.533 1.00 94.75 360 TYR A O 1
ATOM 2709 N N . ILE A 1 361 ? -8.168 -2.639 32.520 1.00 96.12 361 ILE A N 1
ATOM 2710 C CA . ILE A 1 361 ? -7.890 -2.371 31.108 1.00 96.12 361 ILE A CA 1
ATOM 2711 C C . ILE A 1 361 ? -8.112 -3.686 30.372 1.00 96.12 361 ILE A C 1
ATOM 2713 O O . ILE A 1 361 ? -7.448 -4.677 30.678 1.00 96.12 361 ILE A O 1
ATOM 2717 N N . ALA A 1 362 ? -9.055 -3.700 29.439 1.00 96.94 362 ALA A N 1
ATOM 2718 C CA . ALA A 1 362 ? -9.279 -4.819 28.538 1.00 96.94 362 ALA A CA 1
ATOM 2719 C C . ALA A 1 362 ? -8.433 -4.669 27.277 1.00 96.94 362 ALA A C 1
ATOM 2721 O O . ALA A 1 362 ? -8.248 -3.554 26.804 1.00 96.94 362 ALA A O 1
ATOM 2722 N N . TYR A 1 363 ? -7.966 -5.789 26.728 1.00 97.62 363 TYR A N 1
ATOM 2723 C CA . TYR A 1 363 ? -7.237 -5.880 25.466 1.00 97.62 363 TYR A CA 1
ATOM 2724 C C . TYR A 1 363 ? -7.923 -6.926 24.592 1.00 97.62 363 TYR A C 1
ATOM 2726 O O . TYR A 1 363 ? -7.878 -8.116 24.904 1.00 97.62 363 TYR A O 1
ATOM 2734 N N . ALA A 1 364 ? -8.554 -6.486 23.509 1.00 96.69 364 ALA A N 1
ATOM 2735 C CA . ALA A 1 364 ? -9.308 -7.332 22.595 1.00 96.69 364 ALA A CA 1
ATOM 2736 C C . ALA A 1 364 ? -8.588 -7.464 21.251 1.00 96.69 364 ALA A C 1
ATOM 2738 O O . ALA A 1 364 ? -8.087 -6.479 20.700 1.00 96.69 364 ALA A O 1
ATOM 2739 N N . LYS A 1 365 ? -8.551 -8.682 20.710 1.00 96.88 365 LYS A N 1
ATOM 2740 C CA . LYS A 1 365 ? -8.117 -8.935 19.339 1.00 96.88 365 LYS A CA 1
ATOM 2741 C C . LYS A 1 365 ? -9.197 -8.443 18.390 1.00 96.88 365 LYS A C 1
ATOM 2743 O O . LYS A 1 365 ? -10.326 -8.924 18.400 1.00 96.88 365 LYS A O 1
ATOM 2748 N N . GLU A 1 366 ? -8.805 -7.535 17.520 1.00 97.19 366 GLU A N 1
ATOM 2749 C CA . GLU A 1 366 ? -9.642 -6.992 16.468 1.00 97.19 366 GLU A CA 1
ATOM 2750 C C . GLU A 1 366 ? -8.866 -6.945 15.154 1.00 97.19 366 GLU A C 1
ATOM 2752 O O . GLU A 1 366 ? -7.705 -7.357 15.046 1.00 97.19 366 GLU A O 1
ATOM 2757 N N . TYR A 1 367 ? -9.519 -6.415 14.133 1.00 97.75 367 TYR A N 1
ATOM 2758 C CA . TYR A 1 367 ? -8.888 -6.072 12.882 1.00 97.75 367 TYR A CA 1
ATOM 2759 C C . TYR A 1 367 ? -9.414 -4.748 12.350 1.00 97.75 367 TYR A C 1
ATOM 2761 O O . TYR A 1 367 ? -10.498 -4.278 12.704 1.00 97.75 367 TYR A O 1
ATOM 2769 N N . ASP A 1 368 ? -8.637 -4.205 11.429 1.00 98.31 368 ASP A N 1
ATOM 2770 C CA . ASP A 1 368 ? -9.127 -3.308 10.404 1.00 98.31 368 ASP A CA 1
ATOM 2771 C C . ASP A 1 368 ? -9.021 -4.037 9.054 1.00 98.31 368 ASP A C 1
ATOM 2773 O O . ASP A 1 368 ? -8.001 -4.662 8.758 1.00 98.31 368 ASP A O 1
ATOM 2777 N N . ILE A 1 369 ? -10.063 -3.971 8.229 1.00 98.44 369 ILE A N 1
ATOM 2778 C CA . ILE A 1 369 ? -9.972 -4.323 6.809 1.00 98.44 369 ILE A CA 1
ATOM 2779 C C . ILE A 1 369 ? -9.905 -3.026 6.025 1.00 98.44 369 ILE A C 1
ATOM 2781 O O . ILE A 1 369 ? -10.791 -2.181 6.150 1.00 98.44 369 ILE A O 1
ATOM 2785 N N . GLN A 1 370 ? -8.859 -2.870 5.223 1.00 98.62 370 GLN A N 1
ATOM 2786 C CA . GLN A 1 370 ? -8.789 -1.797 4.245 1.00 98.62 370 GLN A CA 1
ATOM 2787 C C . GLN A 1 370 ? -9.254 -2.304 2.888 1.00 98.62 370 GLN A C 1
ATOM 2789 O O . GLN A 1 370 ? -8.879 -3.400 2.467 1.00 98.62 370 GLN A O 1
ATOM 2794 N N . PHE A 1 371 ? -10.049 -1.478 2.221 1.00 98.75 371 PHE A N 1
ATOM 2795 C CA . PHE A 1 371 ? -10.488 -1.671 0.850 1.00 98.75 371 PHE A CA 1
ATOM 2796 C C . PHE A 1 371 ? -9.897 -0.570 -0.027 1.00 98.75 371 PHE A C 1
ATOM 2798 O O . PHE A 1 371 ? -10.078 0.600 0.312 1.00 98.75 371 PHE A O 1
ATOM 2805 N N . GLU A 1 372 ? -9.253 -0.922 -1.143 1.00 98.62 372 GLU A N 1
ATOM 2806 C CA . GLU A 1 372 ? -9.015 0.010 -2.256 1.00 98.62 372 GLU A CA 1
ATOM 2807 C C . GLU A 1 372 ? -10.035 -0.274 -3.359 1.00 98.62 372 GLU A C 1
ATOM 2809 O O . GLU A 1 372 ? -10.015 -1.335 -3.982 1.00 98.62 372 GLU A O 1
ATOM 2814 N N . PHE A 1 373 ? -10.966 0.651 -3.579 1.00 98.06 373 PHE A N 1
ATOM 2815 C CA . PHE A 1 373 ? -11.985 0.506 -4.619 1.00 98.06 373 PHE A CA 1
ATOM 2816 C C . PHE A 1 373 ? -11.416 0.870 -5.989 1.00 98.06 373 PHE A C 1
ATOM 2818 O O . PHE A 1 373 ? -10.607 1.783 -6.103 1.00 98.06 373 PHE A O 1
ATOM 2825 N N . ASN A 1 374 ? -11.943 0.268 -7.056 1.00 94.88 374 ASN A N 1
ATOM 2826 C CA . ASN A 1 374 ? -11.553 0.617 -8.430 1.00 94.88 374 ASN A CA 1
ATOM 2827 C C . ASN A 1 374 ? -11.785 2.098 -8.783 1.00 94.88 374 ASN A C 1
ATOM 2829 O O . ASN A 1 374 ? -11.188 2.627 -9.718 1.00 94.88 374 ASN A O 1
ATOM 2833 N N . ASN A 1 375 ? -12.722 2.761 -8.102 1.00 95.50 375 ASN A N 1
ATOM 2834 C CA . ASN A 1 375 ? -13.077 4.152 -8.345 1.00 95.50 375 ASN A CA 1
ATOM 2835 C C . ASN A 1 375 ? -13.771 4.779 -7.121 1.00 95.50 375 ASN A C 1
ATOM 2837 O O . ASN A 1 375 ? -14.227 4.098 -6.199 1.00 95.50 375 ASN A O 1
ATOM 2841 N N . THR A 1 376 ? -13.890 6.106 -7.132 1.00 96.31 376 THR A N 1
ATOM 2842 C CA . THR A 1 376 ? -14.502 6.875 -6.040 1.00 96.31 376 THR A CA 1
ATOM 2843 C C . THR A 1 376 ? -16.018 6.698 -5.932 1.00 96.31 376 THR A C 1
ATOM 2845 O O . THR A 1 376 ? -16.566 6.914 -4.851 1.00 96.31 376 THR A O 1
ATOM 2848 N N . ALA A 1 377 ? -16.708 6.293 -7.004 1.00 96.50 377 ALA A N 1
ATOM 2849 C CA . ALA A 1 377 ? -18.149 6.053 -6.967 1.00 96.50 377 ALA A CA 1
ATOM 2850 C C . ALA A 1 377 ? -18.479 4.786 -6.164 1.00 96.50 377 ALA A C 1
ATOM 2852 O O . ALA A 1 377 ? -19.366 4.818 -5.314 1.00 96.50 377 ALA A O 1
ATOM 2853 N N . ASP A 1 378 ? -17.722 3.704 -6.353 1.00 97.06 378 ASP A N 1
ATOM 2854 C CA . ASP A 1 378 ? -17.877 2.482 -5.557 1.00 97.06 378 ASP A CA 1
ATOM 2855 C C . ASP A 1 378 ? -17.499 2.708 -4.092 1.00 97.06 378 ASP A C 1
ATOM 2857 O O . ASP A 1 378 ? -18.243 2.299 -3.198 1.00 97.06 378 ASP A O 1
ATOM 2861 N N . LYS A 1 379 ? -16.426 3.468 -3.831 1.00 97.56 379 LYS A N 1
ATOM 2862 C CA . LYS A 1 379 ? -16.095 3.922 -2.473 1.00 97.56 379 LYS A CA 1
ATOM 2863 C C . LYS A 1 379 ? -17.256 4.673 -1.814 1.00 97.56 379 LYS A C 1
ATOM 2865 O O . LYS A 1 379 ? -17.555 4.436 -0.647 1.00 97.56 379 LYS A O 1
ATOM 2870 N N . ALA A 1 380 ? -17.922 5.569 -2.543 1.00 96.31 380 ALA A N 1
ATOM 2871 C CA . ALA A 1 380 ? -19.043 6.345 -2.012 1.00 96.31 380 ALA A CA 1
ATOM 2872 C C . ALA A 1 380 ? -20.281 5.487 -1.705 1.00 96.31 380 ALA A C 1
ATOM 2874 O O . ALA A 1 380 ? -20.968 5.744 -0.718 1.00 96.31 380 ALA A O 1
ATOM 2875 N N . ARG A 1 381 ? -20.531 4.434 -2.494 1.00 96.88 381 ARG A N 1
ATOM 2876 C CA . ARG A 1 381 ? -21.635 3.484 -2.269 1.00 96.88 381 ARG A CA 1
ATOM 2877 C C . ARG A 1 381 ? -21.463 2.639 -1.004 1.00 96.88 381 ARG A C 1
ATOM 2879 O O . ARG A 1 381 ? -22.456 2.139 -0.479 1.00 96.88 381 ARG A O 1
ATOM 2886 N N . PHE A 1 382 ? -20.234 2.484 -0.503 1.00 97.25 382 PHE A N 1
ATOM 2887 C CA . PHE A 1 382 ? -19.936 1.647 0.664 1.00 97.25 382 PHE A CA 1
ATOM 2888 C C . PHE A 1 382 ? -20.779 2.013 1.893 1.00 97.25 382 PHE A C 1
ATOM 2890 O O . PHE A 1 382 ? -21.282 1.130 2.586 1.00 97.25 382 PHE A O 1
ATOM 2897 N N . ASN A 1 383 ? -20.975 3.310 2.143 1.00 96.31 383 ASN A N 1
ATOM 2898 C CA . ASN A 1 383 ? -21.759 3.779 3.281 1.00 96.31 383 ASN A CA 1
ATOM 2899 C C . ASN A 1 383 ? -23.204 3.264 3.243 1.00 96.31 383 ASN A C 1
ATOM 2901 O O . ASN A 1 383 ? -23.689 2.713 4.227 1.00 96.31 383 ASN A O 1
ATOM 2905 N N . ASP A 1 384 ? -23.873 3.397 2.101 1.00 95.56 384 ASP A N 1
ATOM 2906 C CA . ASP A 1 384 ? -25.276 3.001 1.961 1.00 95.56 384 ASP A CA 1
ATOM 2907 C C . ASP A 1 384 ? -25.440 1.483 2.097 1.00 95.56 384 ASP A C 1
ATOM 2909 O O . ASP A 1 384 ? -26.404 1.004 2.693 1.00 95.56 384 ASP A O 1
ATOM 2913 N N . ILE A 1 385 ? -24.457 0.716 1.619 1.00 96.25 385 ILE A N 1
ATOM 2914 C CA . ILE A 1 385 ? -24.405 -0.740 1.790 1.00 96.25 385 ILE A CA 1
ATOM 2915 C C . ILE A 1 385 ? -24.330 -1.107 3.278 1.00 96.25 385 ILE A C 1
ATOM 2917 O O . ILE A 1 385 ? -25.104 -1.947 3.745 1.00 96.25 385 ILE A O 1
ATOM 2921 N N . VAL A 1 386 ? -23.445 -0.462 4.047 1.00 96.31 386 VAL A N 1
ATOM 2922 C CA . VAL A 1 386 ? -23.330 -0.716 5.492 1.00 96.31 386 VAL A CA 1
ATOM 2923 C C . VAL A 1 386 ? -24.615 -0.331 6.223 1.00 96.31 386 VAL A C 1
ATOM 2925 O O . VAL A 1 386 ? -25.117 -1.118 7.026 1.00 96.31 386 VAL A O 1
ATOM 2928 N N . LEU A 1 387 ? -25.191 0.835 5.921 1.00 93.88 387 LEU A N 1
ATOM 2929 C CA . LEU A 1 387 ? -26.426 1.296 6.562 1.00 93.88 387 LEU A CA 1
ATOM 2930 C C . LEU A 1 387 ? -27.620 0.370 6.291 1.00 93.88 387 LEU A C 1
ATOM 2932 O O . LEU A 1 387 ? -28.448 0.179 7.183 1.00 93.88 387 LEU A O 1
ATOM 2936 N N . ASN A 1 388 ? -27.694 -0.228 5.101 1.00 94.31 388 ASN A N 1
ATOM 2937 C CA . ASN A 1 388 ? -28.793 -1.117 4.722 1.00 94.31 388 ASN A CA 1
ATOM 2938 C C . ASN A 1 388 ? -28.648 -2.536 5.282 1.00 94.31 388 ASN A C 1
ATOM 2940 O O . ASN A 1 388 ? -29.650 -3.146 5.658 1.00 94.31 388 ASN A O 1
ATOM 2944 N N . TYR A 1 389 ? -27.423 -3.068 5.332 1.00 96.25 389 TYR A N 1
ATOM 2945 C CA . TYR A 1 389 ? -27.208 -4.504 5.541 1.00 96.25 389 TYR A CA 1
ATOM 2946 C C . TYR A 1 389 ? -26.310 -4.860 6.731 1.00 96.25 389 TYR A C 1
ATOM 2948 O O . TYR A 1 389 ? -26.280 -6.027 7.120 1.00 96.25 389 TYR A O 1
ATOM 2956 N N . ALA A 1 390 ? -25.579 -3.907 7.315 1.00 95.69 390 ALA A N 1
ATOM 2957 C CA . ALA A 1 390 ? -24.555 -4.181 8.332 1.00 95.69 390 ALA A CA 1
ATOM 2958 C C . ALA A 1 390 ? -24.625 -3.297 9.594 1.00 95.69 390 ALA A C 1
ATOM 2960 O O . ALA A 1 390 ? -23.799 -3.447 10.498 1.00 95.69 390 ALA A O 1
ATOM 2961 N N . LYS A 1 391 ? -25.621 -2.409 9.697 1.00 94.06 391 LYS A N 1
ATOM 2962 C CA . LYS A 1 391 ? -25.875 -1.577 10.882 1.00 94.06 391 LYS A CA 1
ATOM 2963 C C . LYS A 1 391 ? -27.171 -1.983 11.587 1.00 94.06 391 LYS A C 1
ATOM 2965 O O . LYS A 1 391 ? -28.230 -2.085 10.971 1.00 94.06 391 LYS A O 1
ATOM 2970 N N . LYS A 1 392 ? -27.111 -2.146 12.911 1.00 90.94 392 LYS A N 1
ATOM 2971 C CA . LYS A 1 392 ? -28.296 -2.312 13.770 1.00 90.94 392 LYS A CA 1
ATOM 2972 C C . LYS A 1 392 ? -28.994 -0.973 14.029 1.00 90.94 392 LYS A C 1
ATOM 2974 O O . LYS A 1 392 ? -28.336 0.049 14.223 1.00 90.94 392 LYS A O 1
ATOM 2979 N N . ASN A 1 393 ? -30.327 -1.006 14.082 1.00 84.62 393 ASN A N 1
ATOM 2980 C CA . ASN A 1 393 ? -31.192 0.124 14.441 1.00 84.62 393 ASN A CA 1
ATOM 2981 C C . ASN A 1 393 ? -32.316 -0.354 15.377 1.00 84.62 393 ASN A C 1
ATOM 2983 O O . ASN A 1 393 ? -32.727 -1.513 15.295 1.00 84.62 393 ASN A O 1
ATOM 2987 N N . SER A 1 394 ? -32.825 0.534 16.243 1.00 71.06 394 SER A N 1
ATOM 2988 C CA . SER A 1 394 ? -33.603 0.201 17.463 1.00 71.06 394 SER A CA 1
ATOM 2989 C C . SER A 1 394 ? -34.944 -0.445 17.170 1.00 71.06 394 SER A C 1
ATOM 2991 O O . SER A 1 394 ? -35.533 -1.074 18.042 1.00 71.06 394 SER A O 1
ATOM 2993 N N . ASN A 1 395 ? -35.372 -0.364 15.912 1.00 69.44 395 ASN A N 1
ATOM 2994 C CA . ASN A 1 395 ? -36.661 -0.828 15.429 1.00 69.44 395 ASN A CA 1
ATOM 2995 C C . ASN A 1 395 ? -36.566 -1.551 14.073 1.00 69.44 395 ASN A C 1
ATOM 2997 O O . ASN A 1 395 ? -37.573 -1.695 13.381 1.00 69.44 395 ASN A O 1
ATOM 3001 N N . SER A 1 396 ? -35.368 -1.971 13.650 1.00 68.62 396 SER A N 1
ATOM 3002 C CA . SER A 1 396 ? -35.199 -2.643 12.357 1.00 68.62 396 SER A CA 1
ATOM 3003 C C . SER A 1 396 ? -35.454 -4.145 12.468 1.00 68.62 396 SER A C 1
ATOM 3005 O O . SER A 1 396 ? -34.786 -4.843 13.229 1.00 68.62 396 SER A O 1
ATOM 3007 N N . THR A 1 397 ? -36.395 -4.648 11.668 1.00 76.69 397 THR A N 1
ATOM 3008 C CA . THR A 1 397 ? -36.575 -6.083 11.391 1.00 76.69 397 THR A CA 1
ATOM 3009 C C . THR A 1 397 ? -35.798 -6.536 10.155 1.00 76.69 397 THR A C 1
ATOM 3011 O O . THR A 1 397 ? -35.914 -7.695 9.752 1.00 76.69 397 THR A O 1
ATOM 3014 N N . SER A 1 398 ? -35.025 -5.637 9.535 1.00 82.12 398 SER A N 1
ATOM 3015 C CA . SER A 1 398 ? -34.281 -5.944 8.319 1.00 82.12 398 SER A CA 1
ATOM 3016 C C . SER A 1 398 ? -33.262 -7.055 8.575 1.00 82.12 398 SER A C 1
ATOM 3018 O O . SER A 1 398 ? -32.588 -7.043 9.610 1.00 82.12 398 SER A O 1
ATOM 3020 N N . PRO A 1 399 ? -33.116 -8.012 7.645 1.00 89.31 399 PRO A N 1
ATOM 3021 C CA . PRO A 1 399 ? -32.057 -9.004 7.735 1.00 89.31 399 PRO A CA 1
ATOM 3022 C C . PRO A 1 399 ? -30.698 -8.305 7.597 1.00 89.31 399 PRO A C 1
ATOM 3024 O O . PRO A 1 399 ? -30.437 -7.641 6.597 1.00 89.31 399 PRO A O 1
ATOM 3027 N N . LEU A 1 400 ? -29.842 -8.459 8.609 1.00 95.38 400 LEU A N 1
ATOM 3028 C CA . LEU A 1 400 ? -28.485 -7.910 8.643 1.00 95.38 400 LEU A CA 1
ATOM 3029 C C . LEU A 1 400 ? -27.450 -9.031 8.558 1.00 95.38 400 LEU A C 1
ATOM 3031 O O . LEU A 1 400 ? -27.716 -10.167 8.964 1.00 95.38 400 LEU A O 1
ATOM 3035 N N . ILE A 1 401 ? -26.239 -8.695 8.113 1.00 96.75 401 ILE A N 1
ATOM 3036 C CA . ILE A 1 401 ? -25.097 -9.601 8.227 1.00 96.75 401 ILE A CA 1
ATOM 3037 C C . ILE A 1 401 ? -24.753 -9.855 9.701 1.00 96.75 401 ILE A C 1
ATOM 3039 O O . ILE A 1 401 ? -25.052 -9.062 10.606 1.00 96.75 401 ILE A O 1
ATOM 3043 N N . ILE A 1 402 ? -24.139 -11.005 9.956 1.00 96.12 402 ILE A N 1
ATOM 3044 C CA . ILE A 1 402 ? -23.870 -11.512 11.299 1.00 96.12 402 ILE A CA 1
ATOM 3045 C C . ILE A 1 402 ? -23.052 -10.511 12.118 1.00 96.12 402 ILE A C 1
ATOM 3047 O O . ILE A 1 402 ? -22.161 -9.854 11.596 1.00 96.12 402 ILE A O 1
ATOM 3051 N N . ASN A 1 403 ? -23.342 -10.405 13.414 1.00 95.31 403 ASN A N 1
ATOM 3052 C CA . ASN A 1 403 ? -22.609 -9.559 14.364 1.00 95.31 403 ASN A CA 1
ATOM 3053 C C . ASN A 1 403 ? -22.567 -8.053 14.052 1.00 95.31 403 ASN A C 1
ATOM 3055 O O . ASN A 1 403 ? -21.831 -7.344 14.721 1.00 95.31 403 ASN A O 1
ATOM 3059 N N . SER A 1 404 ? -23.420 -7.556 13.149 1.00 95.00 404 SER A N 1
ATOM 3060 C CA . SER A 1 404 ? -23.608 -6.119 12.889 1.00 95.00 404 SER A CA 1
ATOM 3061 C C . SER A 1 404 ? -23.678 -5.279 14.171 1.00 95.00 404 SER A C 1
ATOM 3063 O O . SER A 1 404 ? -24.314 -5.682 15.155 1.00 95.00 404 SER A O 1
ATOM 3065 N N . TRP A 1 405 ? -23.057 -4.101 14.166 1.00 93.44 405 TRP A N 1
ATOM 3066 C CA . TRP A 1 405 ? -23.020 -3.187 15.310 1.00 93.44 405 TRP A CA 1
ATOM 3067 C C . TRP A 1 405 ? -24.057 -2.070 15.197 1.00 93.44 405 TRP A C 1
ATOM 3069 O O . TRP A 1 405 ? -24.555 -1.754 14.119 1.00 93.44 405 TRP A O 1
ATOM 3079 N N . TRP A 1 406 ? -24.402 -1.481 16.341 1.00 91.25 406 TRP A N 1
ATOM 3080 C CA . TRP A 1 406 ? -25.207 -0.255 16.416 1.00 91.25 406 TRP A CA 1
ATOM 3081 C C . TRP A 1 406 ? -24.433 0.950 15.898 1.00 91.25 406 TRP A C 1
ATOM 3083 O O . TRP A 1 406 ? -24.975 1.775 15.164 1.00 91.25 406 TRP A O 1
ATOM 3093 N N . GLN A 1 407 ? -23.156 0.976 16.267 1.00 91.38 407 GLN A N 1
ATOM 3094 C CA . GLN A 1 407 ? -22.169 1.987 15.942 1.00 91.38 407 GLN A CA 1
ATOM 3095 C C . GLN A 1 407 ? -21.009 1.278 15.225 1.00 91.38 407 GLN A C 1
ATOM 3097 O O . GLN A 1 407 ? -20.010 0.950 15.867 1.00 91.38 407 GLN A O 1
ATOM 3102 N N . PRO A 1 408 ? -21.177 0.891 13.941 1.00 94.94 408 PRO A N 1
ATOM 3103 C CA . PRO A 1 408 ? -20.058 0.392 13.142 1.00 94.94 408 PRO A CA 1
ATOM 3104 C C . PRO A 1 408 ? -18.930 1.432 13.118 1.00 94.94 408 PRO A C 1
ATOM 3106 O O . PRO A 1 408 ? -19.184 2.611 13.323 1.00 94.94 408 PRO A O 1
ATOM 3109 N N . LEU A 1 409 ? -17.692 0.996 12.880 1.00 95.50 409 LEU A N 1
ATOM 3110 C CA . LEU A 1 409 ? -16.546 1.893 12.738 1.00 95.50 409 LEU A CA 1
ATOM 3111 C C . LEU A 1 409 ? -15.962 1.741 11.342 1.00 95.50 409 LEU A C 1
ATOM 3113 O O . LEU A 1 409 ? -15.334 0.725 11.031 1.00 95.50 409 LEU A O 1
ATOM 3117 N N . TYR A 1 410 ? -16.120 2.768 10.516 1.00 97.81 410 TYR A N 1
ATOM 3118 C CA . TYR A 1 410 ? -15.449 2.830 9.231 1.00 97.81 410 TYR A CA 1
ATOM 3119 C C . TYR A 1 410 ? -15.137 4.251 8.797 1.00 97.81 410 TYR A C 1
ATOM 3121 O O . TYR A 1 410 ? -15.845 5.210 9.089 1.00 97.81 410 TYR A O 1
ATOM 3129 N N . TYR A 1 411 ? -14.015 4.403 8.105 1.00 98.38 411 TYR A N 1
ATOM 3130 C CA . TYR A 1 411 ? -13.462 5.719 7.861 1.00 98.38 411 TYR A CA 1
ATOM 3131 C C . TYR A 1 411 ? -12.625 5.808 6.593 1.00 98.38 411 TYR A C 1
ATOM 3133 O O . TYR A 1 411 ? -12.064 4.829 6.104 1.00 98.38 411 TYR A O 1
ATOM 3141 N N . SER A 1 412 ? -12.528 7.025 6.073 1.00 98.31 412 SER A N 1
ATOM 3142 C CA . SER A 1 412 ? -11.803 7.381 4.865 1.00 98.31 412 SER A CA 1
ATOM 3143 C C . SER A 1 412 ? -10.691 8.387 5.195 1.00 98.31 412 SER A C 1
ATOM 3145 O O . SER A 1 412 ? -10.938 9.362 5.915 1.00 98.31 412 SER A O 1
ATOM 3147 N N . PRO A 1 413 ? -9.471 8.205 4.655 1.00 97.31 413 PRO A N 1
ATOM 3148 C CA . PRO A 1 413 ? -8.396 9.190 4.787 1.00 97.31 413 PRO A CA 1
ATOM 3149 C C . PRO A 1 413 ? -8.669 10.467 3.975 1.00 97.31 413 PRO A C 1
ATOM 3151 O O . PRO A 1 413 ? -8.063 11.501 4.229 1.00 97.31 413 PRO A O 1
ATOM 3154 N N . THR A 1 414 ? -9.604 10.415 3.024 1.00 97.69 414 THR A N 1
ATOM 3155 C CA . THR A 1 414 ? -10.032 11.538 2.177 1.00 97.69 414 THR A CA 1
ATOM 3156 C C . THR A 1 414 ? -11.511 11.862 2.389 1.00 97.69 414 THR A C 1
ATOM 3158 O O . THR A 1 414 ? -12.268 11.045 2.918 1.00 97.69 414 THR A O 1
ATOM 3161 N N . ALA A 1 415 ? -11.936 13.060 1.985 1.00 96.94 415 ALA A N 1
ATOM 3162 C CA . ALA A 1 415 ? -13.305 13.517 2.194 1.00 96.94 415 ALA A CA 1
ATOM 3163 C C . ALA A 1 415 ? -14.350 12.610 1.534 1.00 96.94 415 ALA A C 1
ATOM 3165 O O . ALA A 1 415 ? -14.217 12.240 0.368 1.00 96.94 415 ALA A O 1
ATOM 3166 N N . LEU A 1 416 ? -15.420 12.313 2.275 1.00 94.81 416 LEU A N 1
ATOM 3167 C CA . LEU A 1 416 ? -16.598 11.613 1.776 1.00 94.81 416 LEU A CA 1
ATOM 3168 C C . LEU A 1 416 ? -17.866 12.343 2.227 1.00 94.81 416 LEU A C 1
ATOM 3170 O O . LEU A 1 416 ? -17.904 12.939 3.307 1.00 94.81 416 LEU A O 1
ATOM 3174 N N . ALA A 1 417 ? -18.895 12.342 1.382 1.00 92.88 417 ALA A N 1
ATOM 3175 C CA . ALA A 1 417 ? -20.161 12.988 1.708 1.00 92.88 417 ALA A CA 1
ATOM 3176 C C . ALA A 1 417 ? -20.772 12.363 2.971 1.00 92.88 417 ALA A C 1
ATOM 3178 O O . ALA A 1 417 ? -20.744 11.148 3.137 1.00 92.88 417 ALA A O 1
ATOM 3179 N N . ASN A 1 418 ? -21.337 13.204 3.842 1.00 92.25 418 ASN A N 1
ATOM 3180 C CA . ASN A 1 418 ? -21.966 12.813 5.111 1.00 92.25 418 ASN A CA 1
ATOM 3181 C C . ASN A 1 418 ? -21.025 12.174 6.145 1.00 92.25 418 ASN A C 1
ATOM 3183 O O . ASN A 1 418 ? -21.502 11.645 7.144 1.00 92.25 418 ASN A O 1
ATOM 3187 N N . PHE A 1 419 ? -19.708 12.240 5.935 1.00 97.81 419 PHE A N 1
ATOM 3188 C CA . PHE A 1 419 ? -18.741 11.779 6.921 1.00 97.81 419 PHE A CA 1
ATOM 3189 C C . PHE A 1 419 ? -18.217 12.977 7.715 1.00 97.81 419 PHE A C 1
ATOM 3191 O O . PHE A 1 419 ? -17.534 13.839 7.147 1.00 97.81 419 PHE A O 1
ATOM 3198 N N . PRO A 1 420 ? -18.529 13.087 9.013 1.00 97.81 420 PRO A N 1
ATOM 3199 C CA . PRO A 1 420 ? -17.903 14.082 9.871 1.00 97.81 420 PRO A CA 1
ATOM 3200 C C . PRO A 1 420 ? -16.390 13.859 10.006 1.00 97.81 420 PRO A C 1
ATOM 3202 O O . PRO A 1 420 ? -15.863 12.759 9.839 1.00 97.81 420 PRO A O 1
ATOM 3205 N N . VAL A 1 421 ? -15.676 14.941 10.322 1.00 98.19 421 VAL A N 1
ATOM 3206 C CA . VAL A 1 421 ? -14.216 14.929 10.480 1.0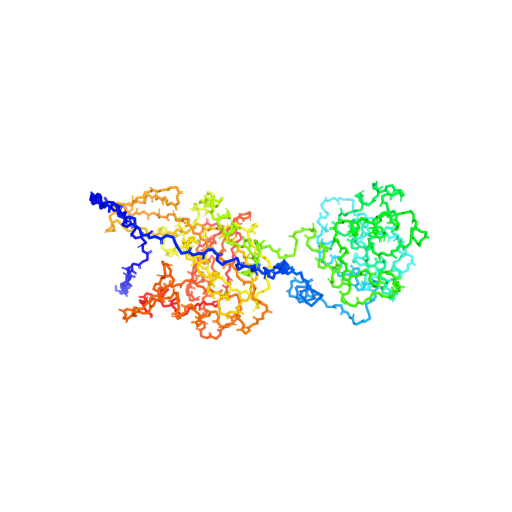0 98.19 421 VAL A CA 1
ATOM 3207 C C . VAL A 1 421 ? -13.849 14.760 11.945 1.00 98.19 421 VAL A C 1
ATOM 3209 O O . VAL A 1 421 ? -14.247 15.573 12.782 1.00 98.19 421 VAL A O 1
ATOM 3212 N N . ILE A 1 422 ? -13.009 13.772 12.226 1.00 98.00 422 ILE A N 1
ATOM 3213 C CA . ILE A 1 422 ? -12.395 13.541 13.536 1.00 98.00 422 ILE A CA 1
ATOM 3214 C C . ILE A 1 422 ? -10.872 13.536 13.409 1.00 98.00 422 ILE A C 1
ATOM 3216 O O . ILE A 1 422 ? -10.325 13.707 12.315 1.00 98.00 422 ILE A O 1
ATOM 3220 N N . THR A 1 423 ? -10.174 13.378 14.529 1.00 98.19 423 THR A N 1
ATOM 3221 C CA . THR A 1 423 ? -8.712 13.358 14.559 1.00 98.19 423 THR A CA 1
ATOM 3222 C C . THR A 1 423 ? -8.197 12.007 15.035 1.00 98.19 423 THR A C 1
ATOM 3224 O O . THR A 1 423 ? -8.667 11.461 16.033 1.00 98.19 423 THR A O 1
ATOM 3227 N N . ASN A 1 424 ? -7.196 11.483 14.329 1.00 97.88 424 ASN A N 1
ATOM 3228 C CA . ASN A 1 424 ? -6.376 10.379 14.800 1.00 97.88 424 ASN A CA 1
ATOM 3229 C C . ASN A 1 424 ? -5.172 10.949 15.550 1.00 97.88 424 ASN A C 1
ATOM 3231 O O . ASN A 1 424 ? -4.441 11.763 14.987 1.00 97.88 424 ASN A O 1
ATOM 3235 N N . ASN A 1 425 ? -4.946 10.507 16.784 1.00 97.88 425 ASN A N 1
ATOM 3236 C CA . ASN A 1 425 ? -3.745 10.808 17.555 1.00 97.88 425 ASN A CA 1
ATOM 3237 C C . ASN A 1 425 ? -2.867 9.557 17.590 1.00 97.88 425 ASN A C 1
ATOM 3239 O O . ASN A 1 425 ? -3.191 8.587 18.277 1.00 97.88 425 ASN A O 1
ATOM 3243 N N . LYS A 1 426 ? -1.768 9.587 16.833 1.00 97.69 426 LYS A N 1
ATOM 3244 C CA . LYS A 1 426 ? -0.871 8.451 16.615 1.00 97.69 426 LYS A CA 1
ATOM 3245 C C . LYS A 1 426 ? 0.463 8.667 17.322 1.00 97.69 426 LYS A C 1
ATOM 3247 O O . LYS A 1 426 ? 1.121 9.684 17.107 1.00 97.69 426 LYS A O 1
ATOM 3252 N N . ILE A 1 427 ? 0.888 7.673 18.093 1.00 97.88 427 ILE A N 1
ATOM 3253 C CA . ILE A 1 427 ? 2.229 7.566 18.682 1.00 97.88 427 ILE A CA 1
ATOM 3254 C C . ILE A 1 427 ? 2.917 6.326 18.103 1.00 97.88 427 ILE A C 1
ATOM 3256 O O . ILE A 1 427 ? 2.318 5.256 18.038 1.00 97.88 427 ILE A O 1
ATOM 3260 N N . THR A 1 428 ? 4.152 6.477 17.623 1.00 97.19 428 THR A N 1
ATOM 3261 C CA . THR A 1 428 ? 4.892 5.421 16.909 1.00 97.19 428 THR A CA 1
ATOM 3262 C C . THR A 1 428 ? 6.214 5.120 17.604 1.00 97.19 428 THR A C 1
ATOM 3264 O O . THR A 1 428 ? 6.957 6.049 17.925 1.00 97.19 428 THR A O 1
ATOM 3267 N N . LEU A 1 429 ? 6.513 3.829 17.779 1.00 94.75 429 LEU A N 1
ATOM 3268 C CA . LEU A 1 429 ? 7.793 3.302 18.257 1.00 94.75 429 LEU A CA 1
ATOM 3269 C C . LEU A 1 429 ? 8.188 2.089 17.400 1.00 94.75 429 LEU A C 1
ATOM 3271 O O . LEU A 1 429 ? 7.516 1.057 17.415 1.00 94.75 429 LEU A O 1
ATOM 3275 N N . GLY A 1 430 ? 9.276 2.219 16.636 1.00 93.38 430 GLY A N 1
ATOM 3276 C CA . GLY A 1 430 ? 9.654 1.219 15.633 1.00 93.38 430 GLY A CA 1
ATOM 3277 C C . GLY A 1 430 ? 8.553 1.033 14.584 1.00 93.38 430 GLY A C 1
ATOM 3278 O O . GLY A 1 430 ? 7.998 2.010 14.082 1.00 93.38 430 GLY A O 1
ATOM 3279 N N . HIS A 1 431 ? 8.222 -0.221 14.272 1.00 95.19 431 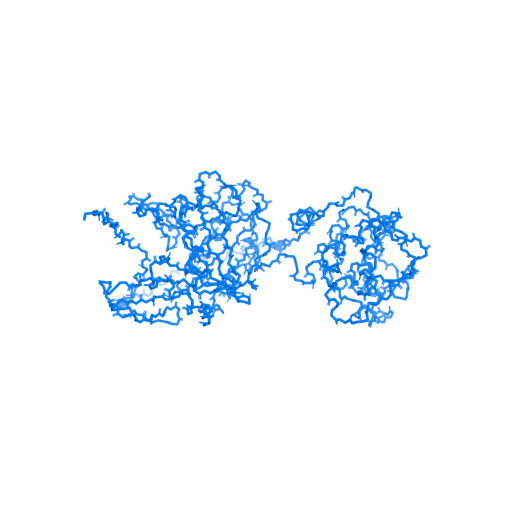HIS A N 1
ATOM 3280 C CA . HIS A 1 431 ? 7.119 -0.578 13.370 1.00 95.19 431 HIS A CA 1
ATOM 3281 C C . HIS A 1 431 ? 5.757 -0.694 14.072 1.00 95.19 431 HIS A C 1
ATOM 3283 O O . HIS A 1 431 ? 4.756 -0.964 13.415 1.00 95.19 431 HIS A O 1
ATOM 3289 N N . TYR A 1 432 ? 5.679 -0.485 15.388 1.00 97.69 432 TYR A N 1
ATOM 3290 C CA . TYR A 1 432 ? 4.403 -0.456 16.100 1.00 97.69 432 TYR A CA 1
ATOM 3291 C C . TYR A 1 432 ? 3.908 0.975 16.287 1.00 97.69 432 TYR A C 1
ATOM 3293 O O . TYR A 1 432 ? 4.681 1.916 16.495 1.00 97.69 432 TYR A O 1
ATOM 3301 N N . TYR A 1 433 ? 2.591 1.140 16.263 1.00 98.19 433 TYR A N 1
ATOM 3302 C CA . TYR A 1 433 ? 1.957 2.401 16.607 1.00 98.19 433 TYR A CA 1
ATOM 3303 C C . TYR A 1 433 ? 0.668 2.190 17.382 1.00 98.19 433 TYR A C 1
ATOM 3305 O O . TYR A 1 433 ? -0.029 1.192 17.212 1.00 98.19 433 TYR A O 1
ATOM 3313 N N . ALA A 1 434 ? 0.359 3.162 18.232 1.00 98.25 434 ALA A N 1
ATOM 3314 C CA . ALA A 1 434 ? -0.910 3.249 18.915 1.00 98.25 434 ALA A CA 1
ATOM 3315 C C . ALA A 1 434 ? -1.686 4.424 18.335 1.00 98.25 434 ALA A C 1
ATOM 3317 O O . ALA A 1 434 ? -1.098 5.465 18.025 1.00 98.25 434 ALA A O 1
ATOM 3318 N N . GLN A 1 435 ? -2.993 4.257 18.194 1.00 96.88 435 GLN A N 1
ATOM 3319 C CA . GLN A 1 435 ? -3.886 5.306 17.732 1.00 96.88 435 GLN A CA 1
ATOM 3320 C C . GLN A 1 435 ? -5.087 5.463 18.656 1.00 96.88 435 GLN A C 1
ATOM 3322 O O . GLN A 1 435 ? -5.719 4.475 19.025 1.00 96.88 435 GLN A O 1
ATOM 3327 N N . SER A 1 436 ? -5.411 6.709 18.990 1.00 96.69 436 SER A N 1
ATOM 3328 C CA . SER A 1 436 ? -6.635 7.085 19.697 1.00 96.69 436 SER A CA 1
ATOM 3329 C C . SER A 1 436 ? -7.407 8.083 18.851 1.00 96.69 436 SER A C 1
ATOM 3331 O O . SER A 1 436 ? -6.902 9.160 18.516 1.00 96.69 436 SER A O 1
ATOM 3333 N N . PHE A 1 437 ? -8.647 7.735 18.532 1.00 96.81 437 PHE A N 1
ATOM 3334 C CA . PHE A 1 437 ? -9.557 8.620 17.817 1.00 96.81 437 PHE A CA 1
ATOM 3335 C C . PHE A 1 437 ? -10.197 9.609 18.788 1.00 96.81 437 PHE A C 1
ATOM 3337 O O . PHE A 1 437 ? -10.500 9.264 19.929 1.00 96.81 437 PHE A O 1
ATOM 3344 N N . SER A 1 438 ? -10.367 10.853 18.352 1.00 96.25 438 SER A N 1
ATOM 3345 C CA . SER A 1 438 ? -10.973 11.904 19.165 1.00 96.25 438 SER A CA 1
ATOM 3346 C C . SER A 1 438 ? -11.727 12.909 18.308 1.00 96.25 438 SER A C 1
ATOM 3348 O O . SER A 1 438 ? -11.413 13.110 17.133 1.00 96.25 438 SER A O 1
ATOM 3350 N N . LEU A 1 439 ? -12.652 13.638 18.931 1.00 96.62 439 LEU A N 1
ATOM 3351 C CA . LEU A 1 439 ? -13.132 14.900 18.374 1.00 96.62 439 LEU A CA 1
ATOM 3352 C C . LEU A 1 439 ? -11.958 15.882 18.196 1.00 96.62 439 LEU A C 1
ATOM 3354 O O . LEU A 1 439 ? -10.931 15.790 18.886 1.00 96.62 439 LEU A O 1
ATOM 3358 N N . LYS A 1 440 ? -12.093 16.813 17.249 1.00 96.25 440 LYS A N 1
ATOM 3359 C CA . LYS A 1 440 ? -10.996 17.699 16.819 1.00 96.25 440 LYS A CA 1
ATOM 3360 C C . LYS A 1 440 ? -10.528 18.628 17.936 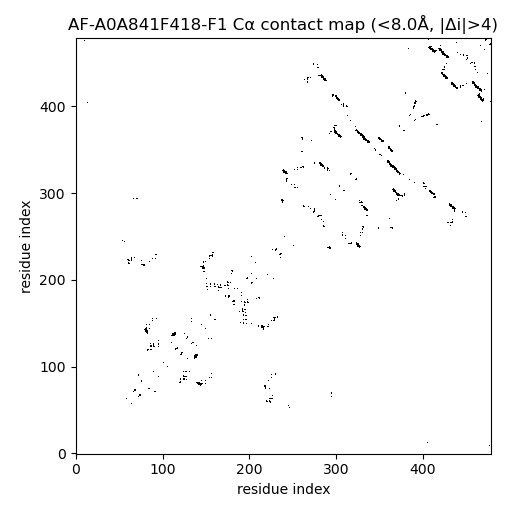1.00 96.25 440 LYS A C 1
ATOM 3362 O O . LYS A 1 440 ? -9.335 18.880 18.081 1.00 96.25 440 LYS A O 1
ATOM 3367 N N . GLU A 1 441 ? -11.465 19.114 18.738 1.00 95.31 441 GLU A N 1
ATOM 3368 C CA . GLU A 1 441 ? -11.239 19.979 19.894 1.00 95.31 441 GLU A CA 1
ATOM 3369 C C . GLU A 1 441 ? -10.359 19.324 20.968 1.00 95.31 441 GLU A C 1
ATOM 3371 O O . GLU A 1 441 ? -9.629 20.026 21.668 1.00 95.31 441 GLU A O 1
ATOM 3376 N N . ASN A 1 442 ? -10.351 17.989 21.047 1.00 95.50 442 ASN A N 1
ATOM 3377 C CA . ASN A 1 442 ? -9.596 17.240 22.054 1.00 95.50 442 ASN A CA 1
ATOM 3378 C C . ASN A 1 442 ? -8.181 16.866 21.585 1.00 95.50 442 ASN A C 1
ATOM 3380 O O . ASN A 1 442 ? -7.313 16.578 22.411 1.00 95.50 442 ASN A O 1
ATOM 3384 N N . ALA A 1 443 ? -7.917 16.908 20.275 1.00 95.81 443 ALA A N 1
ATOM 3385 C CA . ALA A 1 443 ? -6.676 16.411 19.684 1.00 95.81 443 ALA A CA 1
ATOM 3386 C C . ALA A 1 443 ? -5.418 17.084 20.248 1.00 95.81 443 ALA A C 1
ATOM 3388 O O . ALA A 1 443 ? -4.425 16.416 20.533 1.00 95.81 443 ALA A O 1
ATOM 3389 N N . LYS A 1 444 ? -5.455 18.407 20.456 1.00 96.12 444 LYS A N 1
ATOM 3390 C CA . LYS A 1 444 ? -4.303 19.141 21.000 1.00 96.12 444 LYS A CA 1
ATOM 3391 C C . LYS A 1 444 ? -3.956 18.679 22.416 1.00 96.12 444 LYS A C 1
ATOM 3393 O O . LYS A 1 444 ? -2.785 18.459 22.711 1.00 96.12 444 LYS A O 1
ATOM 3398 N N . THR A 1 445 ? -4.964 18.514 23.269 1.00 96.81 445 THR A N 1
ATOM 3399 C CA . THR A 1 445 ? -4.781 18.052 24.651 1.00 96.81 445 THR A CA 1
ATOM 3400 C C . THR A 1 445 ? -4.173 16.653 24.679 1.00 96.81 445 THR A C 1
ATOM 3402 O O . THR A 1 445 ? -3.200 16.432 25.396 1.00 96.81 445 THR A O 1
ATOM 3405 N N . ILE A 1 446 ? -4.684 15.740 23.845 1.00 96.69 446 ILE A N 1
ATOM 3406 C CA . ILE A 1 446 ? -4.162 14.371 23.716 1.00 96.69 446 ILE A CA 1
ATOM 3407 C C . ILE A 1 446 ? -2.709 14.390 23.236 1.00 96.69 446 ILE A C 1
ATOM 3409 O O . ILE A 1 446 ? -1.850 13.745 23.833 1.00 96.69 446 ILE A O 1
ATOM 3413 N N . GLN A 1 447 ? -2.410 15.170 22.196 1.00 96.12 447 GLN A N 1
ATOM 3414 C CA . GLN A 1 447 ? -1.061 15.280 21.644 1.00 96.12 447 GLN A CA 1
ATOM 3415 C C . GLN A 1 447 ? -0.057 15.803 22.681 1.00 96.12 447 GLN A C 1
ATOM 3417 O O . GLN A 1 447 ? 1.038 15.257 22.820 1.00 96.12 447 GLN A O 1
ATOM 3422 N N . ASP A 1 448 ? -0.424 16.852 23.418 1.00 96.50 448 ASP A N 1
ATOM 3423 C CA . ASP A 1 448 ? 0.428 17.433 24.456 1.00 96.50 448 ASP A CA 1
ATOM 3424 C C . ASP A 1 448 ? 0.589 16.477 25.650 1.00 96.50 448 ASP A C 1
ATOM 3426 O O . ASP A 1 448 ? 1.660 16.430 26.255 1.00 96.50 448 ASP A O 1
ATOM 3430 N N . GLY A 1 449 ? -0.435 15.679 25.966 1.00 96.88 449 GLY A N 1
ATOM 3431 C CA . GLY A 1 449 ? -0.351 14.603 26.951 1.00 96.88 449 GLY A CA 1
ATOM 3432 C C . GLY A 1 449 ? 0.608 13.490 26.521 1.00 96.88 449 GLY A C 1
ATOM 3433 O O . GLY A 1 449 ? 1.530 13.166 27.266 1.00 96.88 449 GLY A O 1
ATOM 3434 N N . PHE A 1 450 ? 0.495 12.980 25.290 1.00 96.94 450 PHE A N 1
ATOM 3435 C CA . PHE A 1 450 ? 1.438 11.984 24.770 1.00 96.94 450 PHE A CA 1
ATOM 3436 C C . PHE A 1 450 ? 2.882 12.491 24.761 1.00 96.94 450 PHE A C 1
ATOM 3438 O O . PHE A 1 450 ? 3.778 11.739 25.131 1.00 96.94 450 PHE A O 1
ATOM 3445 N N . ARG A 1 451 ? 3.126 13.765 24.422 1.00 96.31 451 ARG A N 1
ATOM 3446 C CA . ARG A 1 451 ? 4.481 14.349 24.473 1.00 96.31 451 ARG A CA 1
ATOM 3447 C C . ARG A 1 451 ? 5.061 14.379 25.884 1.00 96.31 451 ARG A C 1
ATOM 3449 O O . ARG A 1 451 ? 6.269 14.256 26.037 1.00 96.31 451 ARG A O 1
ATOM 3456 N N . LYS A 1 452 ? 4.226 14.549 26.911 1.00 96.94 452 LYS A N 1
ATOM 3457 C CA . LYS A 1 452 ? 4.672 14.478 28.311 1.00 96.94 452 LYS A CA 1
ATOM 3458 C C . LYS A 1 452 ? 5.005 13.047 28.720 1.00 96.94 452 LYS A C 1
ATOM 3460 O O . LYS A 1 452 ? 5.994 12.840 29.413 1.00 96.94 452 LYS A O 1
ATOM 3465 N N . LEU A 1 453 ? 4.189 12.084 28.292 1.00 96.50 453 LEU A N 1
ATOM 3466 C CA . LEU A 1 453 ? 4.374 10.668 28.613 1.00 96.50 453 LEU A CA 1
ATOM 3467 C C . LEU A 1 453 ? 5.562 10.043 27.868 1.00 96.50 453 LEU A C 1
ATOM 3469 O O . LEU A 1 453 ? 6.235 9.170 28.409 1.00 96.50 453 LEU A O 1
ATOM 3473 N N . ALA A 1 454 ? 5.826 10.488 26.638 1.00 95.31 454 ALA A N 1
ATOM 3474 C CA . ALA A 1 454 ? 6.889 9.967 25.788 1.00 95.31 454 ALA A CA 1
ATOM 3475 C C . ALA A 1 454 ? 7.510 11.075 24.910 1.00 95.31 454 ALA A C 1
ATOM 3477 O O . ALA A 1 454 ? 7.183 11.175 23.724 1.00 95.31 454 ALA A O 1
ATOM 3478 N N . PRO A 1 455 ? 8.421 11.901 25.466 1.00 93.19 455 PRO A N 1
ATOM 3479 C CA . PRO A 1 455 ? 9.015 13.043 24.759 1.00 93.19 455 PRO A CA 1
ATOM 3480 C C . PRO A 1 455 ? 9.768 12.676 23.475 1.00 93.19 455 PRO A C 1
ATOM 3482 O O . PRO A 1 455 ? 9.748 13.440 22.515 1.00 93.19 455 PRO A O 1
ATOM 3485 N N . GLU A 1 456 ? 10.386 11.495 23.451 1.00 90.75 456 GLU A N 1
ATOM 3486 C CA . GLU A 1 456 ? 11.202 11.008 22.330 1.00 90.75 456 GLU A CA 1
ATOM 3487 C C . GLU A 1 456 ? 10.391 10.222 21.283 1.00 90.75 456 GLU A C 1
ATOM 3489 O O . GLU A 1 456 ? 10.923 9.807 20.254 1.00 90.75 456 GLU A O 1
ATOM 3494 N N . ALA A 1 457 ? 9.099 9.970 21.530 1.00 92.44 457 ALA A N 1
ATOM 3495 C CA . ALA A 1 457 ? 8.275 9.203 20.605 1.00 92.44 457 ALA A CA 1
ATOM 3496 C C . ALA A 1 457 ? 7.805 10.060 19.422 1.00 92.44 457 ALA A C 1
ATOM 3498 O O . ALA A 1 457 ? 7.475 11.242 19.556 1.00 92.44 457 ALA A O 1
ATOM 3499 N N . LYS A 1 458 ? 7.674 9.438 18.244 1.00 96.12 458 LYS A N 1
ATOM 3500 C CA . LYS A 1 458 ? 7.087 10.105 17.077 1.00 96.12 458 LYS A CA 1
ATOM 3501 C C . LYS A 1 458 ? 5.577 10.227 17.271 1.00 96.12 458 LYS A C 1
ATOM 3503 O O . LYS A 1 458 ? 4.848 9.242 17.137 1.00 96.12 458 LYS A O 1
ATOM 3508 N N . ILE A 1 459 ? 5.118 11.444 17.552 1.00 96.50 459 ILE A N 1
ATOM 3509 C CA . ILE A 1 459 ? 3.706 11.763 17.784 1.00 96.50 459 ILE A CA 1
ATOM 3510 C C . ILE A 1 459 ? 3.173 12.617 16.633 1.00 96.50 459 ILE A C 1
ATOM 3512 O O . ILE A 1 459 ? 3.661 13.716 16.368 1.00 96.50 459 ILE A O 1
ATOM 3516 N N . THR A 1 460 ? 2.130 12.125 15.973 1.00 96.62 460 THR A N 1
ATOM 3517 C CA . THR A 1 460 ? 1.467 12.783 14.841 1.00 96.62 460 THR A CA 1
ATOM 3518 C C . THR A 1 460 ? -0.037 12.789 15.061 1.00 96.62 460 THR A C 1
ATOM 3520 O O . THR A 1 460 ? -0.596 11.759 15.432 1.00 96.62 460 THR A O 1
ATOM 3523 N N . SER A 1 461 ? -0.692 13.910 14.768 1.00 96.62 461 SER A N 1
ATOM 3524 C CA . SER A 1 461 ? -2.153 13.979 14.726 1.00 96.62 461 SER A CA 1
ATOM 3525 C C . SER A 1 461 ? -2.600 14.442 13.349 1.00 96.62 461 SER A C 1
ATOM 3527 O O . SER A 1 461 ? -2.020 15.379 12.800 1.00 96.62 461 SER A O 1
ATOM 3529 N N . TYR A 1 462 ? -3.612 13.789 12.790 1.00 97.19 462 TYR A N 1
ATOM 3530 C CA . TYR A 1 462 ? -4.154 14.128 11.477 1.00 97.19 462 TYR A CA 1
ATOM 3531 C C . TYR A 1 462 ? -5.659 13.886 11.429 1.00 97.19 462 TYR A C 1
ATOM 3533 O O . TYR A 1 462 ? -6.204 13.069 12.171 1.00 97.19 462 TYR A O 1
ATOM 3541 N N . ASN A 1 463 ? -6.330 14.640 10.566 1.00 97.88 463 ASN A N 1
ATOM 3542 C CA . ASN A 1 463 ? -7.773 14.554 10.410 1.00 97.88 463 ASN A CA 1
ATOM 3543 C C . ASN A 1 463 ? -8.144 13.489 9.388 1.00 97.88 463 ASN A C 1
ATOM 3545 O O . ASN A 1 463 ? -7.423 13.290 8.412 1.00 97.88 463 ASN A O 1
ATOM 3549 N N . PHE A 1 464 ? -9.288 12.858 9.608 1.00 98.00 464 PHE A N 1
ATOM 3550 C CA . PHE A 1 464 ? -9.875 11.905 8.681 1.00 98.00 464 PHE A CA 1
ATOM 3551 C C . PHE A 1 464 ? -11.404 11.913 8.816 1.00 98.00 464 PHE A C 1
ATOM 3553 O O . PHE A 1 464 ? -11.955 12.518 9.741 1.00 98.00 464 PHE A O 1
ATOM 3560 N N . TRP A 1 465 ? -12.085 11.287 7.862 1.00 98.44 465 TRP A N 1
ATOM 3561 C CA . TRP A 1 465 ? -13.538 11.314 7.727 1.00 98.44 465 TRP A CA 1
ATOM 3562 C C . TRP A 1 465 ? -14.104 9.989 8.207 1.00 98.44 465 TRP A C 1
ATOM 3564 O O . TRP A 1 465 ? -13.697 8.944 7.708 1.00 98.44 465 TRP A O 1
ATOM 3574 N N . VAL A 1 466 ? -15.030 10.021 9.156 1.00 98.25 466 VAL A N 1
ATOM 3575 C CA . VAL A 1 466 ? -15.610 8.817 9.761 1.00 98.25 466 VAL A CA 1
ATOM 3576 C C . VAL A 1 466 ? -17.103 8.739 9.494 1.00 98.25 466 VAL A C 1
ATOM 3578 O O . VAL A 1 466 ? -17.734 9.759 9.225 1.00 98.25 466 VAL A O 1
ATOM 3581 N N . ASP A 1 467 ? -17.660 7.538 9.551 1.00 97.62 467 ASP A N 1
ATOM 3582 C CA . ASP A 1 467 ? -19.094 7.338 9.461 1.00 97.62 467 ASP A CA 1
ATOM 3583 C C . ASP A 1 467 ? -19.858 8.084 10.570 1.00 97.62 467 ASP A C 1
ATOM 3585 O O . ASP A 1 467 ? -19.377 8.285 11.691 1.00 97.62 467 ASP A O 1
ATOM 3589 N N . GLN A 1 468 ? -21.072 8.527 10.237 1.00 96.31 468 GLN A N 1
ATOM 3590 C CA . GLN A 1 468 ? -21.922 9.272 11.165 1.00 96.31 468 GLN A CA 1
ATOM 3591 C C . GLN A 1 468 ? -22.228 8.497 12.464 1.00 96.31 468 GLN A C 1
ATOM 3593 O O . GLN A 1 468 ? -22.151 9.125 13.523 1.00 96.31 468 GLN A O 1
ATOM 3598 N N . PRO A 1 469 ? -22.537 7.182 12.434 1.00 94.69 469 PRO A N 1
ATOM 3599 C CA . PRO A 1 469 ? -22.705 6.395 13.653 1.00 94.69 469 PRO A CA 1
ATOM 3600 C C . PRO A 1 469 ? -21.505 6.520 14.609 1.00 94.69 469 PRO A C 1
ATOM 3602 O O . PRO A 1 469 ? -21.645 7.022 15.728 1.00 94.69 469 PRO A O 1
ATOM 3605 N N . PHE A 1 470 ? -20.290 6.182 14.175 1.00 95.06 470 PHE A N 1
ATOM 3606 C CA . PHE A 1 470 ? -19.136 6.270 15.071 1.00 95.06 470 PHE A CA 1
ATOM 3607 C C . PHE A 1 470 ? -18.871 7.695 15.593 1.00 95.06 470 PHE A C 1
ATOM 3609 O O . PHE A 1 470 ? -18.447 7.885 16.736 1.00 95.06 470 PHE A O 1
ATOM 3616 N N . PHE A 1 471 ? -19.163 8.727 14.800 1.00 95.69 471 PHE A N 1
ATOM 3617 C CA . PHE A 1 471 ? -19.113 10.102 15.294 1.00 95.69 471 PHE A CA 1
ATOM 3618 C C . PHE A 1 471 ? -20.130 10.374 16.409 1.00 95.69 471 PHE A C 1
ATOM 3620 O O . PHE A 1 471 ? -19.800 11.048 17.387 1.00 95.69 471 PHE A O 1
ATOM 3627 N N . ASN A 1 472 ? -21.349 9.841 16.298 1.00 93.38 472 ASN A N 1
ATOM 3628 C CA . ASN A 1 472 ? -22.358 9.930 17.354 1.00 93.38 472 ASN A CA 1
ATOM 3629 C C . ASN A 1 472 ? -21.865 9.225 18.621 1.00 93.38 472 ASN A C 1
ATOM 3631 O O . ASN A 1 472 ? -21.955 9.807 19.702 1.00 93.38 472 ASN A O 1
ATOM 3635 N N . TYR A 1 473 ? -21.240 8.052 18.481 1.00 89.75 473 TYR A N 1
ATOM 3636 C CA . TYR A 1 473 ? -20.601 7.342 19.592 1.00 89.75 473 TYR A CA 1
ATOM 3637 C C . TYR A 1 473 ? -19.555 8.207 20.316 1.00 89.75 473 TYR A C 1
ATOM 3639 O O . TYR A 1 473 ? -19.592 8.314 21.542 1.00 89.75 473 TYR A O 1
ATOM 3647 N N . LEU A 1 474 ? -18.676 8.903 19.584 1.00 90.69 474 LEU A N 1
ATOM 3648 C CA . LEU A 1 474 ? -17.693 9.813 20.194 1.00 90.69 474 LEU A CA 1
ATOM 3649 C C . LEU A 1 474 ? -18.329 11.004 20.930 1.00 90.69 474 LEU A C 1
ATOM 3651 O O . LEU A 1 474 ? -17.712 11.562 21.835 1.00 90.69 474 LEU A O 1
ATOM 3655 N N . ASN A 1 475 ? -19.554 11.382 20.566 1.00 89.38 475 ASN A N 1
ATOM 3656 C CA . ASN A 1 475 ? -20.337 12.413 21.249 1.00 89.38 475 ASN A CA 1
ATOM 3657 C C . ASN A 1 475 ? -21.216 11.855 22.388 1.00 89.38 475 ASN A C 1
ATOM 3659 O O . ASN A 1 475 ? -22.000 12.601 22.975 1.00 89.38 475 ASN A O 1
ATOM 3663 N N . GLY A 1 476 ? -21.113 10.559 22.710 1.00 82.75 476 GLY A N 1
ATOM 3664 C CA . GLY A 1 476 ? -21.958 9.891 23.706 1.00 82.75 476 GLY A CA 1
ATOM 3665 C C . GLY A 1 476 ? -23.399 9.648 23.242 1.00 82.75 476 GLY A C 1
ATOM 3666 O O . GLY A 1 476 ? -24.269 9.362 24.064 1.00 82.75 476 GLY A O 1
ATOM 3667 N N . GLY A 1 477 ? -23.665 9.786 21.942 1.00 77.44 477 GLY A N 1
ATOM 3668 C CA . GLY A 1 477 ? -24.936 9.447 21.311 1.00 77.44 477 GLY A CA 1
ATOM 3669 C C . GLY A 1 477 ? -25.070 7.946 21.051 1.00 77.44 477 GLY A C 1
ATOM 3670 O O . GLY A 1 477 ? -24.081 7.238 20.869 1.00 77.44 477 GLY A O 1
ATOM 3671 N N . SER A 1 478 ? -26.311 7.459 21.036 1.00 63.72 478 SER A N 1
ATOM 3672 C CA . SER A 1 478 ? -26.628 6.038 20.843 1.00 63.72 478 SER A CA 1
ATOM 3673 C C . SER A 1 478 ? -27.127 5.691 19.439 1.00 63.72 478 SER A C 1
ATOM 3675 O O . SER A 1 478 ? -27.206 4.501 19.131 1.00 63.72 478 SER A O 1
ATOM 3677 N N . GLU A 1 479 ? -27.435 6.682 18.590 1.00 58.53 479 GLU A N 1
ATOM 3678 C CA . GLU A 1 479 ? -27.949 6.511 17.218 1.00 58.53 479 GLU A CA 1
ATOM 3679 C C . GLU A 1 479 ? -27.424 7.579 16.273 1.00 58.53 479 GLU A C 1
ATOM 3681 O O . GLU A 1 479 ? -27.523 8.777 16.614 1.00 58.53 479 GLU A O 1
#

Mean predicted aligned error: 9.42 Å

pLDDT: mean 86.43, std 21.93, range [24.33, 98.75]

Sequence (479 aa):
MKKFTQITLAALLAAPVTLGSLSFSLPASAATATPVPAAPKATLTVQTPAAKPAAVYTESAADFAQFLQAKYGIQLPKQTTKGDFIQAIAAITEANSTADTSDKDAAQAPAFSDLKPGDAAYDAAVALFHNGVLTGTEVHAQDQLSIYTAVFLAVKAAGFKELAYTYPADKTAKALAKAGIKPNRLQGQAGQELAAAIDTGLVPESLYPALVKGGAASKDAANILLGRVLISQGKYKNEIGRSNDADIYSKLYAAYRTADLIEAPELRKIVDQALREDLVTGYNLKDSRFDSNFIDELTLTYGHDSINHAVQLIGLLRSEGIEADVQFQPKTSAFIYLKEWGEPKETPDYKVTQIDNGNYIAYAKEYDIQFEFNNTADKARFNDIVLNYAKKNSNSTSPLIINSWWQPLYYSPTALANFPVITNNKITLGHYYAQSFSLKENAKTIQDGFRKLAPEAKITSYNFWVDQPFFNYLNGGSE

Foldseek 3Di:
DDDDDPPPQLPDDPDPPPPDDDDDDDDDDDDDDDDDDDDDDDDDPPPDDPPPPDDADDDFLVNLQVLCCQPQVQDADQQHFLLSLLVSLCRLLVLLVPPPCPPPCPPPQDQQPDDDPPPSSRSSQSSCCVLVLDPDSHRRRRHGAKLLNLQSSLCSLLVNQVVLQVQDLVLLQVQCVVLVHHSVVDDDSSSSSVSSCSVVCLPPNVCSVSVNVIDGDGSSSSSSNSQSSCVSVVNGFDFLGKLPDPCSLVSLVVVLVPFFFDCVPVQCVLVVVCQVVVLFQKKKKWFQVQPGSARQLQKKKWKDADSQLVNVLSVLCVVVVWMWTKGKTKMKMKGKAQCVVDDDDDDRQKDWDADPVRIIIIIGIMIMMMTRTPDNVSVQCSLVSCVQAQADDPDDPHHHRPPRYPQTKMWGQDDYPQFDKWKWKWWDDDRMIMTGIAHPVSNVSSQVSSCVSPVPIDIDMDMTTIHPSNVCVRVSHRD

Nearest PDB structures (foldseek):
  5vku-assembly1_C  TM=2.699E-01  e=2.078E+00  Human herpesvirus 5 strain AD169
  6pph-assembly1_S  TM=2.179E-01  e=2.665E+00  Human herpesvirus 8 strain GK18
  6w2e-assembly1_O  TM=1.300E-01  e=2.665E+00  Human herpesvirus 4 strain B95-8